Protein AF-A0A7J5J9C6-F1 (afdb_monomer_lite)

Radius of gyration: 30.77 Å; chains: 1; bounding box: 70×84×85 Å

Organism: Bacteroides thetaiotaomicron (NCBI:txid818)

pLDDT: mean 88.28, std 12.21, range [45.56, 98.75]

Sequence (398 aa):
GITNAITFTKGKQVQTGDKFVVRVSPTNAVLTPDMISLTNSQGQNLNEFLSVQKVEKYNGLLSRAAGNNGLWEVTVALKNYDEKAFSAVTETKVGNDTESILFAVQVNNTLSTAETREVISSYDLTLDWTEYVGEKSLNYFVDATNVKDIHNRFTKAEDGTNVTYQELAWTSDAATTIIPLDKVNTNVKVDNGDDRQTQKLYPAVQGEAIKIALSTADDKVTAPVNIRGIYVVLDKANAVESAPSELNAWNSYTYSGLNTVVEGTSTEITINSTTAINDVIGFRVYAVNFDGTLVDPDGKAFYVQLGNAATDWNATATTVTALNPTDKAVTDTQSDKVAVSLTKLTAPTAATWTTDKVNNVNPAFNAIFVDANNNVLYNTAAPNTFPADFSKVAKVYT

Foldseek 3Di:
DFAPDDDFDPPDDDKFKDKDKDADPPLPDDDDQVQKWKAFPVRDTCVVFKGFPDKAADPPDPDDDPDSRRMIMTIMITPDDDPVVLCVQFWDDDDPDIDGTFIWIKGFPDDPPDDTDIDTDDRHDGDDDDDAFWAQAWWKDFPQHTLLQFDDQQAADPLRHGADDFFKGFPDGFDLDADDPVDPPGRIDGPPVSHRNVHYAAAAEAPDKTKMFTDRDDRGRDFDPFFFWKAKEFPCSGLGPDPPVSVVVQVVWDKDRHSYIDGGTMTIMHTHGPVCAQPKTKMFMWIAGPNRTTNGNRGRIGIHGYHYDDDDWPDDDWDQDDDDPVPDDSQPDKTDWDFTADFWDDDDQDDDDFDDDDPNDTVPHKKFFAAPVRDTQDIVVPGRPHGNTPRRTTIMID

Structure (mmCIF, N/CA/C/O backbone):
data_AF-A0A7J5J9C6-F1
#
_entry.id   AF-A0A7J5J9C6-F1
#
loop_
_atom_site.group_PDB
_atom_site.id
_atom_site.type_symbol
_atom_site.label_atom_id
_atom_site.label_alt_id
_atom_site.label_comp_id
_atom_site.label_asym_id
_atom_site.label_entity_id
_atom_site.label_seq_id
_atom_site.pdbx_PDB_ins_code
_atom_site.Cartn_x
_atom_site.Cartn_y
_atom_site.Cartn_z
_atom_site.occupancy
_atom_site.B_iso_or_equiv
_atom_site.auth_seq_id
_atom_site.auth_comp_id
_atom_site.auth_asym_id
_atom_site.auth_atom_id
_atom_site.pdbx_PDB_model_num
ATOM 1 N N . GLY A 1 1 ? -6.533 12.532 -13.478 1.00 75.25 1 GLY A N 1
ATOM 2 C CA . GLY A 1 1 ? -7.096 12.505 -12.114 1.00 75.25 1 GLY A CA 1
ATOM 3 C C . GLY A 1 1 ? -6.796 11.161 -11.488 1.00 75.25 1 GLY A C 1
ATOM 4 O O . GLY A 1 1 ? -6.337 10.286 -12.211 1.00 75.25 1 GLY A O 1
ATOM 5 N N . ILE A 1 2 ? -7.020 11.014 -10.184 1.00 90.50 2 ILE A N 1
ATOM 6 C CA . ILE A 1 2 ? -6.851 9.742 -9.469 1.00 90.50 2 ILE A CA 1
ATOM 7 C C . ILE A 1 2 ? -8.206 9.025 -9.407 1.00 90.50 2 ILE A C 1
ATOM 9 O O . ILE A 1 2 ? -9.205 9.621 -9.002 1.00 90.50 2 ILE A O 1
ATOM 13 N N . THR A 1 3 ? -8.244 7.767 -9.833 1.00 95.75 3 THR A N 1
ATOM 14 C CA . THR A 1 3 ? -9.404 6.872 -9.744 1.00 95.75 3 THR A CA 1
ATOM 15 C C . THR A 1 3 ? -9.599 6.424 -8.293 1.00 95.75 3 THR A C 1
ATOM 17 O O . THR A 1 3 ? -8.621 6.202 -7.582 1.00 95.75 3 THR A O 1
ATOM 20 N N . ASN A 1 4 ? -10.853 6.277 -7.852 1.00 96.12 4 ASN A N 1
ATOM 21 C CA . ASN A 1 4 ? -11.225 5.891 -6.479 1.00 96.12 4 ASN A CA 1
ATOM 22 C C . ASN A 1 4 ? -10.696 6.831 -5.381 1.00 96.12 4 AS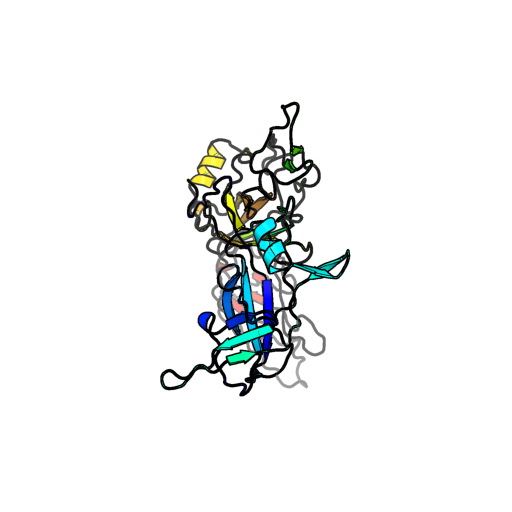N A C 1
ATOM 24 O O . ASN A 1 4 ? -10.441 6.403 -4.258 1.00 96.12 4 ASN A O 1
ATOM 28 N N . ALA A 1 5 ? -10.528 8.120 -5.693 1.00 93.56 5 ALA A N 1
ATOM 29 C CA . ALA A 1 5 ? -10.050 9.101 -4.724 1.00 93.56 5 ALA A CA 1
ATOM 30 C C . ALA A 1 5 ? -10.907 9.113 -3.441 1.00 93.56 5 ALA A C 1
ATOM 32 O O . ALA A 1 5 ? -12.138 9.146 -3.496 1.00 93.56 5 ALA A O 1
ATOM 33 N N . ILE A 1 6 ? -10.235 9.125 -2.288 1.00 92.06 6 ILE A N 1
ATOM 34 C CA . ILE A 1 6 ? -10.857 9.193 -0.962 1.00 92.06 6 ILE A CA 1
ATOM 35 C C . ILE A 1 6 ? -10.869 10.653 -0.501 1.00 92.06 6 ILE A C 1
ATOM 37 O O . ILE A 1 6 ? -9.839 11.326 -0.523 1.00 92.06 6 ILE A O 1
ATOM 41 N N . THR A 1 7 ? -12.028 11.139 -0.057 1.00 92.19 7 THR A N 1
ATOM 42 C CA . THR A 1 7 ? -12.180 12.509 0.452 1.00 92.19 7 THR A CA 1
ATOM 43 C C . THR A 1 7 ? -12.069 12.541 1.971 1.00 92.19 7 THR A C 1
ATOM 45 O O . THR A 1 7 ? -12.922 12.000 2.676 1.00 92.19 7 THR A O 1
ATOM 48 N N . PHE A 1 8 ? -11.070 13.261 2.476 1.00 91.94 8 PHE A N 1
ATOM 49 C CA . PHE A 1 8 ? -10.916 13.555 3.899 1.00 91.94 8 PHE A CA 1
ATOM 50 C C . PHE A 1 8 ? -11.608 14.877 4.233 1.00 91.94 8 PHE A C 1
ATOM 52 O O . PHE A 1 8 ? -11.441 15.879 3.539 1.00 91.94 8 PHE A O 1
ATOM 59 N N . THR A 1 9 ? -12.430 14.880 5.283 1.00 91.25 9 THR A N 1
ATOM 60 C CA . THR A 1 9 ? -13.175 16.067 5.724 1.00 91.25 9 THR A CA 1
ATOM 61 C C . THR A 1 9 ? -12.725 16.450 7.123 1.00 91.25 9 THR A C 1
ATOM 63 O O . THR A 1 9 ? -12.835 15.649 8.049 1.00 91.25 9 THR A O 1
ATOM 66 N N . LYS A 1 10 ? -12.246 17.685 7.289 1.00 87.38 10 LYS A N 1
ATOM 67 C CA . LYS A 1 10 ? -11.797 18.201 8.586 1.00 87.38 10 LYS A CA 1
ATOM 68 C C . LYS A 1 10 ? -12.897 18.056 9.645 1.00 87.38 10 LYS A C 1
ATOM 70 O O . LYS A 1 10 ? -14.032 18.465 9.414 1.00 87.38 10 LYS A O 1
ATOM 75 N N . GLY A 1 11 ? -12.542 17.501 10.803 1.00 85.88 11 GLY A N 1
ATOM 76 C CA . GLY A 1 11 ? -13.452 17.298 11.936 1.00 85.88 11 GLY A CA 1
ATOM 77 C C . GLY A 1 11 ? -14.365 16.072 11.822 1.00 85.88 11 GLY A C 1
ATOM 78 O O . GLY A 1 11 ? -15.079 15.772 12.774 1.00 85.88 11 GLY A O 1
ATOM 79 N N . LYS A 1 12 ? -14.344 15.343 10.698 1.00 88.88 12 LYS A N 1
ATOM 80 C CA . LYS A 1 12 ? -15.041 14.061 10.577 1.00 88.88 12 LYS A CA 1
ATOM 81 C C . LYS A 1 12 ? -14.152 12.951 11.130 1.00 88.88 12 LYS A C 1
ATOM 83 O O . LYS A 1 12 ? -13.019 12.799 10.687 1.00 88.88 12 LYS A O 1
ATOM 88 N N . GLN A 1 13 ? -14.683 12.176 12.068 1.00 87.75 13 GLN A N 1
ATOM 89 C CA . GLN A 1 13 ? -13.974 11.044 12.653 1.00 87.75 13 GLN A CA 1
ATOM 90 C C . GLN A 1 13 ? -14.150 9.775 11.813 1.00 87.75 13 GLN A C 1
ATOM 92 O O . GLN A 1 13 ? -15.187 9.567 11.176 1.00 87.75 13 GLN A O 1
ATOM 97 N N . VAL A 1 14 ? -13.138 8.914 11.863 1.00 86.50 14 VAL A N 1
ATOM 98 C CA . VAL A 1 14 ? -13.194 7.521 11.416 1.00 86.50 14 VAL A CA 1
ATOM 99 C C . VAL A 1 14 ? -12.780 6.675 12.609 1.00 86.50 14 VAL A C 1
ATOM 101 O O . VAL A 1 14 ? -11.754 6.948 13.221 1.00 86.50 14 VAL A O 1
ATOM 104 N N . GLN A 1 15 ? -13.594 5.682 12.952 1.00 88.38 15 GLN A N 1
ATOM 105 C CA . GLN A 1 15 ? -13.319 4.780 14.063 1.00 88.38 15 GLN A CA 1
ATOM 106 C C . GLN A 1 15 ? -12.813 3.458 13.498 1.00 88.38 15 GLN A C 1
ATOM 108 O O . GLN A 1 15 ? -13.497 2.816 12.697 1.00 88.38 15 GLN A O 1
ATOM 113 N N . THR A 1 16 ? -11.608 3.068 13.897 1.00 86.75 16 THR A N 1
ATOM 114 C CA . THR A 1 16 ? -11.106 1.713 13.684 1.00 86.75 16 THR A CA 1
ATOM 115 C C . THR A 1 16 ? -11.559 0.834 14.845 1.00 86.75 16 THR A C 1
ATOM 117 O O . THR A 1 16 ? -11.790 1.306 15.958 1.00 86.75 16 THR A O 1
ATOM 120 N N . GLY A 1 17 ? -11.800 -0.438 14.548 1.00 88.69 17 GLY A N 1
ATOM 121 C CA . GLY A 1 17 ? -12.290 -1.393 15.530 1.00 88.69 17 GLY A CA 1
ATOM 122 C C . GLY A 1 17 ? -11.191 -2.247 16.143 1.00 88.69 17 GLY A C 1
ATOM 123 O O . GLY A 1 17 ? -10.092 -2.333 15.601 1.00 88.69 17 GLY A O 1
ATOM 124 N N . ASP A 1 18 ? -11.547 -2.942 17.217 1.00 91.94 18 ASP A N 1
ATOM 125 C CA . ASP A 1 18 ? -10.766 -4.032 17.801 1.00 91.94 18 ASP A CA 1
ATOM 126 C C . ASP A 1 18 ? -11.600 -5.323 17.817 1.00 91.94 18 ASP A C 1
ATOM 128 O O . ASP A 1 18 ? -12.769 -5.344 17.406 1.00 91.94 18 ASP A O 1
ATOM 132 N N . LYS A 1 19 ? -10.997 -6.434 18.235 1.00 93.31 19 LYS A N 1
ATOM 133 C CA . LYS A 1 19 ? -11.596 -7.759 18.167 1.00 93.31 19 LYS A CA 1
ATOM 134 C C . LYS A 1 19 ? -11.382 -8.582 19.427 1.00 93.31 19 LYS A C 1
ATOM 136 O O . LYS A 1 19 ? -10.329 -8.555 20.052 1.00 93.31 19 LYS A O 1
ATOM 141 N N . PHE A 1 20 ? -12.371 -9.407 19.738 1.00 93.69 20 PHE A N 1
ATOM 142 C CA . PHE A 1 20 ? -12.293 -10.403 20.803 1.00 93.69 20 PHE A CA 1
ATOM 143 C C . PHE A 1 20 ? -12.888 -11.732 20.340 1.00 93.69 20 PHE A C 1
ATOM 145 O O . PHE A 1 20 ? -13.602 -11.804 19.338 1.00 93.69 20 PHE A O 1
ATOM 152 N N . VAL A 1 21 ? -12.581 -12.808 21.065 1.00 94.19 21 VAL A N 1
ATOM 153 C CA . VAL A 1 21 ? -13.071 -14.154 20.747 1.00 94.19 21 VAL A CA 1
ATOM 154 C C . VAL A 1 21 ? -14.121 -14.576 21.761 1.00 94.19 21 VAL A C 1
ATOM 156 O O . VAL A 1 21 ? -13.901 -14.501 22.967 1.00 94.19 21 VAL A O 1
ATOM 159 N N . VAL A 1 22 ? -15.245 -15.086 21.266 1.00 93.19 22 VAL A N 1
ATOM 160 C CA . VAL A 1 22 ? -16.299 -15.690 22.086 1.00 93.19 22 VAL A CA 1
ATOM 161 C C . VAL A 1 22 ? -16.391 -17.184 21.823 1.00 93.19 22 VAL A C 1
ATOM 163 O O . VAL A 1 22 ? -16.134 -17.657 20.714 1.00 93.19 22 VAL A O 1
ATOM 166 N N . ARG A 1 23 ? -16.794 -17.940 22.848 1.00 91.81 23 ARG A N 1
ATOM 167 C CA . ARG A 1 23 ? -17.078 -19.374 22.747 1.00 91.81 23 ARG A CA 1
ATOM 168 C C . ARG A 1 23 ? -18.555 -19.633 22.994 1.00 91.81 23 ARG A C 1
ATOM 170 O O . ARG A 1 23 ? -19.077 -19.246 24.035 1.00 91.81 23 ARG A O 1
ATOM 177 N N . VAL A 1 24 ? -19.191 -20.369 22.091 1.00 89.25 24 VAL A N 1
ATOM 178 C CA . VAL A 1 24 ? -20.600 -20.763 22.201 1.00 89.25 24 VAL A CA 1
ATOM 179 C C . VAL A 1 24 ? -20.774 -22.261 22.420 1.00 89.25 24 VAL A C 1
ATOM 181 O O . VAL A 1 24 ? -19.976 -23.080 21.959 1.00 89.25 24 VAL A O 1
ATOM 184 N N . SER A 1 25 ? -21.852 -22.611 23.121 1.00 86.75 25 SER A N 1
ATOM 185 C CA . SER A 1 25 ? -22.350 -23.977 23.265 1.00 86.75 25 SER A CA 1
ATOM 186 C C . SER A 1 25 ? -23.859 -23.987 22.976 1.00 86.75 25 SER A C 1
ATOM 188 O O . SER A 1 25 ? -24.573 -23.182 23.578 1.00 86.75 25 SER A O 1
ATOM 190 N N . PRO A 1 26 ? -24.358 -24.859 22.080 1.00 87.81 26 PRO A N 1
ATOM 191 C CA . PRO A 1 26 ? -23.611 -25.881 21.341 1.00 87.81 26 PRO A CA 1
ATOM 192 C C . PRO A 1 26 ? -22.669 -25.272 20.288 1.00 87.81 26 PRO A C 1
ATOM 194 O O . PRO A 1 26 ? -22.877 -24.156 19.815 1.00 87.81 26 PRO A O 1
ATOM 197 N N . THR A 1 27 ? -21.612 -25.996 19.906 1.00 87.38 27 THR A N 1
ATOM 198 C CA . THR A 1 27 ? -20.560 -25.447 19.027 1.00 87.38 27 THR A CA 1
ATOM 199 C C . THR A 1 27 ? -21.044 -25.133 17.609 1.00 87.38 27 THR A C 1
ATOM 201 O O . THR A 1 27 ? -20.420 -24.339 16.906 1.00 87.38 27 THR A O 1
ATOM 204 N N . ASN A 1 28 ? -22.180 -25.707 17.203 1.00 85.94 28 ASN A N 1
ATOM 205 C CA . ASN A 1 28 ? -22.857 -25.429 15.940 1.00 85.94 28 ASN A CA 1
ATOM 206 C C . ASN A 1 28 ? -23.756 -24.189 15.949 1.00 85.94 28 ASN A C 1
ATOM 208 O O . ASN A 1 28 ? -24.350 -23.899 14.912 1.00 85.94 28 ASN A O 1
ATOM 212 N N . ALA A 1 29 ? -23.834 -23.450 17.057 1.00 88.31 29 ALA A N 1
ATOM 213 C CA . ALA A 1 29 ? -24.513 -22.164 17.071 1.00 88.31 29 ALA A CA 1
ATOM 214 C C . ALA A 1 29 ? -23.857 -21.188 16.077 1.00 88.31 29 ALA A C 1
ATOM 216 O O . ALA A 1 29 ? -22.625 -21.104 15.967 1.00 88.31 29 ALA A O 1
ATOM 217 N N . VAL A 1 30 ? -24.713 -20.470 15.348 1.00 90.25 30 VAL A N 1
ATOM 218 C CA . VAL A 1 30 ? -24.347 -19.428 14.387 1.00 90.25 30 VAL A CA 1
ATOM 219 C C . VAL A 1 30 ? -24.575 -18.082 15.049 1.00 90.25 30 VAL A C 1
ATOM 221 O O . VAL A 1 30 ? -25.668 -17.834 15.547 1.00 90.25 30 VAL A O 1
ATOM 224 N N . LEU A 1 31 ? -23.540 -17.245 15.073 1.00 92.06 31 LEU A N 1
ATOM 225 C CA . LEU A 1 31 ? -23.632 -15.883 15.582 1.00 92.06 31 LEU A CA 1
ATOM 226 C C . LEU A 1 31 ? -23.657 -14.898 14.419 1.00 92.06 31 LEU A C 1
ATOM 228 O O . LEU A 1 31 ? -22.907 -15.047 13.455 1.00 92.06 31 LEU A O 1
ATOM 232 N N . THR A 1 32 ? -24.499 -13.879 14.539 1.00 94.19 32 THR A N 1
ATOM 233 C CA . THR A 1 32 ? -24.517 -12.716 13.651 1.00 94.19 32 THR A CA 1
ATOM 234 C C . THR A 1 32 ? -24.236 -11.449 14.462 1.00 94.19 32 THR A C 1
ATOM 236 O O . THR A 1 32 ? -24.417 -11.465 15.683 1.00 94.19 32 THR A O 1
ATOM 239 N N . PRO A 1 33 ? -23.798 -10.349 13.821 1.00 95.81 33 PRO A N 1
ATOM 240 C CA . PRO A 1 33 ? -23.556 -9.082 14.513 1.00 95.81 33 PRO A CA 1
ATOM 241 C C . PRO A 1 33 ? -24.735 -8.611 15.374 1.00 95.81 33 PRO A C 1
ATOM 243 O O . PRO A 1 33 ? -24.537 -8.268 16.534 1.00 95.81 33 PRO A O 1
ATOM 246 N N . ASP A 1 34 ? -25.961 -8.701 14.851 1.00 93.88 34 ASP A N 1
ATOM 247 C CA . ASP A 1 34 ? -27.178 -8.225 15.529 1.00 93.88 34 ASP A CA 1
ATOM 248 C C . ASP A 1 34 ? -27.539 -9.019 16.795 1.00 93.88 34 ASP A C 1
ATOM 250 O O . ASP A 1 34 ? -28.350 -8.572 17.605 1.00 93.88 34 ASP A O 1
ATOM 254 N N . MET A 1 35 ? -26.961 -10.212 16.977 1.00 93.81 35 MET A N 1
ATOM 255 C CA . MET A 1 35 ? -27.179 -11.020 18.177 1.00 93.81 35 MET A CA 1
ATOM 256 C C . MET A 1 35 ? -26.320 -10.562 19.354 1.00 93.81 35 MET A C 1
ATOM 258 O O . MET A 1 35 ? -26.589 -10.986 20.475 1.00 93.81 35 MET A O 1
ATOM 262 N N . ILE A 1 36 ? -25.269 -9.775 19.118 1.00 95.69 36 ILE A N 1
ATOM 263 C CA . ILE A 1 36 ? -24.240 -9.487 20.115 1.00 95.69 36 ILE A CA 1
ATOM 264 C C . ILE A 1 36 ? -24.376 -8.052 20.618 1.00 95.69 36 ILE A C 1
ATOM 266 O O . ILE A 1 36 ? -24.421 -7.104 19.839 1.00 95.69 36 ILE A O 1
ATOM 270 N N . SER A 1 37 ? -24.354 -7.891 21.937 1.00 95.62 37 SER A N 1
ATOM 271 C CA . SER A 1 37 ? -24.222 -6.595 22.603 1.00 95.62 37 SER A CA 1
ATOM 272 C C . SER A 1 37 ? -23.263 -6.693 23.785 1.00 95.62 37 SER A C 1
ATOM 274 O O . SER A 1 37 ? -23.060 -7.771 24.342 1.00 95.62 37 SER A O 1
ATOM 276 N N . LEU A 1 38 ? -22.682 -5.568 24.195 1.00 96.31 38 LEU A N 1
ATOM 277 C CA . LEU A 1 38 ? -21.888 -5.484 25.422 1.00 96.31 38 LEU A CA 1
ATOM 278 C C . LEU A 1 38 ? -22.741 -4.820 26.501 1.00 96.31 38 LEU A C 1
ATOM 280 O O . LEU A 1 38 ? -23.276 -3.737 26.263 1.00 96.31 38 LEU A O 1
ATOM 284 N N . THR A 1 39 ? -22.878 -5.469 27.658 1.00 95.94 39 THR A N 1
ATOM 285 C CA . THR A 1 39 ? -23.682 -4.978 28.789 1.00 95.94 39 THR A CA 1
ATOM 286 C C . THR A 1 39 ? -22.864 -4.918 30.070 1.00 95.94 39 THR A C 1
ATOM 288 O O . THR A 1 39 ? -22.026 -5.786 30.300 1.00 95.94 39 THR A O 1
ATOM 291 N N . ASN A 1 40 ? -23.114 -3.930 30.927 1.00 95.62 40 ASN A N 1
ATOM 292 C CA . ASN A 1 40 ? -22.526 -3.873 32.269 1.00 95.62 40 ASN A CA 1
ATOM 293 C C . ASN A 1 40 ? -23.403 -4.595 33.315 1.00 95.62 40 ASN A C 1
ATOM 295 O O . ASN A 1 40 ? -24.462 -5.150 32.996 1.00 95.62 40 ASN A O 1
ATOM 299 N N . SER A 1 41 ? -22.953 -4.610 34.573 1.00 92.75 41 SER A N 1
ATOM 300 C CA . SER A 1 41 ? -23.635 -5.285 35.693 1.00 92.75 41 SER A CA 1
ATOM 301 C C . SER A 1 41 ? -24.980 -4.663 36.086 1.00 92.75 41 SER A C 1
ATOM 303 O O . SER A 1 41 ? -25.735 -5.266 36.846 1.00 92.75 41 SER A O 1
ATOM 305 N N . GLN A 1 42 ? -25.308 -3.485 35.550 1.00 92.44 42 GLN A N 1
ATOM 306 C CA . GLN A 1 42 ? -26.592 -2.806 35.735 1.00 92.44 42 GLN A CA 1
ATOM 307 C C . GLN A 1 42 ? -27.577 -3.081 34.585 1.00 92.44 42 GLN A C 1
ATOM 309 O O . GLN A 1 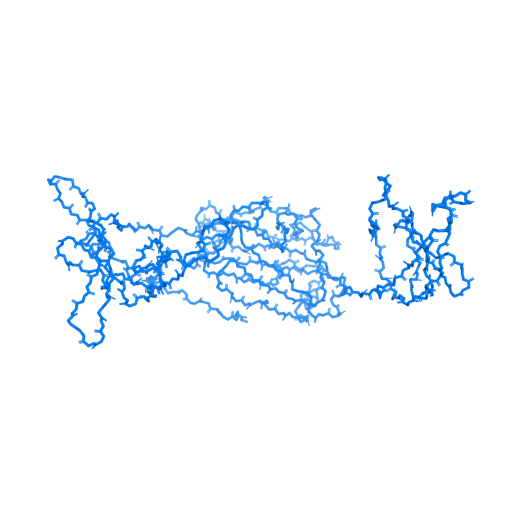42 ? -28.692 -2.564 34.605 1.00 92.44 42 GLN A O 1
ATOM 314 N N . GLY A 1 43 ? -27.183 -3.878 33.584 1.00 89.44 43 GLY A N 1
ATOM 315 C CA . GLY A 1 43 ? -27.998 -4.160 32.398 1.00 89.44 43 GLY A CA 1
ATOM 316 C C . GLY A 1 43 ? -27.986 -3.041 31.352 1.00 89.44 43 GLY A C 1
ATOM 317 O O . GLY A 1 43 ? -28.822 -3.033 30.450 1.00 89.44 43 GLY A O 1
ATOM 318 N N . GLN A 1 44 ? -27.071 -2.073 31.465 1.00 91.81 44 GLN A N 1
ATOM 319 C CA . GLN A 1 44 ? -26.905 -1.029 30.456 1.00 91.81 44 GLN A CA 1
ATOM 320 C C . GLN A 1 44 ? -26.079 -1.576 29.293 1.00 91.81 44 GLN A C 1
ATOM 322 O O . GLN A 1 44 ? -24.973 -2.077 29.503 1.00 91.81 44 GLN A O 1
ATOM 327 N N . ASN A 1 45 ? -26.607 -1.454 28.073 1.00 91.38 45 ASN A N 1
ATOM 328 C CA . ASN A 1 45 ? -25.937 -1.910 26.858 1.00 91.38 45 ASN A CA 1
ATOM 329 C C . ASN A 1 45 ? -25.210 -0.767 26.135 1.00 91.38 45 ASN A C 1
ATOM 331 O O . ASN A 1 45 ? -25.616 0.391 26.204 1.00 91.38 45 ASN A O 1
ATOM 335 N N . LEU A 1 46 ? -24.165 -1.117 25.387 1.00 94.12 46 LEU A N 1
ATOM 336 C CA . LEU A 1 46 ? -23.360 -0.170 24.613 1.00 94.12 46 LEU A CA 1
ATOM 337 C C . LEU A 1 46 ? -23.825 0.014 23.162 1.00 94.12 46 LEU A C 1
ATOM 339 O O . LEU A 1 46 ? -23.091 0.599 22.372 1.00 94.12 46 LEU A O 1
ATOM 343 N N . ASN A 1 47 ? -25.019 -0.441 22.773 1.00 93.00 47 ASN A N 1
ATOM 344 C CA . ASN A 1 47 ? -25.427 -0.440 21.360 1.00 93.00 47 ASN A CA 1
ATOM 345 C C . ASN A 1 47 ? -25.531 0.971 20.763 1.00 93.00 47 ASN A C 1
ATOM 347 O O . ASN A 1 47 ? -25.439 1.131 19.548 1.00 93.00 47 ASN A O 1
ATOM 351 N N . GLU A 1 48 ? -25.727 2.008 21.577 1.00 91.19 48 GLU A N 1
ATOM 352 C CA . GLU A 1 48 ? -25.722 3.403 21.114 1.00 91.19 48 GLU A CA 1
ATOM 353 C C . GLU A 1 48 ? -24.305 3.958 20.889 1.00 91.19 48 GLU A C 1
ATOM 355 O O . GLU A 1 48 ? -24.131 4.859 20.073 1.00 91.19 48 GLU A O 1
ATOM 360 N N . PHE A 1 49 ? -23.290 3.377 21.536 1.00 92.12 49 PHE A N 1
ATOM 361 C CA . PHE A 1 49 ? -21.895 3.837 21.515 1.00 92.12 49 PHE A CA 1
ATOM 362 C C . PHE A 1 49 ? -20.996 2.997 20.608 1.00 92.12 49 PHE A C 1
ATOM 364 O O . PHE A 1 49 ? -20.091 3.516 19.953 1.00 92.12 49 PHE A O 1
ATOM 371 N N . LEU A 1 50 ? -21.259 1.697 20.554 1.00 94.50 50 LEU A N 1
ATOM 372 C CA . LEU A 1 50 ? -20.422 0.693 19.927 1.00 94.50 50 LEU A CA 1
ATOM 373 C C . LEU A 1 50 ? -21.237 -0.097 18.904 1.00 94.50 50 LEU A C 1
ATOM 375 O O . LEU A 1 50 ? -22.436 -0.330 19.054 1.00 94.50 50 LEU A O 1
ATOM 379 N N . SER A 1 51 ? -20.579 -0.463 17.814 1.00 95.19 51 SER A N 1
ATOM 380 C CA . SER A 1 51 ? -21.154 -1.227 16.718 1.00 95.19 51 SER A CA 1
ATOM 381 C C . SER A 1 51 ? -20.395 -2.532 16.566 1.00 95.19 51 SER A C 1
ATOM 383 O O . SER A 1 51 ? -19.172 -2.521 16.422 1.00 95.19 51 SER A O 1
ATOM 385 N N . VAL A 1 52 ? -21.120 -3.649 16.549 1.00 96.62 52 VAL A N 1
ATOM 386 C CA . VAL A 1 52 ? -20.572 -4.942 16.137 1.00 96.62 52 VAL A CA 1
ATOM 387 C C . VAL A 1 52 ? -20.494 -4.938 14.614 1.00 96.62 52 VAL A C 1
ATOM 389 O O . VAL A 1 52 ? -21.511 -4.934 13.929 1.00 96.62 52 VAL A O 1
ATOM 392 N N . GLN A 1 53 ? -19.280 -4.863 14.079 1.00 94.75 53 GLN A N 1
ATOM 393 C CA . GLN A 1 53 ? -19.028 -4.712 12.644 1.00 94.75 53 GLN A CA 1
ATOM 394 C C . GLN A 1 53 ? -19.036 -6.059 11.926 1.00 94.75 53 GLN A C 1
ATOM 396 O O . GLN A 1 53 ? -19.523 -6.181 10.803 1.00 94.75 53 GLN A O 1
ATOM 401 N N . LYS A 1 54 ? -18.463 -7.080 12.567 1.00 95.25 54 LYS A N 1
ATOM 402 C CA . LYS A 1 54 ? -18.245 -8.386 11.951 1.00 95.25 54 LYS A CA 1
ATOM 403 C C . LYS A 1 54 ? -18.256 -9.482 13.004 1.00 95.25 54 LYS A C 1
ATOM 405 O O . LYS A 1 54 ? -17.759 -9.289 14.109 1.00 95.25 54 LYS A O 1
ATOM 410 N N . VAL A 1 55 ? -18.810 -10.634 12.639 1.00 95.62 55 VAL A N 1
ATOM 411 C CA . VAL A 1 55 ? -18.773 -11.859 13.439 1.00 95.62 55 VAL A CA 1
ATOM 412 C C . VAL A 1 55 ? -18.434 -13.012 12.506 1.00 95.62 55 VAL A C 1
ATOM 414 O O . VAL A 1 55 ? -19.176 -13.287 11.564 1.00 95.62 55 VAL A O 1
ATOM 417 N N . GLU A 1 56 ? -17.301 -13.669 12.732 1.00 93.88 56 GLU A N 1
ATOM 418 C CA . GLU A 1 56 ? -16.818 -14.746 11.865 1.00 93.88 56 GLU A CA 1
ATOM 419 C C . GLU A 1 56 ? -16.226 -15.909 12.655 1.00 93.88 56 GLU A C 1
ATOM 421 O O . GLU A 1 56 ? -15.847 -15.771 13.816 1.00 93.88 56 GLU A O 1
ATOM 426 N N . LYS A 1 57 ? -16.169 -17.096 12.044 1.00 91.06 57 LYS A N 1
ATOM 427 C CA . LYS A 1 57 ? -15.546 -18.258 12.685 1.00 91.06 57 LYS A CA 1
ATOM 428 C C . LYS A 1 57 ? -14.062 -17.977 12.923 1.00 91.06 57 LYS A C 1
ATOM 430 O O . LYS A 1 57 ? -13.347 -17.577 12.007 1.00 91.06 57 LYS A O 1
ATOM 435 N N . TYR A 1 58 ? -13.602 -18.216 14.148 1.00 89.12 58 TYR A N 1
ATOM 436 C CA . TYR A 1 58 ? -12.213 -17.961 14.515 1.00 89.12 58 TYR A CA 1
ATOM 437 C C . TYR A 1 58 ? -11.273 -18.998 13.882 1.00 89.12 58 TYR A C 1
ATOM 439 O O . TYR A 1 58 ? -11.366 -20.191 14.180 1.00 89.12 58 TYR A O 1
ATOM 447 N N . ASN A 1 59 ? -10.337 -18.528 13.051 1.00 81.06 59 ASN A N 1
ATOM 448 C CA . ASN A 1 59 ? -9.388 -19.363 12.300 1.00 81.06 59 ASN A CA 1
ATOM 449 C C . ASN A 1 59 ? -7.935 -19.268 12.811 1.00 81.06 59 ASN A C 1
ATOM 451 O O . ASN A 1 59 ? -7.030 -19.814 12.187 1.00 81.06 59 ASN A O 1
ATOM 455 N N . GLY A 1 60 ? -7.690 -18.593 13.940 1.00 73.81 60 GLY A N 1
ATOM 456 C CA . GLY A 1 60 ? -6.338 -18.339 14.460 1.00 73.81 60 GLY A CA 1
ATOM 457 C C . GLY A 1 60 ? -5.646 -19.525 15.147 1.00 73.81 60 GLY A C 1
ATOM 458 O O . GLY A 1 60 ? -4.529 -19.375 15.637 1.00 73.81 60 GLY A O 1
ATOM 459 N N . LEU A 1 61 ? -6.272 -20.706 15.210 1.00 67.44 61 LEU A N 1
ATOM 460 C CA . LEU A 1 61 ? -5.668 -21.883 15.839 1.00 67.44 61 LEU A CA 1
ATOM 461 C C . LEU A 1 61 ? -4.731 -22.612 14.864 1.00 67.44 61 LEU A C 1
ATOM 463 O O . LEU A 1 61 ? -5.150 -23.130 13.829 1.00 67.44 61 LEU A O 1
ATOM 467 N N . LEU A 1 62 ? -3.448 -22.684 15.231 1.00 54.94 62 LEU A N 1
ATOM 468 C CA . LEU A 1 62 ? -2.428 -23.450 14.522 1.00 54.94 62 LEU A CA 1
ATOM 469 C C . LEU A 1 62 ? -2.730 -24.959 14.609 1.00 54.94 62 LEU A C 1
ATOM 471 O O . LEU A 1 62 ? -2.605 -25.576 15.663 1.00 54.94 62 LEU A O 1
ATOM 475 N N . SER A 1 63 ? -3.003 -25.556 13.447 1.00 53.88 63 SER A N 1
ATOM 476 C CA . SER A 1 63 ? -2.931 -26.990 13.125 1.00 53.88 63 SER A CA 1
ATOM 477 C C . SER A 1 63 ? -4.109 -27.916 13.512 1.00 53.88 63 SER A C 1
ATOM 479 O O . SER A 1 63 ? -4.510 -28.040 14.661 1.00 53.88 63 SER A O 1
ATOM 481 N N . ARG A 1 64 ? -4.532 -28.681 12.488 1.00 47.88 64 ARG A N 1
ATOM 482 C CA . ARG A 1 64 ? -5.349 -29.917 12.473 1.00 47.88 64 ARG A CA 1
ATOM 483 C C . ARG A 1 64 ? -6.871 -29.758 12.641 1.00 47.88 64 ARG A C 1
ATOM 485 O O . ARG A 1 64 ? -7.397 -29.681 13.739 1.00 47.88 64 ARG A O 1
ATOM 492 N N . ALA A 1 65 ? -7.533 -29.885 11.483 1.00 47.38 65 ALA A N 1
ATOM 493 C CA . ALA A 1 65 ? -8.972 -29.975 11.229 1.00 47.38 65 ALA A CA 1
ATOM 494 C C . ALA A 1 65 ? -9.784 -28.732 11.629 1.00 47.38 65 ALA A C 1
ATOM 496 O O . ALA A 1 65 ? -9.858 -28.364 12.795 1.00 47.38 65 ALA A O 1
ATOM 497 N N . ALA A 1 66 ? -10.460 -28.133 10.644 1.00 53.62 66 ALA A N 1
ATOM 498 C CA . ALA A 1 66 ? -11.508 -27.128 10.817 1.00 53.62 66 ALA A CA 1
ATOM 499 C C . ALA A 1 66 ? -12.742 -27.747 11.510 1.00 53.62 66 ALA A C 1
ATOM 501 O O . ALA A 1 66 ? -13.813 -27.897 10.926 1.00 53.62 66 ALA A O 1
ATOM 502 N N . GLY A 1 67 ? -12.561 -28.211 12.745 1.00 59.84 67 GLY A N 1
ATOM 503 C CA . GLY A 1 67 ? -13.626 -28.705 13.597 1.00 59.84 67 GLY A CA 1
ATOM 504 C C . GLY A 1 67 ? -14.466 -27.537 14.096 1.00 59.84 67 GLY A C 1
ATOM 505 O O . GLY A 1 67 ? -13.950 -26.457 14.379 1.00 59.84 67 GLY A O 1
ATOM 506 N N . ASN A 1 68 ? -15.773 -27.755 14.220 1.00 71.94 68 ASN A N 1
ATOM 507 C CA . ASN A 1 68 ? -16.702 -26.777 14.770 1.00 71.94 68 ASN A CA 1
ATOM 508 C C . ASN A 1 68 ? -16.424 -26.592 16.274 1.00 71.94 68 ASN A C 1
ATOM 510 O O . ASN A 1 68 ? -17.009 -27.272 17.115 1.00 71.94 68 ASN A O 1
ATOM 514 N N . ASN A 1 69 ? -15.470 -25.719 16.598 1.00 79.94 69 ASN A N 1
ATOM 515 C CA . ASN A 1 69 ? -14.963 -25.460 17.950 1.00 79.94 69 ASN A CA 1
ATOM 516 C C . ASN A 1 69 ? -15.842 -24.479 18.750 1.00 79.94 69 ASN A C 1
ATOM 518 O O . ASN A 1 69 ? -15.572 -24.226 19.922 1.00 79.94 69 ASN A O 1
ATOM 522 N N . GLY A 1 70 ? -16.888 -23.926 18.124 1.00 88.12 70 GLY A N 1
ATOM 523 C CA . GLY A 1 70 ? -17.758 -22.923 18.734 1.00 88.12 70 GLY A CA 1
ATOM 524 C C . GLY A 1 70 ? -17.068 -21.581 18.993 1.00 88.12 70 GLY A C 1
ATOM 525 O O . GLY A 1 70 ? -17.616 -20.784 19.743 1.00 88.12 70 GLY A O 1
ATOM 526 N N . LEU A 1 71 ? -15.890 -21.323 18.416 1.00 92.00 71 LEU A N 1
ATOM 527 C CA . LEU A 1 71 ? -15.177 -20.054 18.558 1.00 92.00 71 LEU A CA 1
ATOM 528 C C . LEU A 1 71 ? -15.539 -19.092 17.425 1.00 92.00 71 LEU A C 1
ATOM 530 O O . LEU A 1 71 ? -15.546 -19.464 16.247 1.00 92.00 71 LEU A O 1
ATOM 534 N N . TRP A 1 72 ? -15.802 -17.846 17.798 1.00 93.50 72 TRP A N 1
ATOM 535 C CA . TRP A 1 72 ? -16.127 -16.758 16.884 1.00 93.50 72 TRP A CA 1
ATOM 536 C C . TRP A 1 72 ? -15.284 -15.530 17.220 1.00 93.50 72 TRP A C 1
ATOM 538 O O . TRP A 1 72 ? -15.156 -15.183 18.391 1.00 93.50 72 TRP A O 1
ATOM 548 N N . GLU A 1 73 ? -14.714 -14.889 16.205 1.00 94.88 73 GLU A N 1
ATOM 549 C CA . GLU A 1 73 ? -14.088 -13.572 16.313 1.00 94.88 73 GLU A CA 1
ATOM 550 C C . GLU A 1 73 ? -15.163 -12.505 16.099 1.00 94.88 73 GLU A C 1
ATOM 552 O O . GLU A 1 73 ? -15.926 -12.568 15.132 1.00 94.88 73 GLU A O 1
ATOM 557 N N . VAL A 1 74 ? -15.241 -11.553 17.023 1.00 96.50 74 VAL A N 1
ATOM 558 C CA . VAL A 1 74 ? -16.191 -10.442 17.005 1.00 96.50 74 VAL A CA 1
ATOM 559 C C . VAL A 1 74 ? -15.390 -9.160 16.856 1.00 96.50 74 VAL A C 1
ATOM 561 O O . VAL A 1 74 ? -14.573 -8.848 17.717 1.00 96.50 74 VAL A O 1
ATOM 564 N N . THR A 1 75 ? -15.620 -8.425 15.773 1.00 95.75 75 THR A N 1
ATOM 565 C CA . THR A 1 75 ? -15.026 -7.105 15.539 1.00 95.75 75 THR A CA 1
ATOM 566 C C . THR A 1 75 ? -16.009 -6.028 15.961 1.00 95.75 75 THR A C 1
ATOM 568 O O . THR A 1 75 ? -17.154 -6.009 15.499 1.00 95.75 75 THR A O 1
ATOM 571 N N . VAL A 1 76 ? -15.555 -5.106 16.800 1.00 95.56 76 VAL A N 1
ATOM 572 C CA . VAL A 1 76 ? -16.338 -3.984 17.319 1.00 95.56 76 VAL A CA 1
ATOM 573 C C . VAL A 1 76 ? -15.628 -2.671 17.046 1.00 95.56 76 VAL A C 1
ATOM 575 O O . VAL A 1 76 ? -14.408 -2.619 17.060 1.00 95.56 76 VAL A O 1
ATOM 578 N N . ALA A 1 77 ? -16.380 -1.602 16.812 1.00 94.44 77 ALA A N 1
ATOM 579 C CA . ALA A 1 77 ? -15.832 -0.254 16.687 1.00 94.44 77 ALA A CA 1
ATOM 580 C C . ALA A 1 77 ? -16.767 0.757 17.348 1.00 94.44 77 ALA A C 1
ATOM 582 O O . ALA A 1 77 ? -17.987 0.556 17.370 1.00 94.44 77 ALA A O 1
ATOM 583 N N . LEU A 1 78 ? -16.213 1.863 17.840 1.00 94.69 78 LEU A N 1
ATOM 584 C CA . LEU A 1 78 ? -17.024 2.999 18.267 1.00 94.69 78 LEU A CA 1
ATOM 585 C C . LEU A 1 78 ? -17.811 3.559 17.078 1.00 94.69 78 LEU A C 1
ATOM 587 O O . LEU A 1 78 ? -17.335 3.574 15.944 1.00 94.69 78 LEU A O 1
ATOM 591 N N . LYS A 1 79 ? -19.026 4.045 17.330 1.00 93.19 79 LYS A N 1
ATOM 592 C CA . LYS A 1 79 ? -19.802 4.777 16.316 1.00 93.19 79 LYS A CA 1
ATOM 593 C C . LYS A 1 79 ? -19.267 6.195 16.129 1.00 93.19 79 LYS A C 1
ATOM 595 O O . LYS A 1 79 ? -19.245 6.710 15.015 1.00 93.19 79 LYS A O 1
ATOM 600 N N . ASN A 1 80 ? -18.844 6.810 17.228 1.00 92.50 80 ASN A N 1
ATOM 601 C CA . ASN A 1 80 ? -18.185 8.107 17.300 1.00 92.50 80 ASN A CA 1
ATOM 602 C C . ASN A 1 80 ? -17.415 8.190 18.627 1.00 92.50 80 ASN A C 1
ATOM 604 O O . ASN A 1 80 ? -17.783 7.502 19.578 1.00 92.50 80 ASN A O 1
ATOM 608 N N . TYR A 1 81 ? -16.402 9.050 18.705 1.00 93.31 81 TYR A N 1
ATOM 609 C CA . TYR A 1 81 ? -15.690 9.331 19.946 1.00 93.31 81 TYR A CA 1
ATOM 610 C C . TYR A 1 81 ? -16.019 10.737 20.460 1.00 93.31 81 TYR A C 1
ATOM 612 O O . TYR A 1 81 ? -15.854 11.739 19.759 1.00 93.31 81 TYR A O 1
ATOM 620 N N . ASP A 1 82 ? -16.490 10.794 21.700 1.00 93.56 82 ASP A N 1
ATOM 621 C CA . ASP A 1 82 ? -16.567 11.995 22.527 1.00 93.56 82 ASP A CA 1
ATOM 622 C C . ASP A 1 82 ? -16.010 11.612 23.897 1.00 93.56 82 ASP A C 1
ATOM 624 O O . ASP A 1 82 ? -16.542 10.707 24.534 1.00 93.56 82 ASP A O 1
ATOM 628 N N . GLU A 1 83 ? -14.935 12.270 24.327 1.00 93.94 83 GLU A N 1
ATOM 629 C CA . GLU A 1 83 ? -14.181 11.908 25.536 1.00 93.94 83 GLU A CA 1
ATOM 630 C C . GLU A 1 83 ? -15.081 11.838 26.779 1.00 93.94 83 GLU A C 1
ATOM 632 O O . GLU A 1 83 ? -15.037 10.874 27.537 1.00 93.94 83 GLU A O 1
ATOM 637 N N . LYS A 1 84 ? -15.975 12.820 26.959 1.00 95.00 84 LYS A N 1
ATOM 638 C CA . LYS A 1 84 ? -16.860 12.871 28.130 1.00 95.00 84 LYS A CA 1
ATOM 639 C C . LYS A 1 84 ? -17.912 11.775 28.094 1.00 95.00 84 LYS A C 1
ATOM 641 O O . LYS A 1 84 ? -18.176 11.156 29.122 1.00 95.00 84 LYS A O 1
ATOM 646 N N . ALA A 1 85 ? -18.541 11.565 26.941 1.00 94.19 85 ALA A N 1
ATOM 647 C CA . ALA A 1 85 ? -19.548 10.529 26.781 1.00 94.19 85 ALA A CA 1
ATOM 648 C C . ALA A 1 85 ? -18.928 9.128 26.885 1.00 94.19 85 ALA A C 1
ATOM 650 O O . ALA A 1 85 ? -19.557 8.242 27.454 1.00 94.19 85 ALA A O 1
ATOM 651 N N . PHE A 1 86 ? -17.697 8.951 26.396 1.00 94.38 86 PHE A N 1
ATOM 652 C CA . PHE A 1 86 ? -16.934 7.714 26.520 1.00 94.38 86 PHE A CA 1
ATOM 653 C C . PHE A 1 86 ? -16.611 7.416 27.986 1.00 94.38 86 PHE A C 1
ATOM 655 O O . PHE A 1 86 ? -17.101 6.414 28.500 1.00 94.38 86 PHE A O 1
ATOM 662 N N . SER A 1 87 ? -15.920 8.314 28.700 1.00 94.50 87 SER A N 1
ATOM 663 C CA . SER A 1 87 ? -15.606 8.106 30.122 1.00 94.50 87 SER A CA 1
ATOM 664 C C . SER A 1 87 ? -16.865 7.915 30.974 1.00 94.50 87 SER A C 1
ATOM 666 O O . SER A 1 87 ? -16.871 7.104 31.891 1.00 94.50 87 SER A O 1
ATOM 668 N N . ALA A 1 88 ? -17.976 8.590 30.658 1.00 93.62 88 ALA A N 1
ATOM 669 C CA . ALA A 1 88 ? -19.231 8.405 31.391 1.00 93.62 88 ALA A CA 1
ATOM 670 C C . ALA A 1 88 ? -19.813 6.984 31.283 1.00 93.62 88 ALA A C 1
ATOM 672 O O . ALA A 1 88 ? -20.540 6.567 32.186 1.00 93.62 88 ALA A O 1
ATOM 673 N N . VAL A 1 89 ? -19.537 6.259 30.193 1.00 93.75 89 VAL A N 1
ATOM 674 C CA . VAL A 1 89 ? -20.017 4.881 30.011 1.00 93.75 89 VAL A CA 1
ATOM 675 C C . VAL A 1 89 ? -18.961 3.832 30.332 1.00 93.75 89 VAL A C 1
ATOM 677 O O . VAL A 1 89 ? -19.338 2.703 30.630 1.00 93.75 89 VAL A O 1
ATOM 680 N N . THR A 1 90 ? -17.671 4.168 30.298 1.00 94.69 90 THR A N 1
ATOM 681 C CA . THR A 1 90 ? -16.572 3.211 30.508 1.00 94.69 90 THR A CA 1
ATOM 682 C C . THR A 1 90 ? -15.876 3.337 31.857 1.00 94.69 90 THR A C 1
ATOM 684 O O . THR A 1 90 ? -15.157 2.415 32.236 1.00 94.69 90 THR A O 1
ATOM 687 N N . GLU A 1 91 ? -16.100 4.412 32.613 1.00 95.38 91 GLU A N 1
ATOM 688 C CA . GLU A 1 91 ? -15.424 4.673 33.884 1.00 95.38 91 GLU A CA 1
ATOM 689 C C . GLU A 1 91 ? -16.410 4.915 35.031 1.00 95.38 91 GLU A C 1
ATOM 691 O O . GLU A 1 91 ? -17.532 5.392 34.863 1.00 95.38 91 GLU A O 1
ATOM 696 N N . THR A 1 92 ? -15.967 4.610 36.247 1.00 94.44 92 THR A N 1
ATOM 697 C CA . THR A 1 92 ? -16.689 4.885 37.487 1.00 94.44 92 THR A CA 1
ATOM 698 C C . THR A 1 92 ? -15.736 5.372 38.573 1.00 94.44 92 THR A C 1
ATOM 700 O O . THR A 1 92 ? -14.518 5.222 38.478 1.00 94.44 92 THR A O 1
ATOM 703 N N . LYS A 1 93 ? -16.286 5.974 39.630 1.00 94.19 93 LYS A N 1
ATOM 704 C CA . LYS A 1 93 ? -15.518 6.414 40.797 1.00 94.19 93 LYS A CA 1
ATOM 705 C C . LYS A 1 93 ? -15.694 5.441 41.950 1.00 94.19 93 LYS A C 1
ATOM 707 O O . LYS A 1 93 ? -16.808 5.249 42.438 1.00 94.19 93 LYS A O 1
ATOM 712 N N . VAL A 1 94 ? -14.584 4.890 42.430 1.00 90.38 94 VAL A N 1
ATOM 713 C CA . VAL A 1 94 ? -14.538 4.069 43.643 1.00 90.38 94 VAL A CA 1
ATOM 714 C C . VAL A 1 94 ? -13.677 4.802 44.665 1.00 90.38 94 VAL A C 1
ATOM 716 O O . VAL A 1 94 ? -12.452 4.802 44.608 1.00 90.38 94 VAL A O 1
ATOM 719 N N . GLY A 1 95 ? -14.330 5.511 45.589 1.00 91.56 95 GLY A N 1
ATOM 720 C CA . GLY A 1 95 ? -13.629 6.442 46.474 1.00 91.56 95 GLY A CA 1
ATOM 721 C C . GLY A 1 95 ? -13.031 7.609 45.682 1.00 91.56 95 GLY A C 1
ATOM 722 O O . GLY A 1 95 ? -13.773 8.364 45.053 1.00 91.56 95 GLY A O 1
ATOM 723 N N . ASN A 1 96 ? -11.704 7.759 45.726 1.00 92.00 96 ASN A N 1
ATOM 724 C CA . ASN A 1 96 ? -10.983 8.806 44.991 1.00 92.00 96 ASN A CA 1
ATOM 725 C C . ASN A 1 96 ? -10.467 8.339 43.619 1.00 92.00 96 ASN A C 1
ATOM 727 O O . ASN A 1 96 ? -10.068 9.178 42.806 1.00 92.00 96 ASN A O 1
ATOM 731 N N . ASP A 1 97 ? -10.510 7.036 43.350 1.00 93.25 97 ASP A N 1
ATOM 732 C CA . ASP A 1 97 ? -9.901 6.435 42.170 1.00 93.25 97 ASP A CA 1
ATOM 733 C C . ASP A 1 97 ? -10.906 6.343 41.014 1.00 93.25 97 ASP A C 1
ATOM 735 O O . ASP A 1 97 ? -12.121 6.220 41.217 1.00 93.25 97 ASP A O 1
ATOM 739 N N . THR A 1 98 ? -10.397 6.484 39.788 1.00 93.81 98 THR A N 1
ATOM 740 C CA . THR A 1 98 ? -11.141 6.162 38.564 1.00 93.81 98 THR A CA 1
ATOM 741 C C . THR A 1 98 ? -10.904 4.695 38.244 1.00 93.81 98 THR A C 1
ATOM 743 O O . THR A 1 98 ? -9.757 4.290 38.089 1.00 93.81 98 THR A O 1
ATOM 746 N N . GLU A 1 99 ? -11.981 3.934 38.106 1.00 94.81 99 GLU A N 1
ATOM 747 C CA . GLU A 1 99 ? -11.955 2.511 37.774 1.00 94.81 99 GLU A CA 1
ATOM 748 C C . GLU A 1 99 ? -12.722 2.259 36.475 1.00 94.81 99 GLU A C 1
ATOM 750 O O . GLU A 1 99 ? -13.712 2.939 36.191 1.00 94.81 99 GLU A O 1
ATOM 755 N N . SER A 1 100 ? -12.307 1.262 35.695 1.00 96.00 100 SER A N 1
ATOM 756 C CA . SER A 1 100 ? -13.031 0.867 34.484 1.00 96.00 100 SER A CA 1
ATOM 757 C C . SER A 1 100 ? -14.306 0.091 34.824 1.00 96.00 100 SER A C 1
ATOM 759 O O . SER A 1 100 ? -14.327 -0.776 35.700 1.00 96.00 100 SER A O 1
ATOM 761 N N . ILE A 1 101 ? -15.377 0.358 34.084 1.00 96.44 101 ILE A N 1
ATOM 762 C CA . ILE A 1 101 ? -16.605 -0.434 34.106 1.00 96.44 101 ILE A CA 1
ATOM 763 C C . ILE A 1 101 ? -16.362 -1.731 33.330 1.00 96.44 101 ILE A C 1
ATOM 765 O O . ILE A 1 101 ? -15.875 -1.715 32.200 1.00 96.44 101 ILE A O 1
ATOM 769 N N . LEU A 1 102 ? -16.727 -2.857 33.945 1.00 97.06 102 LEU A N 1
ATOM 770 C CA . LEU A 1 102 ? -16.628 -4.177 33.332 1.00 97.06 102 LEU A CA 1
ATOM 771 C C . LEU A 1 102 ? -17.892 -4.515 32.539 1.00 97.06 102 LEU A C 1
ATOM 773 O O . LEU A 1 102 ? -19.021 -4.337 33.011 1.00 97.06 102 LEU A O 1
ATOM 777 N N . PHE A 1 103 ? -17.683 -5.074 31.354 1.00 97.44 103 PHE A N 1
ATOM 778 C CA . PHE A 1 103 ? -18.718 -5.486 30.422 1.00 97.44 103 PHE A CA 1
ATOM 779 C C . PHE A 1 103 ? -18.677 -6.993 30.188 1.00 97.44 103 PHE A C 1
ATOM 781 O O . PHE A 1 103 ? -17.622 -7.628 30.167 1.00 97.44 103 PHE A O 1
ATOM 788 N N . ALA A 1 104 ? -19.859 -7.556 29.987 1.00 97.00 104 ALA A N 1
ATOM 789 C CA . ALA A 1 104 ? -20.061 -8.910 29.518 1.00 97.00 104 ALA A CA 1
ATOM 790 C C . ALA A 1 104 ? -20.566 -8.884 28.075 1.00 97.00 104 ALA A C 1
ATOM 792 O O . ALA A 1 104 ? -21.275 -7.964 27.656 1.00 97.00 104 ALA A O 1
ATOM 793 N N . VAL A 1 105 ? -20.238 -9.933 27.328 1.00 96.56 105 VAL A N 1
ATOM 794 C CA . VAL A 1 105 ? -20.859 -10.207 26.038 1.00 96.56 105 VAL A CA 1
ATOM 795 C C . VAL A 1 105 ? -22.227 -10.817 26.297 1.00 96.56 105 VAL A C 1
ATOM 797 O O . VAL A 1 105 ? -22.344 -11.879 26.910 1.00 96.56 105 VAL A O 1
ATOM 800 N N . GLN A 1 106 ? -23.256 -10.151 25.801 1.00 94.94 106 GLN A N 1
ATOM 801 C CA . GLN A 1 106 ? -24.621 -10.635 25.776 1.00 94.94 106 GLN A CA 1
ATOM 802 C C . GLN A 1 106 ? -24.944 -11.135 24.371 1.00 94.94 106 GLN A C 1
ATOM 804 O O . GLN A 1 106 ? -24.753 -10.424 23.387 1.00 94.94 106 GLN A O 1
ATOM 809 N N . VAL A 1 107 ? -25.435 -12.370 24.289 1.00 93.75 107 VAL A N 1
ATOM 810 C CA . VAL A 1 107 ? -25.895 -12.989 23.047 1.00 93.75 107 VAL A CA 1
ATOM 811 C C . VAL A 1 107 ? -27.398 -13.203 23.129 1.00 93.75 107 VAL A C 1
ATOM 813 O O . VAL A 1 107 ? -27.882 -13.983 23.955 1.00 93.75 107 VAL A O 1
ATOM 816 N N . ASN A 1 108 ? -28.135 -12.537 22.245 1.00 90.62 108 ASN A N 1
ATOM 817 C CA . ASN A 1 108 ? -29.555 -12.767 22.047 1.00 90.62 108 ASN A CA 1
ATOM 818 C C . ASN A 1 108 ? -29.757 -14.087 21.287 1.00 90.62 108 ASN A C 1
ATOM 820 O O . ASN A 1 108 ? -29.392 -14.212 20.120 1.00 90.62 108 ASN A O 1
ATOM 824 N N . ASN A 1 109 ? -30.347 -15.074 21.961 1.00 85.38 109 ASN A N 1
ATOM 825 C CA . ASN A 1 109 ? -30.691 -16.385 21.408 1.00 85.38 109 ASN A CA 1
ATOM 826 C C . ASN A 1 109 ? -32.214 -16.613 21.437 1.00 85.38 109 ASN A C 1
ATOM 828 O O . ASN A 1 109 ? -32.707 -17.729 21.630 1.00 85.38 109 ASN A O 1
ATOM 832 N N . THR A 1 110 ? -32.974 -15.527 21.317 1.00 82.88 110 THR A N 1
ATOM 833 C CA . THR A 1 110 ? -34.434 -15.563 21.317 1.00 82.88 110 THR A CA 1
ATOM 834 C C . THR A 1 110 ? -34.920 -16.206 20.027 1.00 82.88 110 THR A C 1
ATOM 836 O O . THR A 1 110 ? -34.635 -15.733 18.928 1.00 82.88 110 THR A O 1
ATOM 839 N N . LEU A 1 111 ? -35.678 -17.295 20.154 1.00 76.69 111 LEU A N 1
ATOM 840 C CA . LEU A 1 111 ? -36.411 -17.852 19.021 1.00 76.69 111 LEU A CA 1
ATOM 841 C C . LEU A 1 111 ? -37.536 -16.883 18.654 1.00 76.69 111 LEU A C 1
ATOM 843 O O . LEU A 1 111 ? -38.170 -16.326 19.545 1.00 76.69 111 LEU A O 1
ATOM 847 N N . SER A 1 112 ? -37.849 -16.735 17.367 1.00 73.88 112 SER A N 1
ATOM 848 C CA . SER A 1 112 ? -38.896 -15.815 16.884 1.00 73.88 112 SER A CA 1
ATOM 849 C C . SER A 1 112 ? -40.286 -16.037 17.502 1.00 73.88 112 SER A C 1
ATOM 851 O O . SER A 1 112 ? -41.160 -15.186 17.375 1.00 73.88 112 SER A O 1
ATOM 853 N N . THR A 1 113 ? -40.497 -17.175 18.165 1.00 72.12 113 THR A N 1
ATOM 854 C CA . THR A 1 113 ? -41.752 -17.585 18.802 1.00 72.12 113 THR A CA 1
ATOM 855 C C . THR A 1 113 ? -41.678 -17.642 20.332 1.00 72.12 113 THR A C 1
ATOM 857 O O . THR A 1 113 ? -42.582 -18.203 20.948 1.00 72.12 113 THR A O 1
ATOM 860 N N . ALA A 1 114 ? -40.598 -17.163 20.954 1.00 73.56 114 ALA A N 1
ATOM 861 C CA . ALA A 1 114 ? -40.353 -17.296 22.390 1.00 73.56 114 ALA A CA 1
ATOM 862 C C . ALA A 1 114 ? -40.164 -15.940 23.083 1.00 73.56 114 ALA A C 1
ATOM 864 O O . ALA A 1 114 ? -39.850 -14.937 22.447 1.00 73.56 114 ALA A O 1
ATOM 865 N N . GLU A 1 115 ? -40.330 -15.938 24.408 1.00 76.38 115 GLU A N 1
ATOM 866 C CA . GLU A 1 115 ? -39.875 -14.838 25.261 1.00 76.38 115 GLU A CA 1
ATOM 867 C C . GLU A 1 115 ? -38.359 -14.641 25.124 1.00 76.38 115 GLU A C 1
ATOM 869 O O . GLU A 1 115 ? -37.632 -15.586 24.799 1.00 76.38 115 GLU A O 1
ATOM 874 N N . THR A 1 116 ? -37.888 -13.417 25.372 1.00 77.69 116 THR A N 1
ATOM 875 C CA . THR A 1 116 ? -36.482 -13.038 25.208 1.00 77.69 116 THR A CA 1
ATOM 876 C C . THR A 1 116 ? -35.558 -13.942 26.025 1.00 77.69 116 THR A C 1
ATOM 878 O O . THR A 1 116 ? -35.727 -14.096 27.235 1.00 77.69 116 THR A O 1
ATOM 881 N N . ARG A 1 117 ? -34.564 -14.548 25.363 1.00 81.19 117 ARG A N 1
ATOM 882 C CA . ARG A 1 117 ? -33.541 -15.400 25.986 1.00 81.19 117 ARG A CA 1
ATOM 883 C C . ARG A 1 117 ? -32.159 -14.872 25.654 1.00 81.19 117 ARG A C 1
ATOM 885 O O . ARG A 1 117 ? -31.716 -14.939 24.508 1.00 81.19 117 ARG A O 1
ATOM 892 N N . GLU A 1 118 ? -31.468 -14.414 26.684 1.00 86.94 118 GLU A N 1
ATOM 893 C CA . GLU A 1 118 ? -30.118 -13.873 26.584 1.00 86.94 118 GLU A CA 1
ATOM 894 C C . GLU A 1 118 ? -29.144 -14.760 27.353 1.00 86.94 118 GLU A C 1
ATOM 896 O O . GLU A 1 118 ? -29.455 -15.285 28.425 1.00 86.94 118 GLU A O 1
ATOM 901 N N . VAL A 1 119 ? -27.962 -14.954 26.777 1.00 89.81 119 VAL A N 1
ATOM 902 C CA . VAL A 1 119 ? -26.834 -15.603 27.445 1.00 89.81 119 VAL A CA 1
ATOM 903 C C . VAL A 1 119 ? -25.768 -14.542 27.655 1.00 89.81 119 VAL A C 1
ATOM 905 O O . VAL A 1 119 ? -25.366 -13.885 26.698 1.00 89.81 119 VAL A O 1
ATOM 908 N N . ILE A 1 120 ? -25.326 -14.378 28.899 1.00 92.25 120 ILE A N 1
ATOM 909 C CA . ILE A 1 120 ? -24.369 -13.346 29.301 1.00 92.25 120 ILE A CA 1
ATOM 910 C C . ILE A 1 120 ? -23.081 -14.034 29.762 1.00 92.25 120 ILE A C 1
ATOM 912 O O . ILE A 1 120 ? -23.131 -15.026 30.495 1.00 92.25 120 ILE A O 1
ATOM 916 N N . SER A 1 121 ? -21.931 -13.549 29.294 1.00 95.00 121 SER A N 1
ATOM 917 C CA . SER A 1 121 ? -20.619 -14.008 29.760 1.00 95.00 121 SER A CA 1
ATOM 918 C C . SER A 1 121 ? -20.292 -13.486 31.165 1.00 95.00 121 SER A C 1
ATOM 920 O O . SER A 1 121 ? -21.065 -12.763 31.786 1.00 95.00 121 SER A O 1
ATOM 922 N N . SER A 1 122 ? -19.109 -13.816 31.676 1.00 95.38 122 SER A N 1
ATOM 923 C CA . SER A 1 122 ? -18.512 -13.056 32.775 1.00 95.38 122 SER A CA 1
ATOM 924 C C . SER A 1 122 ? -18.254 -11.597 32.368 1.00 95.38 122 SER A C 1
ATOM 926 O O . SER A 1 122 ? -18.127 -11.282 31.178 1.00 95.38 122 SER A O 1
ATOM 928 N N . TYR A 1 123 ? -18.208 -10.715 33.369 1.00 96.44 123 TYR A N 1
ATOM 929 C CA . TYR A 1 123 ? -17.889 -9.295 33.224 1.00 96.44 123 TYR A CA 1
ATOM 930 C C . TYR A 1 123 ? -16.372 -9.103 33.245 1.00 96.44 123 TYR A C 1
ATOM 932 O O . TYR A 1 123 ? -15.813 -8.756 34.279 1.00 96.44 123 TYR A O 1
ATOM 940 N N . ASP A 1 124 ? -15.724 -9.355 32.109 1.00 95.19 124 ASP A N 1
ATOM 941 C CA . ASP A 1 124 ? -14.257 -9.354 31.997 1.00 95.19 124 ASP A CA 1
ATOM 942 C C . ASP A 1 124 ? -13.733 -8.366 30.943 1.00 95.19 124 ASP A C 1
ATOM 944 O O . ASP A 1 124 ? -12.523 -8.240 30.766 1.00 95.19 124 ASP A O 1
ATOM 948 N N . LEU A 1 125 ? -14.621 -7.687 30.209 1.00 95.50 125 LEU A N 1
ATOM 949 C CA . LEU A 1 125 ? -14.228 -6.746 29.163 1.00 95.50 125 LEU A CA 1
ATOM 950 C C . LEU A 1 125 ? -14.161 -5.325 29.711 1.00 95.50 125 LEU A C 1
ATOM 952 O O . LEU A 1 125 ? -15.094 -4.863 30.364 1.00 95.50 125 LEU A O 1
ATOM 956 N N . THR A 1 126 ? -13.102 -4.609 29.365 1.00 95.06 126 THR A N 1
ATOM 957 C CA . THR A 1 126 ? -13.029 -3.150 29.459 1.00 95.06 126 THR A CA 1
ATOM 958 C C . THR A 1 126 ? -12.987 -2.565 28.054 1.00 95.06 126 THR A C 1
ATOM 960 O O . THR A 1 126 ? -12.658 -3.254 27.086 1.00 95.06 126 THR A O 1
ATOM 963 N N . LEU A 1 127 ? -13.367 -1.297 27.931 1.00 93.50 127 LEU A N 1
ATOM 964 C CA . LEU A 1 127 ? -13.204 -0.539 26.700 1.00 93.50 127 LEU A CA 1
ATOM 965 C C . LEU A 1 127 ? -12.134 0.513 26.936 1.00 93.50 127 LEU A C 1
ATOM 967 O O . LEU A 1 127 ? -12.194 1.237 27.928 1.00 93.50 127 LEU A O 1
ATOM 971 N N . ASP A 1 128 ? -11.204 0.601 25.998 1.00 91.00 128 ASP A N 1
ATOM 972 C CA . ASP A 1 128 ? -10.193 1.646 25.950 1.00 91.00 128 ASP A CA 1
ATOM 973 C C . ASP A 1 128 ? -10.264 2.356 24.593 1.00 91.00 128 ASP A C 1
ATOM 975 O O . ASP A 1 128 ? -10.834 1.833 23.627 1.00 91.00 128 ASP A O 1
ATOM 979 N N . TRP A 1 129 ? -9.716 3.563 24.532 1.00 91.69 129 TRP A N 1
ATOM 980 C CA . TRP A 1 129 ? -9.607 4.345 23.313 1.00 91.69 129 TRP A CA 1
ATOM 981 C C . TRP A 1 129 ? -8.185 4.865 23.163 1.00 91.69 129 TRP A C 1
ATOM 983 O O . TRP A 1 129 ? -7.588 5.400 24.092 1.00 91.69 129 TRP A O 1
ATOM 993 N N . THR A 1 130 ? -7.638 4.730 21.961 1.00 90.88 130 THR A N 1
ATOM 994 C CA . THR A 1 130 ? -6.304 5.229 21.636 1.00 90.88 130 THR A CA 1
ATOM 995 C C . THR A 1 130 ? -6.408 6.230 20.502 1.00 90.88 130 THR A C 1
ATOM 997 O O . THR A 1 130 ? -7.029 5.954 19.473 1.00 90.88 130 THR A O 1
ATOM 1000 N N . GLU A 1 131 ? -5.787 7.394 20.689 1.00 90.50 131 GLU A N 1
ATOM 1001 C CA . GLU A 1 131 ? -5.683 8.391 19.632 1.00 90.50 131 GLU A CA 1
ATOM 1002 C C . GLU A 1 131 ? -4.892 7.826 18.449 1.00 90.50 131 GLU A C 1
ATOM 1004 O O . GLU A 1 131 ? -3.843 7.199 18.610 1.00 90.50 131 GLU A O 1
ATOM 1009 N N . TYR A 1 132 ? -5.410 8.047 17.244 1.00 90.56 132 TYR A N 1
ATOM 1010 C CA . TYR A 1 132 ? -4.732 7.624 16.031 1.00 90.56 132 TYR A CA 1
ATOM 1011 C C . TYR A 1 132 ? -3.471 8.461 15.797 1.00 90.56 132 TYR A C 1
ATOM 1013 O O . TYR A 1 132 ? -3.529 9.689 15.775 1.00 90.56 132 TYR A O 1
ATOM 1021 N N . VAL A 1 133 ? -2.354 7.783 15.536 1.00 90.69 133 VAL A N 1
ATOM 1022 C CA . VAL A 1 133 ? -1.098 8.404 15.112 1.00 90.69 133 VAL A CA 1
ATOM 1023 C C . VAL A 1 133 ? -0.765 7.896 13.715 1.00 90.69 133 VAL A C 1
ATOM 1025 O O . VAL A 1 133 ? -0.618 6.691 13.506 1.00 90.69 133 VAL A O 1
ATOM 1028 N N . GLY A 1 134 ? -0.671 8.818 12.757 1.00 92.75 134 GLY A N 1
ATOM 1029 C CA . GLY A 1 134 ? -0.297 8.498 11.384 1.00 92.75 134 GLY A CA 1
ATOM 1030 C C . GLY A 1 134 ? 1.140 7.991 11.287 1.00 92.75 134 GLY A C 1
ATOM 1031 O O . GLY A 1 134 ? 2.050 8.532 11.920 1.00 92.75 134 GLY A O 1
ATOM 1032 N N . GLU A 1 135 ? 1.354 6.970 10.458 1.00 96.00 135 GLU A N 1
ATOM 1033 C CA . GLU A 1 135 ? 2.703 6.510 10.141 1.00 96.00 135 GLU A CA 1
ATOM 1034 C C . GLU A 1 135 ? 3.434 7.586 9.339 1.00 96.00 135 GLU A C 1
ATOM 1036 O O . GLU A 1 135 ? 2.845 8.231 8.475 1.00 96.00 135 GLU A O 1
ATOM 1041 N N . LYS A 1 136 ? 4.728 7.765 9.602 1.00 95.50 136 LYS A N 1
ATOM 1042 C CA . LYS A 1 136 ? 5.575 8.768 8.927 1.00 95.50 136 LYS A CA 1
ATOM 1043 C C . LYS A 1 136 ? 6.732 8.177 8.125 1.00 95.50 136 LYS A C 1
ATOM 1045 O O . LYS A 1 136 ? 7.605 8.908 7.666 1.00 95.50 136 LYS A O 1
ATOM 1050 N N . SER A 1 137 ? 6.804 6.851 8.095 1.00 95.31 137 SER A N 1
ATOM 1051 C CA . SER A 1 137 ? 7.746 6.069 7.307 1.00 95.31 137 SER A CA 1
ATOM 1052 C C . SER A 1 137 ? 7.335 4.604 7.385 1.00 95.31 137 SER A C 1
ATOM 1054 O O . SER A 1 137 ? 6.940 4.127 8.448 1.00 95.31 137 SER A O 1
ATOM 1056 N N . LEU A 1 138 ? 7.447 3.890 6.270 1.00 97.25 138 LEU A N 1
ATOM 1057 C CA . LEU A 1 138 ? 7.253 2.446 6.191 1.00 97.25 138 LEU A CA 1
ATOM 1058 C C . LEU A 1 138 ? 8.253 1.839 5.206 1.00 97.25 138 LEU A C 1
ATOM 1060 O O . LEU A 1 138 ? 8.865 2.538 4.398 1.00 97.25 138 LEU A O 1
ATOM 1064 N N . ASN A 1 139 ? 8.380 0.513 5.242 1.00 97.62 139 ASN A N 1
ATOM 1065 C CA . ASN A 1 139 ? 9.012 -0.221 4.156 1.00 97.62 139 ASN A CA 1
ATOM 1066 C C . ASN A 1 139 ? 8.006 -0.440 3.025 1.00 97.62 139 ASN A C 1
ATOM 1068 O O . ASN A 1 139 ? 6.807 -0.623 3.252 1.00 97.62 139 ASN A O 1
ATOM 1072 N N . TYR A 1 140 ? 8.526 -0.489 1.805 1.00 98.25 140 TYR A N 1
ATOM 1073 C CA . TYR A 1 140 ? 7.761 -0.770 0.599 1.00 98.25 140 TYR A CA 1
ATOM 1074 C C . TYR A 1 140 ? 8.351 -2.006 -0.057 1.00 98.25 140 TYR A C 1
ATOM 1076 O O . TYR A 1 140 ? 9.564 -2.192 -0.055 1.00 98.25 140 TYR A O 1
ATOM 1084 N N . PHE A 1 141 ? 7.500 -2.845 -0.622 1.00 98.69 141 PHE A N 1
ATOM 1085 C CA . PHE A 1 141 ? 7.899 -4.053 -1.326 1.00 98.69 141 PHE A CA 1
ATOM 1086 C C . PHE A 1 141 ? 7.350 -4.032 -2.741 1.00 98.69 141 PHE A C 1
ATOM 1088 O O . PHE A 1 141 ? 6.205 -3.634 -2.953 1.00 98.69 141 PHE A O 1
ATOM 1095 N N . VAL A 1 142 ? 8.171 -4.500 -3.675 1.00 98.44 142 VAL A N 1
ATOM 1096 C CA . VAL A 1 142 ? 7.775 -4.912 -5.019 1.00 98.44 142 VAL A CA 1
ATOM 1097 C C . VAL A 1 142 ? 7.898 -6.431 -5.064 1.00 98.44 142 VAL A C 1
ATOM 1099 O O . VAL A 1 142 ? 8.992 -6.990 -4.969 1.00 98.44 142 VAL A O 1
ATOM 1102 N N . ASP A 1 143 ? 6.755 -7.103 -5.122 1.00 96.56 143 ASP A N 1
ATOM 1103 C CA . ASP A 1 143 ? 6.595 -8.532 -4.883 1.00 96.56 143 ASP A CA 1
ATOM 1104 C C . ASP A 1 143 ? 7.256 -8.965 -3.565 1.00 96.56 143 ASP A C 1
ATOM 1106 O O . ASP A 1 143 ? 6.775 -8.623 -2.484 1.00 96.56 143 ASP A O 1
ATOM 1110 N N . ALA A 1 144 ? 8.354 -9.718 -3.633 1.00 94.44 144 ALA A N 1
ATOM 1111 C CA . ALA A 1 144 ? 9.111 -10.165 -2.464 1.00 94.44 144 ALA A CA 1
ATOM 1112 C C . ALA A 1 144 ? 10.353 -9.302 -2.175 1.00 94.44 144 ALA A C 1
ATOM 1114 O O . ALA A 1 144 ? 11.062 -9.562 -1.204 1.00 94.44 144 ALA A O 1
ATOM 1115 N N . THR A 1 145 ? 10.640 -8.299 -3.005 1.00 96.88 145 THR A N 1
ATOM 1116 C CA . THR A 1 145 ? 11.842 -7.467 -2.906 1.00 96.88 145 THR A CA 1
ATOM 1117 C C . THR A 1 145 ? 11.518 -6.157 -2.205 1.00 96.88 145 THR A C 1
ATOM 1119 O O . THR A 1 145 ? 10.629 -5.422 -2.629 1.00 96.88 145 THR A O 1
ATOM 1122 N N . ASN A 1 146 ? 12.251 -5.840 -1.140 1.00 98.31 146 ASN A N 1
ATOM 1123 C CA . ASN A 1 146 ? 12.131 -4.544 -0.484 1.00 98.31 146 ASN A CA 1
ATOM 1124 C C . ASN A 1 146 ? 12.651 -3.443 -1.426 1.00 98.31 146 ASN A C 1
ATOM 1126 O O . ASN A 1 146 ? 13.712 -3.577 -2.033 1.00 98.31 146 ASN A O 1
ATOM 1130 N N . VAL A 1 147 ? 11.916 -2.339 -1.534 1.00 97.88 147 VAL A N 1
ATOM 1131 C CA . VAL A 1 147 ? 12.244 -1.182 -2.377 1.00 97.88 147 VAL A CA 1
ATOM 1132 C C . VAL A 1 147 ? 13.606 -0.587 -2.032 1.00 97.88 147 VAL A C 1
ATOM 1134 O O . VAL A 1 147 ? 14.256 -0.044 -2.922 1.00 97.88 147 VAL A O 1
ATOM 1137 N N . LYS A 1 148 ? 14.097 -0.748 -0.797 1.00 96.56 148 LYS A N 1
ATOM 1138 C CA . LYS A 1 148 ? 15.457 -0.324 -0.432 1.00 96.56 148 LYS A CA 1
ATOM 1139 C C . LYS A 1 148 ? 16.555 -0.965 -1.305 1.00 96.56 148 LYS A C 1
ATOM 1141 O O . LYS A 1 148 ? 17.616 -0.378 -1.488 1.00 96.56 148 LYS A O 1
ATOM 11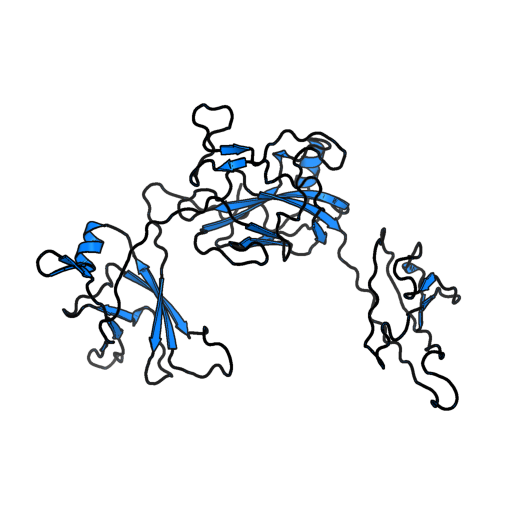46 N N . ASP A 1 149 ? 16.277 -2.154 -1.843 1.00 97.50 149 ASP A N 1
ATOM 1147 C CA . ASP A 1 149 ? 17.176 -2.946 -2.686 1.00 97.50 149 ASP A CA 1
ATOM 1148 C C . ASP A 1 149 ? 16.872 -2.761 -4.189 1.00 97.50 149 ASP A C 1
ATOM 1150 O O . ASP A 1 149 ? 17.424 -3.465 -5.038 1.00 97.50 149 ASP A O 1
ATOM 1154 N N . ILE A 1 150 ? 15.987 -1.818 -4.531 1.00 98.25 150 ILE A N 1
ATOM 1155 C CA . ILE A 1 150 ? 15.580 -1.491 -5.900 1.00 98.25 150 ILE A CA 1
ATOM 1156 C C . ILE A 1 150 ? 16.069 -0.091 -6.250 1.00 98.25 150 ILE A C 1
ATOM 1158 O O . ILE A 1 150 ? 15.986 0.830 -5.439 1.00 98.25 150 ILE A O 1
ATOM 1162 N N . HIS A 1 151 ? 16.545 0.062 -7.483 1.00 98.06 151 HIS A N 1
ATOM 1163 C CA . HIS A 1 151 ? 17.017 1.325 -8.030 1.00 98.06 151 HIS A CA 1
ATOM 1164 C C . HIS A 1 151 ? 16.007 2.472 -7.868 1.00 98.06 151 HIS A C 1
ATOM 1166 O O . HIS A 1 151 ? 14.806 2.307 -8.120 1.00 98.06 151 HIS A O 1
ATOM 1172 N N . ASN A 1 152 ? 16.525 3.651 -7.520 1.00 97.31 152 ASN A N 1
ATOM 1173 C CA . ASN A 1 152 ? 15.902 4.936 -7.806 1.00 97.31 152 ASN A CA 1
ATOM 1174 C C . ASN A 1 152 ? 16.907 5.895 -8.453 1.00 97.31 152 ASN A C 1
ATOM 1176 O O . ASN A 1 152 ? 18.121 5.807 -8.254 1.00 97.31 152 ASN A O 1
ATOM 1180 N N . ARG A 1 153 ? 16.373 6.853 -9.206 1.00 96.44 153 ARG A N 1
ATOM 1181 C CA . ARG A 1 153 ? 17.142 7.972 -9.741 1.00 96.44 153 ARG A CA 1
ATOM 1182 C C . ARG A 1 153 ? 17.386 8.996 -8.631 1.00 96.44 153 ARG A C 1
ATOM 1184 O O . ARG A 1 153 ? 16.543 9.853 -8.392 1.00 96.44 153 ARG A O 1
ATOM 1191 N N . PHE A 1 154 ? 18.533 8.900 -7.955 1.00 95.19 154 PHE A N 1
ATOM 1192 C CA . PHE A 1 154 ? 18.912 9.824 -6.874 1.00 95.19 154 PHE A CA 1
ATOM 1193 C C . PHE A 1 154 ? 19.846 10.947 -7.354 1.00 95.19 154 PHE A C 1
ATOM 1195 O O . PHE A 1 154 ? 19.686 12.105 -6.983 1.00 95.19 154 PHE A O 1
ATOM 1202 N N . THR A 1 155 ? 20.820 10.625 -8.212 1.00 95.25 155 THR A N 1
ATOM 1203 C CA . THR A 1 155 ? 21.770 11.612 -8.766 1.00 95.25 155 THR A CA 1
ATOM 1204 C C . THR A 1 155 ? 21.715 11.711 -10.282 1.00 95.25 155 THR A C 1
ATOM 1206 O O . THR A 1 155 ? 21.932 12.793 -10.834 1.00 95.25 155 THR A O 1
ATOM 1209 N N . LYS A 1 156 ? 21.456 10.594 -10.968 1.00 96.06 156 LYS A N 1
ATOM 1210 C CA . LYS A 1 156 ? 21.490 10.494 -12.426 1.00 96.06 156 LYS A CA 1
ATOM 1211 C C . LYS A 1 156 ? 20.466 9.495 -12.944 1.00 96.06 156 LYS A C 1
ATOM 1213 O O . LYS A 1 156 ? 20.170 8.506 -12.279 1.00 96.06 156 LYS A O 1
ATOM 1218 N N . ALA A 1 157 ? 19.989 9.739 -14.153 1.00 96.00 157 ALA A N 1
ATOM 1219 C CA . ALA A 1 157 ? 19.319 8.734 -14.956 1.00 96.00 157 ALA A CA 1
ATOM 1220 C C . ALA A 1 157 ? 20.327 7.766 -15.599 1.00 96.00 157 ALA A C 1
ATOM 1222 O O . ALA A 1 157 ? 21.547 7.940 -15.476 1.00 96.00 157 ALA A O 1
ATOM 1223 N N . GLU A 1 158 ? 19.826 6.726 -16.255 1.00 92.81 158 GLU A N 1
ATOM 1224 C CA . GLU A 1 158 ? 20.613 5.620 -16.792 1.00 92.81 158 GLU A CA 1
ATOM 1225 C C . GLU A 1 158 ? 21.519 6.057 -17.952 1.00 92.81 158 GLU A C 1
ATOM 1227 O O . GLU A 1 158 ? 22.622 5.527 -18.104 1.00 92.81 158 GLU A O 1
ATOM 1232 N N . ASP A 1 159 ? 21.123 7.086 -18.706 1.00 92.19 159 ASP A N 1
ATOM 1233 C CA . ASP A 1 159 ? 21.958 7.748 -19.720 1.00 92.19 159 ASP A CA 1
ATOM 1234 C C . ASP A 1 159 ? 23.038 8.697 -19.143 1.00 92.19 159 ASP A C 1
ATOM 1236 O O . ASP A 1 159 ? 23.873 9.237 -19.877 1.00 92.19 159 ASP A O 1
ATOM 1240 N N . GLY A 1 160 ? 23.055 8.887 -17.820 1.00 93.62 160 GLY A N 1
ATOM 1241 C CA . GLY A 1 160 ? 23.971 9.772 -17.106 1.00 93.62 160 GLY A CA 1
ATOM 1242 C C . GLY A 1 160 ? 23.490 11.218 -16.951 1.00 93.62 160 GLY A C 1
ATOM 1243 O O . GLY A 1 160 ? 24.223 12.020 -16.358 1.00 93.62 160 GLY A O 1
ATOM 1244 N N . THR A 1 161 ? 22.292 11.558 -17.435 1.00 95.94 161 THR A N 1
ATOM 1245 C CA . THR A 1 161 ? 21.651 12.864 -17.241 1.00 95.94 161 THR A CA 1
ATOM 1246 C C . THR A 1 161 ? 21.421 13.125 -15.756 1.00 95.94 161 THR A C 1
ATOM 1248 O O . THR A 1 161 ? 20.961 12.254 -15.024 1.00 95.94 161 THR A O 1
ATOM 1251 N N . ASN A 1 162 ? 21.751 14.330 -15.284 1.00 95.75 162 ASN A N 1
ATOM 1252 C CA . ASN A 1 162 ? 21.618 14.668 -13.868 1.00 95.75 162 ASN A CA 1
ATOM 1253 C C . ASN A 1 162 ? 20.149 14.772 -13.446 1.00 95.75 162 ASN A C 1
ATOM 1255 O O . ASN A 1 162 ? 19.330 15.381 -14.135 1.00 95.75 162 ASN A O 1
ATOM 1259 N N . VAL A 1 163 ? 19.864 14.264 -12.253 1.00 94.94 163 VAL A N 1
ATOM 1260 C CA . VAL A 1 163 ? 18.572 14.375 -11.577 1.00 94.94 163 VAL A CA 1
ATOM 1261 C C . VAL A 1 163 ? 18.661 15.499 -10.550 1.00 94.94 163 VAL A C 1
ATOM 1263 O O . VAL A 1 163 ? 19.628 15.590 -9.796 1.00 94.94 163 VAL A O 1
ATOM 1266 N N . THR A 1 164 ? 17.676 16.398 -10.548 1.00 92.56 164 THR A N 1
ATOM 1267 C CA . THR A 1 164 ? 17.627 17.543 -9.617 1.00 92.56 164 THR A CA 1
ATOM 1268 C C . THR A 1 164 ? 16.581 17.389 -8.523 1.00 92.56 164 THR A C 1
ATOM 1270 O O . THR A 1 164 ? 16.589 18.159 -7.564 1.00 92.56 164 THR A O 1
ATOM 1273 N N . TYR A 1 165 ? 15.642 16.460 -8.697 1.00 94.06 165 TYR A N 1
ATOM 1274 C CA . TYR A 1 165 ? 14.657 16.150 -7.675 1.00 94.06 165 TYR A CA 1
ATOM 1275 C C . TYR A 1 165 ? 15.361 15.579 -6.442 1.00 94.06 165 TYR A C 1
ATOM 1277 O O . TYR A 1 165 ? 16.365 14.881 -6.560 1.00 94.06 165 TYR A O 1
ATOM 1285 N N . GLN A 1 166 ? 14.839 15.892 -5.264 1.00 94.31 166 GLN A N 1
ATOM 1286 C CA . GLN A 1 166 ? 15.370 15.403 -4.000 1.00 94.31 166 GLN A CA 1
ATOM 1287 C C . GLN A 1 166 ? 14.284 14.579 -3.331 1.00 94.31 166 GLN A C 1
ATOM 1289 O O . GLN A 1 166 ? 13.213 15.123 -3.073 1.00 94.31 166 GLN A O 1
ATOM 1294 N N . GLU A 1 167 ? 14.569 13.308 -3.047 1.00 96.12 167 GLU A N 1
ATOM 1295 C CA . GLU A 1 167 ? 13.686 12.476 -2.223 1.00 96.12 167 GLU A CA 1
ATOM 1296 C C . GLU A 1 167 ? 13.537 13.111 -0.838 1.00 96.12 167 GLU A C 1
ATOM 1298 O O . GLU A 1 167 ? 14.503 13.651 -0.278 1.00 96.12 167 GLU A O 1
ATOM 1303 N N . LEU A 1 168 ? 12.321 13.087 -0.297 1.00 97.12 168 LEU A N 1
ATOM 1304 C CA . LEU A 1 168 ? 11.981 13.788 0.932 1.00 97.12 168 LEU A CA 1
ATOM 1305 C C . LEU A 1 168 ? 11.598 12.815 2.049 1.00 97.12 168 LEU A C 1
ATOM 1307 O O . LEU A 1 168 ? 10.961 11.792 1.843 1.00 97.12 168 LEU A O 1
ATOM 1311 N N . ALA A 1 169 ? 11.913 13.200 3.281 1.00 97.56 169 ALA A N 1
ATOM 1312 C CA . ALA A 1 169 ? 11.390 12.563 4.484 1.00 97.56 169 ALA A CA 1
ATOM 1313 C C . ALA A 1 169 ? 10.778 13.612 5.411 1.00 97.56 169 ALA A C 1
ATOM 1315 O O . ALA A 1 169 ? 11.214 14.770 5.442 1.00 97.56 169 ALA A O 1
ATOM 1316 N N . TRP A 1 170 ? 9.793 13.204 6.211 1.00 97.69 170 TRP A N 1
ATOM 1317 C CA . TRP A 1 170 ? 9.244 14.055 7.263 1.00 97.69 170 TRP A CA 1
ATOM 1318 C C . TRP A 1 170 ? 10.313 14.397 8.314 1.00 97.69 170 TRP A C 1
ATOM 1320 O O . TRP A 1 170 ? 11.147 13.564 8.687 1.00 97.69 170 TRP A O 1
ATOM 1330 N N . THR A 1 171 ? 10.310 15.638 8.809 1.00 95.88 171 THR A N 1
ATOM 1331 C CA . THR A 1 171 ? 11.192 16.053 9.917 1.00 95.88 171 THR A CA 1
ATOM 1332 C C . THR A 1 171 ? 10.630 15.669 11.281 1.00 95.88 171 THR A C 1
ATOM 1334 O O . THR A 1 171 ? 11.407 15.387 12.195 1.00 95.88 171 THR A O 1
ATOM 1337 N N . SER A 1 172 ? 9.303 15.647 11.414 1.00 92.31 172 SER A N 1
ATOM 1338 C CA . SER A 1 172 ? 8.587 15.313 12.645 1.00 92.31 172 SER A CA 1
ATOM 1339 C C . SER A 1 172 ? 7.495 14.278 12.388 1.00 92.31 172 SER A C 1
ATOM 1341 O O . SER A 1 172 ? 7.834 13.110 12.222 1.00 92.31 172 SER A O 1
ATOM 1343 N N . ASP A 1 173 ? 6.229 14.680 12.390 1.00 94.31 173 ASP A N 1
ATOM 1344 C CA . ASP A 1 173 ? 5.060 13.820 12.231 1.00 94.31 173 ASP A CA 1
ATOM 1345 C C . ASP A 1 173 ? 4.546 13.876 10.793 1.00 94.31 173 ASP A C 1
ATOM 1347 O O . ASP A 1 173 ? 4.859 14.803 10.038 1.00 94.31 173 ASP A O 1
ATOM 1351 N N . ALA A 1 174 ? 3.760 12.869 10.418 1.00 95.44 174 ALA A N 1
ATOM 1352 C CA . ALA A 1 174 ? 3.113 12.831 9.118 1.00 95.44 174 ALA A CA 1
ATOM 1353 C C . ALA A 1 174 ? 2.201 14.053 8.934 1.00 95.44 174 ALA A C 1
ATOM 1355 O O . ALA A 1 174 ? 1.565 14.535 9.874 1.00 95.44 174 ALA A O 1
ATOM 1356 N N . ALA A 1 175 ? 2.121 14.561 7.706 1.00 95.25 175 ALA A N 1
ATOM 1357 C CA . ALA A 1 175 ? 1.291 15.715 7.389 1.00 95.25 175 ALA A CA 1
ATOM 1358 C C . ALA A 1 175 ? 0.492 15.502 6.101 1.00 95.25 175 ALA A C 1
ATOM 1360 O O . ALA A 1 175 ? 0.852 14.717 5.226 1.00 95.25 175 ALA A O 1
ATOM 1361 N N . THR A 1 176 ? -0.612 16.239 5.974 1.00 93.12 176 THR A N 1
ATOM 1362 C CA . THR A 1 176 ? -1.430 16.270 4.749 1.00 93.12 176 THR A CA 1
ATOM 1363 C C . THR A 1 176 ? -0.814 17.153 3.665 1.00 93.12 176 THR A C 1
ATOM 1365 O O . THR A 1 176 ? -1.230 17.104 2.512 1.00 93.12 176 THR A O 1
ATOM 1368 N N . THR A 1 177 ? 0.133 18.015 4.046 1.00 92.38 177 THR A N 1
ATOM 1369 C CA . THR A 1 177 ? 0.701 19.048 3.181 1.00 92.38 177 THR A CA 1
ATOM 1370 C C . THR A 1 177 ? 2.202 19.153 3.405 1.00 92.38 177 THR A C 1
ATOM 1372 O O . THR A 1 177 ? 2.671 19.252 4.541 1.00 92.38 177 THR A O 1
ATOM 1375 N N . ILE A 1 178 ? 2.945 19.195 2.303 1.00 94.88 178 ILE A N 1
ATOM 1376 C CA . ILE A 1 178 ? 4.378 19.480 2.294 1.00 94.88 178 ILE A CA 1
ATOM 1377 C C . ILE A 1 178 ? 4.583 20.993 2.393 1.00 94.88 178 ILE A C 1
ATOM 1379 O O . ILE A 1 178 ? 4.026 21.758 1.603 1.00 94.88 178 ILE A O 1
ATOM 1383 N N . ILE A 1 179 ? 5.416 21.427 3.334 1.00 95.19 179 ILE A N 1
ATOM 1384 C CA . ILE A 1 179 ? 5.985 22.773 3.371 1.00 95.19 179 ILE A CA 1
ATOM 1385 C C . ILE A 1 179 ? 7.388 22.659 2.765 1.00 95.19 179 ILE A C 1
ATOM 1387 O O . ILE A 1 179 ? 8.236 22.028 3.388 1.00 95.19 179 ILE A O 1
ATOM 1391 N N . PRO A 1 180 ? 7.644 23.213 1.565 1.00 93.69 180 PRO A N 1
ATOM 1392 C CA . PRO A 1 180 ? 8.875 22.932 0.826 1.00 93.69 180 PRO A CA 1
ATOM 1393 C C . PRO A 1 180 ? 10.158 23.382 1.539 1.00 93.69 180 PRO A C 1
ATOM 1395 O O . PRO A 1 180 ? 10.141 24.309 2.351 1.00 93.69 180 PRO A O 1
ATOM 1398 N N . LEU A 1 181 ? 11.284 22.772 1.149 1.00 94.94 181 LEU A N 1
ATOM 1399 C CA . LEU A 1 181 ? 12.622 22.999 1.720 1.00 94.94 181 LEU A CA 1
ATOM 1400 C C . LEU A 1 181 ? 13.080 24.467 1.703 1.00 94.94 181 LEU A C 1
ATOM 1402 O O . LEU A 1 181 ? 13.899 24.864 2.527 1.00 94.94 181 LEU A O 1
ATOM 1406 N N . ASP A 1 182 ? 12.566 25.280 0.777 1.00 93.94 182 ASP A N 1
ATOM 1407 C CA . ASP A 1 182 ? 12.911 26.700 0.640 1.00 93.94 182 ASP A CA 1
ATOM 1408 C C . ASP A 1 182 ? 12.163 27.614 1.632 1.00 93.94 182 ASP A C 1
ATOM 1410 O O . ASP A 1 182 ? 12.336 28.836 1.606 1.00 93.94 182 ASP A O 1
ATOM 1414 N N . LYS A 1 183 ? 11.307 27.055 2.499 1.00 94.81 183 LYS A N 1
ATOM 1415 C CA . LYS A 1 183 ? 10.515 27.802 3.485 1.00 94.81 183 LYS A CA 1
ATOM 1416 C C . LYS A 1 183 ? 11.085 27.670 4.896 1.00 94.81 183 LYS A C 1
ATOM 1418 O O . LYS A 1 183 ? 11.531 26.609 5.314 1.00 94.81 183 LYS A O 1
ATOM 1423 N N . VAL A 1 184 ? 10.959 28.748 5.678 1.00 91.12 184 VAL A N 1
ATOM 1424 C CA . VAL A 1 184 ? 11.450 28.845 7.072 1.00 91.12 184 VAL A CA 1
ATOM 1425 C C . VAL A 1 184 ? 10.873 27.757 7.989 1.00 91.12 184 VAL A C 1
ATOM 1427 O O . VAL A 1 184 ? 11.573 27.276 8.870 1.00 91.12 184 VAL A O 1
ATOM 1430 N N . ASN A 1 185 ? 9.624 27.343 7.759 1.00 92.62 185 ASN A N 1
ATOM 1431 C CA . ASN A 1 185 ? 8.927 26.331 8.560 1.00 92.62 185 ASN A CA 1
ATOM 1432 C C . ASN A 1 185 ? 8.750 25.012 7.789 1.00 92.62 185 ASN A C 1
ATOM 1434 O O . ASN A 1 185 ? 7.693 24.391 7.887 1.00 92.62 185 ASN A O 1
ATOM 1438 N N . THR A 1 186 ? 9.734 24.626 6.968 1.00 96.06 186 THR A N 1
ATOM 1439 C CA . THR A 1 186 ? 9.718 23.330 6.270 1.00 96.06 186 THR A CA 1
ATOM 1440 C C . THR A 1 186 ? 9.454 22.182 7.248 1.00 96.06 186 THR A C 1
ATOM 1442 O O . THR A 1 186 ? 10.036 22.122 8.332 1.00 96.06 186 THR A O 1
ATOM 1445 N N . ASN A 1 187 ? 8.569 21.264 6.863 1.00 97.00 187 ASN A N 1
ATOM 1446 C CA . ASN A 1 187 ? 8.287 20.030 7.605 1.00 97.00 187 ASN A CA 1
ATOM 1447 C C . ASN A 1 187 ? 8.923 18.797 6.945 1.00 97.00 187 ASN A C 1
ATOM 1449 O O . ASN A 1 187 ? 8.710 17.672 7.389 1.00 97.00 187 ASN A O 1
ATOM 1453 N N . VAL A 1 188 ? 9.728 19.012 5.906 1.00 98.00 188 VAL A N 1
ATOM 1454 C CA . VAL A 1 188 ? 10.475 17.972 5.201 1.00 98.00 188 VAL A CA 1
ATOM 1455 C C . VAL A 1 188 ? 11.971 18.260 5.220 1.00 98.00 188 VAL A C 1
ATOM 1457 O O . VAL A 1 188 ? 12.411 19.400 5.405 1.00 98.00 188 VAL A O 1
ATOM 1460 N N . LYS A 1 189 ? 12.751 17.203 5.025 1.00 97.12 189 LYS A N 1
ATOM 1461 C CA . LYS A 1 189 ? 14.196 17.221 4.793 1.00 97.12 189 LYS A CA 1
ATOM 1462 C C . LYS A 1 189 ? 14.513 16.356 3.577 1.00 97.12 189 LYS A C 1
ATOM 1464 O O . LYS A 1 189 ? 13.733 15.468 3.249 1.00 97.12 189 LYS A O 1
ATOM 1469 N N . VAL A 1 190 ? 15.672 16.580 2.965 1.00 97.06 190 VAL A N 1
ATOM 1470 C CA . VAL A 1 190 ? 16.213 15.650 1.965 1.00 97.06 190 VAL A CA 1
ATOM 1471 C C . VAL A 1 190 ? 16.508 14.312 2.639 1.00 97.06 190 VAL A C 1
ATOM 1473 O O . VAL A 1 190 ? 17.213 14.275 3.656 1.00 97.06 190 VAL A O 1
ATOM 1476 N N . ASP A 1 191 ? 15.987 13.227 2.078 1.00 96.44 191 ASP A N 1
ATOM 1477 C CA . ASP A 1 191 ? 16.267 11.871 2.527 1.00 96.44 191 ASP A CA 1
ATOM 1478 C C . ASP A 1 191 ? 17.499 11.302 1.820 1.00 96.44 191 ASP A C 1
ATOM 1480 O O . ASP A 1 191 ? 17.416 10.506 0.888 1.00 96.44 191 ASP A O 1
ATOM 1484 N N . ASN A 1 192 ? 18.682 11.693 2.295 1.00 93.69 192 ASN A N 1
ATOM 1485 C CA . ASN A 1 192 ? 19.937 11.117 1.800 1.00 93.69 192 ASN A CA 1
ATOM 1486 C C . ASN A 1 192 ? 20.068 9.611 2.100 1.00 93.69 192 ASN A C 1
ATOM 1488 O O . ASN A 1 192 ? 20.980 8.972 1.583 1.00 93.69 192 ASN A O 1
ATOM 1492 N N . GLY A 1 193 ? 19.211 9.052 2.964 1.00 92.44 193 GLY A N 1
ATOM 1493 C CA . GLY A 1 193 ? 19.149 7.615 3.217 1.00 92.44 193 GLY A CA 1
ATOM 1494 C C . GLY A 1 193 ? 18.469 6.836 2.091 1.00 92.44 193 GLY A C 1
ATOM 1495 O O . GLY A 1 193 ? 18.665 5.626 2.014 1.00 92.44 193 GLY A O 1
ATOM 1496 N N . ASP A 1 194 ? 17.726 7.511 1.207 1.00 94.69 194 ASP A N 1
ATOM 1497 C CA . ASP A 1 194 ? 17.070 6.900 0.049 1.00 94.69 194 ASP A CA 1
ATOM 1498 C C . ASP A 1 194 ? 17.913 6.948 -1.235 1.00 94.69 194 ASP A C 1
ATOM 1500 O O . ASP A 1 194 ? 17.374 6.827 -2.335 1.00 94.69 194 ASP A O 1
ATOM 1504 N N . ASP A 1 195 ? 19.237 7.107 -1.129 1.00 96.50 195 ASP A N 1
ATOM 1505 C CA . ASP A 1 195 ? 20.132 6.952 -2.280 1.00 96.50 195 ASP A CA 1
ATOM 1506 C C . ASP A 1 195 ? 20.264 5.473 -2.662 1.00 96.50 195 ASP A C 1
ATOM 1508 O O . ASP A 1 195 ? 21.022 4.701 -2.064 1.00 96.50 195 ASP A O 1
ATOM 1512 N N . ARG A 1 196 ? 19.520 5.083 -3.698 1.00 97.00 196 ARG A N 1
ATOM 1513 C CA . ARG A 1 196 ? 19.548 3.743 -4.291 1.00 97.00 196 ARG A CA 1
ATOM 1514 C C . ARG A 1 196 ? 20.026 3.789 -5.738 1.00 97.00 196 ARG A C 1
ATOM 1516 O O . ARG A 1 196 ? 19.753 2.865 -6.505 1.00 97.00 196 ARG A O 1
ATOM 1523 N N . GLN A 1 197 ? 20.829 4.795 -6.102 1.00 96.38 197 GLN A N 1
ATOM 1524 C CA . GLN A 1 197 ? 21.388 4.952 -7.450 1.00 96.38 197 GLN A CA 1
ATOM 1525 C C . GLN A 1 197 ? 22.160 3.710 -7.920 1.00 96.38 197 GLN A C 1
ATOM 1527 O O . GLN A 1 197 ? 22.171 3.384 -9.104 1.00 96.38 197 GLN A O 1
ATOM 1532 N N . THR A 1 198 ? 22.836 3.024 -6.997 1.00 95.75 198 THR A N 1
ATOM 1533 C CA . THR A 1 198 ? 23.675 1.852 -7.304 1.00 95.75 198 THR A CA 1
ATOM 1534 C C . THR A 1 198 ? 22.933 0.520 -7.203 1.00 95.75 198 THR A C 1
ATOM 1536 O O . THR A 1 198 ? 23.496 -0.517 -7.560 1.00 95.75 198 THR A O 1
ATOM 1539 N N . GLN A 1 199 ? 21.679 0.535 -6.738 1.00 97.56 199 GLN A N 1
ATOM 1540 C CA . GLN A 1 199 ? 20.846 -0.661 -6.696 1.00 97.56 199 GLN A CA 1
ATOM 1541 C C . GLN A 1 199 ? 20.402 -1.065 -8.101 1.00 97.56 199 GLN A C 1
ATOM 1543 O O . GLN A 1 199 ? 20.491 -0.295 -9.059 1.00 97.56 199 GLN A O 1
ATOM 1548 N N . LYS A 1 200 ? 19.938 -2.307 -8.233 1.00 93.38 200 LYS A N 1
ATOM 1549 C CA . LYS A 1 200 ? 19.498 -2.849 -9.520 1.00 93.38 200 LYS A CA 1
ATOM 1550 C C . LYS A 1 200 ? 18.073 -2.414 -9.834 1.00 93.38 200 LYS A C 1
ATOM 1552 O O . LYS A 1 200 ? 17.227 -2.332 -8.946 1.00 93.38 200 LYS A O 1
ATOM 1557 N N . LEU A 1 201 ? 17.807 -2.201 -11.119 1.00 94.50 201 LEU A N 1
ATOM 1558 C CA . LEU A 1 201 ? 16.448 -2.087 -11.639 1.00 94.50 201 LEU A CA 1
ATOM 1559 C C . LEU A 1 201 ? 15.681 -3.376 -11.339 1.00 94.50 201 LEU A C 1
ATOM 1561 O O . LEU A 1 201 ? 16.226 -4.477 -11.476 1.00 94.50 201 LEU A O 1
ATOM 1565 N N . TYR A 1 202 ? 14.417 -3.242 -10.952 1.00 96.25 202 TYR A N 1
ATOM 1566 C CA . TYR A 1 202 ? 13.561 -4.399 -10.743 1.00 96.25 202 TYR A CA 1
ATOM 1567 C C . TYR A 1 202 ? 13.154 -4.998 -12.104 1.00 96.25 202 TYR A C 1
ATOM 1569 O O . TYR A 1 202 ? 12.645 -4.267 -12.957 1.00 96.25 202 TYR A O 1
ATOM 1577 N N . PRO A 1 203 ? 13.371 -6.298 -12.361 1.00 90.75 203 PRO A N 1
ATOM 1578 C CA . PRO A 1 203 ? 12.966 -6.910 -13.621 1.00 90.75 203 PRO A CA 1
ATOM 1579 C C . PRO A 1 203 ? 11.443 -7.078 -13.652 1.00 90.75 203 PRO A C 1
ATOM 1581 O O . PRO A 1 203 ? 10.890 -7.879 -12.906 1.00 90.75 203 PRO A O 1
ATOM 1584 N N . ALA A 1 204 ? 10.764 -6.343 -14.530 1.00 90.38 204 ALA A N 1
ATOM 1585 C CA . ALA A 1 204 ? 9.326 -6.475 -14.745 1.00 90.38 204 ALA A CA 1
ATOM 1586 C C . ALA A 1 204 ? 9.046 -7.207 -16.057 1.00 90.38 204 ALA A C 1
ATOM 1588 O O . ALA A 1 204 ? 9.779 -7.053 -17.032 1.00 90.38 204 ALA A O 1
ATOM 1589 N N . VAL A 1 205 ? 7.955 -7.966 -16.111 1.00 87.50 205 VAL A N 1
ATOM 1590 C CA . VAL A 1 205 ? 7.540 -8.694 -17.312 1.00 87.50 205 VAL A CA 1
ATOM 1591 C C . VAL A 1 205 ? 6.297 -8.035 -17.895 1.00 87.50 205 VAL A C 1
ATOM 1593 O O . VAL A 1 205 ? 5.331 -7.756 -17.184 1.00 87.50 205 VAL A O 1
ATOM 1596 N N . GLN A 1 206 ? 6.307 -7.771 -19.202 1.00 87.81 206 GLN A N 1
ATOM 1597 C CA . GLN A 1 206 ? 5.140 -7.218 -19.881 1.00 87.81 206 GLN A CA 1
ATOM 1598 C C . GLN A 1 206 ? 3.904 -8.096 -19.664 1.00 87.81 206 GLN A C 1
ATOM 1600 O O . GLN A 1 206 ? 3.914 -9.287 -19.970 1.00 87.81 206 GLN A O 1
ATOM 1605 N N . GLY A 1 207 ? 2.811 -7.464 -19.239 1.00 89.75 207 GLY A N 1
ATOM 1606 C CA . GLY A 1 207 ? 1.525 -8.118 -19.012 1.00 89.75 207 GLY A CA 1
ATOM 1607 C C . GLY A 1 207 ? 1.404 -8.855 -17.680 1.00 89.75 207 GLY A C 1
ATOM 1608 O O . GLY A 1 207 ? 0.298 -9.263 -17.333 1.00 89.75 207 GLY A O 1
ATOM 1609 N N . GLU A 1 208 ? 2.484 -8.971 -16.906 1.00 91.56 208 GLU A N 1
ATOM 1610 C CA . GLU A 1 208 ? 2.435 -9.543 -15.563 1.00 91.56 208 GLU A CA 1
ATOM 1611 C C . GLU A 1 208 ? 2.184 -8.463 -14.507 1.00 91.56 208 GLU A C 1
ATOM 1613 O O . GLU A 1 208 ? 2.609 -7.310 -14.627 1.00 91.56 208 GLU A O 1
ATOM 1618 N N . ALA A 1 209 ? 1.433 -8.835 -13.473 1.00 96.06 209 ALA A N 1
ATOM 1619 C CA . ALA A 1 209 ? 1.156 -7.956 -12.351 1.00 96.06 209 ALA A CA 1
ATOM 1620 C C . ALA A 1 209 ? 2.405 -7.810 -11.477 1.00 96.06 209 ALA A C 1
ATOM 1622 O O . ALA A 1 209 ? 2.963 -8.799 -11.011 1.00 96.06 209 ALA A O 1
ATOM 1623 N N . ILE A 1 210 ? 2.785 -6.565 -11.224 1.00 98.00 210 ILE A N 1
ATOM 1624 C CA . ILE A 1 210 ? 3.788 -6.179 -10.241 1.00 98.00 210 ILE A CA 1
ATOM 1625 C C . ILE A 1 210 ? 3.027 -5.865 -8.960 1.00 98.00 210 ILE A C 1
ATOM 1627 O O . ILE A 1 210 ? 2.216 -4.932 -8.949 1.00 98.00 210 ILE A O 1
ATOM 1631 N N . LYS A 1 211 ? 3.253 -6.627 -7.889 1.00 98.38 211 LYS A N 1
ATOM 1632 C CA . LYS A 1 211 ? 2.566 -6.387 -6.612 1.00 98.38 211 LYS A CA 1
ATOM 1633 C C . LYS A 1 211 ? 3.347 -5.385 -5.785 1.00 98.38 211 LYS A C 1
ATOM 1635 O O . LYS A 1 211 ? 4.552 -5.514 -5.630 1.00 98.38 211 LYS A O 1
ATOM 1640 N N . ILE A 1 212 ? 2.657 -4.410 -5.211 1.00 98.75 212 ILE A N 1
ATOM 1641 C CA . ILE A 1 212 ? 3.236 -3.414 -4.316 1.00 98.75 212 ILE A CA 1
ATOM 1642 C C . ILE A 1 212 ? 2.586 -3.559 -2.949 1.00 98.75 212 ILE A C 1
ATOM 1644 O O . ILE A 1 212 ? 1.360 -3.579 -2.845 1.00 98.75 212 ILE A O 1
ATOM 1648 N N . ALA A 1 213 ? 3.394 -3.638 -1.897 1.00 98.62 213 ALA A N 1
ATOM 1649 C CA . ALA A 1 213 ? 2.902 -3.775 -0.532 1.00 98.62 213 ALA A CA 1
ATOM 1650 C C . ALA A 1 213 ? 3.664 -2.887 0.452 1.00 98.62 213 ALA A C 1
ATOM 1652 O O . ALA A 1 213 ? 4.858 -2.638 0.297 1.00 98.62 213 ALA A O 1
ATOM 1653 N N . LEU A 1 214 ? 2.963 -2.440 1.489 1.00 98.56 214 LEU A N 1
ATOM 1654 C CA . LEU A 1 214 ? 3.539 -1.744 2.634 1.00 98.56 214 LEU A CA 1
ATOM 1655 C C . LEU A 1 214 ? 3.930 -2.745 3.712 1.00 98.56 214 LEU A C 1
ATOM 1657 O O . LEU A 1 214 ? 3.253 -3.759 3.909 1.00 98.56 214 LEU A O 1
ATOM 1661 N N . SER A 1 215 ? 4.990 -2.436 4.451 1.00 98.12 215 SER A N 1
ATOM 1662 C CA . SER A 1 215 ? 5.476 -3.303 5.511 1.00 98.12 215 SER A CA 1
ATOM 1663 C C . SER A 1 215 ? 6.050 -2.532 6.694 1.00 98.12 215 SER A C 1
ATOM 1665 O O . SER A 1 215 ? 6.776 -1.553 6.530 1.00 98.12 215 SER A O 1
ATOM 1667 N N . THR A 1 216 ? 5.776 -3.022 7.902 1.00 97.19 216 THR A N 1
ATOM 1668 C CA . THR A 1 216 ? 6.483 -2.610 9.126 1.00 97.19 216 THR A CA 1
ATOM 1669 C C . THR A 1 216 ? 7.808 -3.352 9.309 1.00 97.19 216 THR A C 1
ATOM 1671 O O . THR A 1 216 ? 8.673 -2.899 10.052 1.00 97.19 216 THR A O 1
ATOM 1674 N N . ALA A 1 217 ? 7.989 -4.479 8.616 1.00 96.38 217 ALA A N 1
ATOM 1675 C CA . ALA A 1 217 ? 9.204 -5.283 8.635 1.00 96.38 217 ALA A CA 1
ATOM 1676 C C . ALA A 1 217 ? 10.036 -5.074 7.364 1.00 96.38 217 ALA A C 1
ATOM 1678 O O . ALA A 1 217 ? 9.512 -4.752 6.297 1.00 96.38 217 ALA A O 1
ATOM 1679 N N . ASP A 1 218 ? 11.339 -5.280 7.496 1.00 94.94 218 ASP A N 1
ATOM 1680 C CA . ASP A 1 218 ? 12.328 -4.998 6.457 1.00 94.94 218 ASP A CA 1
ATOM 1681 C C . ASP A 1 218 ? 12.643 -6.218 5.570 1.00 94.94 218 ASP A C 1
ATOM 1683 O O . ASP A 1 218 ? 13.018 -6.073 4.409 1.00 94.94 218 ASP A O 1
ATOM 1687 N N . ASP A 1 219 ? 12.457 -7.429 6.098 1.00 94.31 219 ASP A N 1
ATOM 1688 C CA . ASP A 1 219 ? 12.824 -8.707 5.475 1.00 94.31 219 ASP A CA 1
ATOM 1689 C C . ASP A 1 219 ? 11.665 -9.396 4.739 1.00 94.31 219 ASP A C 1
ATOM 1691 O O . ASP A 1 219 ? 11.880 -10.232 3.862 1.00 94.31 219 ASP A O 1
ATOM 1695 N N . LYS A 1 220 ? 10.426 -9.065 5.104 1.00 94.44 220 LYS A N 1
ATOM 1696 C CA . LYS A 1 220 ? 9.206 -9.632 4.525 1.00 94.44 220 LYS A CA 1
ATOM 1697 C C . LYS A 1 220 ? 8.048 -8.655 4.642 1.00 94.44 220 LYS A C 1
ATOM 1699 O O . LYS A 1 220 ? 8.034 -7.797 5.523 1.00 94.44 220 LYS A O 1
ATOM 1704 N N . VAL A 1 221 ? 7.016 -8.874 3.834 1.00 97.00 221 VAL A N 1
ATOM 1705 C CA . VAL A 1 221 ? 5.766 -8.119 3.931 1.00 97.00 221 VAL A CA 1
ATOM 1706 C C . VAL A 1 221 ? 5.056 -8.440 5.249 1.00 97.00 221 VAL A C 1
ATOM 1708 O O . VAL A 1 221 ? 4.561 -9.548 5.457 1.00 97.00 221 VAL A O 1
ATOM 1711 N N . THR A 1 222 ? 4.995 -7.448 6.134 1.00 96.62 222 THR A N 1
ATOM 1712 C CA . THR A 1 222 ? 4.197 -7.453 7.364 1.00 96.62 222 THR A CA 1
ATOM 1713 C C . THR A 1 222 ? 3.272 -6.245 7.323 1.00 96.62 222 THR A C 1
ATOM 1715 O O . THR A 1 222 ? 3.696 -5.128 7.608 1.00 96.62 222 THR A O 1
ATOM 1718 N N . ALA A 1 223 ? 2.022 -6.469 6.913 1.00 95.88 223 ALA A N 1
ATOM 1719 C CA . ALA A 1 223 ? 1.073 -5.393 6.649 1.00 95.88 223 ALA A CA 1
ATOM 1720 C C . ALA A 1 223 ? 0.884 -4.479 7.881 1.00 95.88 223 ALA A C 1
ATOM 1722 O O . ALA A 1 223 ? 0.573 -4.988 8.963 1.00 95.88 223 ALA A O 1
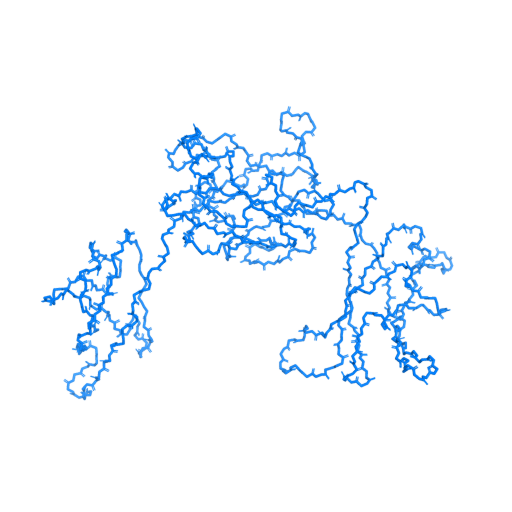ATOM 1723 N N . PRO A 1 224 ? 1.038 -3.148 7.739 1.00 94.31 224 PRO A N 1
ATOM 1724 C CA . PRO A 1 224 ? 0.705 -2.206 8.804 1.00 94.31 224 PRO A CA 1
ATOM 1725 C C . PRO A 1 224 ? -0.809 -2.177 9.050 1.00 94.31 224 PRO A C 1
ATOM 1727 O O . PRO A 1 224 ? -1.607 -2.434 8.150 1.00 94.31 224 PRO A O 1
ATOM 1730 N N . VAL A 1 225 ? -1.220 -1.829 10.268 1.00 86.31 225 VAL A N 1
ATOM 1731 C CA . VAL A 1 225 ? -2.645 -1.742 10.647 1.00 86.31 225 VAL A CA 1
ATOM 1732 C C . VAL A 1 225 ? -3.232 -0.334 10.474 1.00 86.31 225 VAL A C 1
ATOM 1734 O O . VAL A 1 225 ? -4.448 -0.175 10.421 1.00 86.31 225 VAL A O 1
ATOM 1737 N N . ASN A 1 226 ? -2.375 0.680 10.315 1.00 84.88 226 ASN A N 1
ATOM 1738 C CA . ASN A 1 226 ? -2.728 2.101 10.400 1.00 84.88 226 ASN A CA 1
ATOM 1739 C C . ASN A 1 226 ? -2.805 2.820 9.046 1.00 84.88 226 ASN A C 1
ATOM 1741 O O . ASN A 1 226 ? -2.621 4.031 8.992 1.00 84.88 226 ASN A O 1
ATOM 1745 N N . ILE A 1 227 ? -3.087 2.113 7.951 1.00 95.06 227 ILE A N 1
ATOM 1746 C CA . ILE A 1 227 ? -3.102 2.697 6.603 1.00 95.06 227 ILE A CA 1
ATOM 1747 C C . ILE A 1 227 ? -4.500 2.657 5.999 1.00 95.06 227 ILE A C 1
ATOM 1749 O O . ILE A 1 227 ? -5.166 1.622 5.991 1.00 95.06 227 ILE A O 1
ATOM 1753 N N . ARG A 1 228 ? -4.922 3.792 5.435 1.00 95.44 228 ARG A N 1
ATOM 1754 C CA . ARG A 1 228 ? -6.208 3.931 4.755 1.00 95.44 228 ARG A CA 1
ATOM 1755 C C . ARG A 1 228 ? -6.168 3.381 3.340 1.00 95.44 228 ARG A C 1
ATOM 1757 O O . ARG A 1 228 ? -7.115 2.718 2.916 1.00 95.44 228 ARG A O 1
ATOM 1764 N N . GLY A 1 229 ? -5.108 3.690 2.606 1.00 96.81 229 GLY A N 1
ATOM 1765 C CA . GLY A 1 229 ? -4.973 3.263 1.226 1.00 96.81 229 GLY A CA 1
ATOM 1766 C C . GLY A 1 229 ? -3.602 3.534 0.639 1.00 96.81 229 GLY A C 1
ATOM 1767 O O . GLY A 1 229 ? -2.756 4.205 1.230 1.00 96.81 229 GLY A O 1
ATOM 1768 N N . ILE A 1 230 ? -3.421 3.008 -0.562 1.00 98.44 230 ILE A N 1
ATOM 1769 C CA . ILE A 1 230 ? -2.189 3.060 -1.332 1.00 98.44 230 ILE A CA 1
ATOM 1770 C C . ILE A 1 230 ? -2.521 3.372 -2.792 1.00 98.44 230 ILE A C 1
ATOM 1772 O O . ILE A 1 230 ? -3.559 2.952 -3.311 1.00 98.44 230 ILE A O 1
ATOM 1776 N N . TYR A 1 231 ? -1.654 4.116 -3.471 1.00 98.38 231 TYR A N 1
ATOM 1777 C CA . TYR A 1 231 ? -1.736 4.300 -4.917 1.00 98.38 231 TYR A CA 1
ATOM 1778 C C . TYR A 1 231 ? -0.352 4.458 -5.534 1.00 98.38 231 TYR A C 1
ATOM 1780 O O . TYR A 1 231 ? 0.597 4.883 -4.877 1.00 98.38 231 TYR A O 1
ATOM 1788 N N . VAL A 1 232 ? -0.243 4.123 -6.817 1.00 98.50 232 VAL A N 1
ATOM 1789 C CA . VAL A 1 232 ? 1.007 4.215 -7.578 1.00 98.50 232 VAL A CA 1
ATOM 1790 C C . VAL A 1 232 ? 0.829 5.181 -8.737 1.00 98.50 232 VAL A C 1
ATOM 1792 O O . VAL A 1 232 ? -0.212 5.189 -9.396 1.00 98.50 232 VAL A O 1
ATOM 1795 N N . VAL A 1 233 ? 1.844 5.997 -8.992 1.00 98.12 233 VAL A N 1
ATOM 1796 C CA . VAL A 1 233 ? 1.922 6.923 -10.127 1.00 98.12 233 VAL A CA 1
ATOM 1797 C C . VAL A 1 233 ? 3.263 6.759 -10.842 1.00 98.12 233 VAL A C 1
ATOM 1799 O O . VAL A 1 233 ? 4.154 6.070 -10.355 1.00 98.12 233 VAL A O 1
ATOM 1802 N N . LEU A 1 234 ? 3.419 7.402 -11.997 1.00 98.00 234 LEU A N 1
ATOM 1803 C CA . LEU A 1 234 ? 4.727 7.545 -12.641 1.00 98.00 234 LEU A CA 1
ATOM 1804 C C . LEU A 1 234 ? 5.597 8.541 -11.863 1.00 98.00 234 LEU A C 1
ATOM 1806 O O . LEU A 1 234 ? 5.091 9.580 -11.429 1.00 98.00 234 LEU A O 1
ATOM 1810 N N . ASP A 1 235 ? 6.898 8.280 -11.762 1.00 97.31 235 ASP A N 1
ATOM 1811 C CA . ASP A 1 235 ? 7.875 9.170 -11.118 1.00 97.31 235 ASP A CA 1
ATOM 1812 C C . ASP A 1 235 ? 8.265 10.344 -12.036 1.00 97.31 235 ASP A C 1
ATOM 1814 O O . ASP A 1 235 ? 9.401 10.508 -12.475 1.00 97.31 235 ASP A O 1
ATOM 1818 N N . LYS A 1 236 ? 7.269 11.156 -12.402 1.00 94.44 236 LYS A N 1
ATOM 1819 C CA . LYS A 1 236 ? 7.371 12.151 -13.483 1.00 94.44 236 LYS A CA 1
ATOM 1820 C C . LYS A 1 236 ? 8.444 13.213 -13.254 1.00 94.44 236 LYS A C 1
ATOM 1822 O O . LYS A 1 236 ? 8.941 13.767 -14.228 1.00 94.44 236 LYS A O 1
ATOM 1827 N N . ALA A 1 237 ? 8.763 13.524 -11.998 1.00 92.19 237 ALA A N 1
ATOM 1828 C CA . ALA A 1 237 ? 9.780 14.517 -11.660 1.00 92.19 237 ALA A CA 1
ATOM 1829 C C . ALA A 1 237 ? 11.197 14.065 -12.056 1.00 92.19 237 ALA A C 1
ATOM 1831 O O . ALA A 1 237 ? 12.054 14.909 -12.307 1.00 92.19 237 ALA A O 1
ATOM 1832 N N . ASN A 1 238 ? 11.404 12.751 -12.169 1.00 94.62 238 ASN A N 1
ATOM 1833 C CA . ASN A 1 238 ? 12.683 12.120 -12.477 1.00 94.62 238 ASN A CA 1
ATOM 1834 C C . ASN A 1 238 ? 12.760 11.538 -13.894 1.00 94.62 238 ASN A C 1
ATOM 1836 O O . ASN A 1 238 ? 13.764 10.917 -14.239 1.00 94.62 238 ASN A O 1
ATOM 1840 N N . ALA A 1 239 ? 11.749 11.763 -14.738 1.00 94.00 239 ALA A N 1
ATOM 1841 C CA . ALA A 1 239 ? 11.792 11.453 -16.168 1.00 94.00 239 ALA A CA 1
ATOM 1842 C C . ALA A 1 239 ? 12.640 12.506 -16.922 1.00 94.00 239 ALA A C 1
ATOM 1844 O O . ALA A 1 239 ? 12.091 13.402 -17.573 1.00 94.00 239 ALA A O 1
ATOM 1845 N N . VAL A 1 240 ? 13.970 12.448 -16.756 1.00 93.56 240 VAL A N 1
ATOM 1846 C CA . VAL A 1 240 ? 14.933 13.473 -17.196 1.00 93.56 240 VAL A CA 1
ATOM 1847 C C . VAL A 1 240 ? 15.762 13.133 -18.441 1.00 93.56 240 VAL A C 1
ATOM 1849 O O . VAL A 1 240 ? 16.262 14.075 -19.050 1.00 93.56 240 VAL A O 1
ATOM 1852 N N . GLU A 1 241 ? 15.895 11.867 -18.861 1.00 87.06 241 GLU A N 1
ATOM 1853 C CA . GLU A 1 241 ? 16.866 11.434 -19.902 1.00 87.06 241 GLU A CA 1
ATOM 1854 C C . GLU A 1 241 ? 16.699 12.190 -21.221 1.00 87.06 241 GLU A C 1
ATOM 1856 O O . GLU A 1 241 ? 17.637 12.508 -21.945 1.00 87.06 241 GLU A O 1
ATOM 1861 N N . SER A 1 242 ? 15.452 12.507 -21.547 1.00 81.38 242 SER A N 1
ATOM 1862 C CA . SER A 1 242 ? 15.124 13.180 -22.797 1.00 81.38 242 SER A CA 1
ATOM 1863 C C . SER A 1 242 ? 13.895 14.066 -22.658 1.00 81.38 242 SER A C 1
ATOM 1865 O O . SER A 1 242 ? 13.131 14.234 -23.612 1.00 81.38 242 SER A O 1
ATOM 1867 N N . ALA A 1 243 ? 13.666 14.617 -21.461 1.00 74.88 243 ALA A N 1
ATOM 1868 C CA . ALA A 1 243 ? 12.493 15.429 -21.158 1.00 74.88 243 ALA A CA 1
ATOM 1869 C C . ALA A 1 243 ? 12.260 16.514 -22.236 1.00 74.88 243 ALA A C 1
ATOM 1871 O O . ALA A 1 243 ? 13.182 17.261 -22.571 1.00 74.88 243 ALA A O 1
ATOM 1872 N N . PRO A 1 244 ? 11.041 16.618 -22.803 1.00 82.88 244 PRO A N 1
ATOM 1873 C CA . PRO A 1 244 ? 9.801 15.953 -22.382 1.00 82.88 244 PRO A CA 1
ATOM 1874 C C . PRO A 1 244 ? 9.558 14.560 -22.996 1.00 82.88 244 PRO A C 1
ATOM 1876 O O . PRO A 1 244 ? 8.544 13.938 -22.692 1.00 82.88 244 PRO A O 1
ATOM 1879 N N . SER A 1 245 ? 10.416 14.075 -23.892 1.00 88.62 245 SER A N 1
ATOM 1880 C CA . SER A 1 245 ? 10.134 12.877 -24.691 1.00 88.62 245 SER A CA 1
ATOM 1881 C C . SER A 1 245 ? 10.070 11.577 -23.883 1.00 88.62 245 SER A C 1
ATOM 1883 O O . SER A 1 245 ? 9.151 10.803 -24.125 1.00 88.62 245 SER A O 1
ATOM 1885 N N . GLU A 1 246 ? 10.910 11.385 -22.862 1.00 92.06 246 GLU A N 1
ATOM 1886 C CA . GLU A 1 246 ? 10.790 10.251 -21.927 1.00 92.06 246 GLU A CA 1
ATOM 1887 C C . GLU A 1 246 ? 9.428 10.239 -21.221 1.00 92.06 246 GLU A C 1
ATOM 1889 O O . GLU A 1 246 ? 8.711 9.241 -21.229 1.00 92.06 246 GLU A O 1
ATOM 1894 N N . LEU A 1 247 ? 9.007 11.387 -20.683 1.00 92.88 247 LEU A N 1
ATOM 1895 C CA . LEU A 1 247 ? 7.703 11.509 -20.041 1.00 92.88 247 LEU A CA 1
ATOM 1896 C C . LEU A 1 247 ? 6.557 11.255 -21.036 1.00 92.88 247 LEU A C 1
ATOM 1898 O O . LEU A 1 247 ? 5.547 10.651 -20.673 1.00 92.88 247 LEU A O 1
ATOM 1902 N N . ASN A 1 248 ? 6.689 11.695 -22.290 1.00 93.94 248 ASN A N 1
ATOM 1903 C CA . ASN A 1 248 ? 5.715 11.381 -23.338 1.00 93.94 248 ASN A CA 1
ATOM 1904 C C . ASN A 1 248 ? 5.664 9.876 -23.624 1.00 93.94 248 ASN A C 1
ATOM 1906 O O . ASN A 1 248 ? 4.571 9.339 -23.790 1.00 93.94 248 ASN A O 1
ATOM 1910 N N . ALA A 1 249 ? 6.817 9.205 -23.637 1.00 93.56 249 ALA A N 1
ATOM 1911 C CA . ALA A 1 249 ? 6.919 7.767 -23.826 1.00 93.56 249 ALA A CA 1
ATOM 1912 C C . ALA A 1 249 ? 6.231 7.021 -22.673 1.00 93.56 249 ALA A C 1
ATOM 1914 O O . ALA A 1 249 ? 5.275 6.286 -22.920 1.00 93.56 249 ALA A O 1
ATOM 1915 N N . TRP A 1 250 ? 6.581 7.327 -21.418 1.00 95.94 250 TRP A N 1
ATOM 1916 C CA . TRP A 1 250 ? 5.930 6.742 -20.241 1.00 95.94 250 TRP A CA 1
ATOM 1917 C C . TRP A 1 250 ? 4.414 6.968 -20.253 1.00 95.94 250 TRP A C 1
ATOM 1919 O O . TRP A 1 250 ? 3.654 6.035 -20.041 1.00 95.94 250 TRP A O 1
ATOM 1929 N N . ASN A 1 251 ? 3.929 8.176 -20.566 1.00 94.75 251 ASN A N 1
ATOM 1930 C CA . ASN A 1 251 ? 2.481 8.426 -20.639 1.00 94.75 251 ASN A CA 1
ATOM 1931 C C . ASN A 1 251 ? 1.788 7.724 -21.825 1.00 94.75 251 ASN A C 1
ATOM 1933 O O . ASN A 1 251 ? 0.564 7.602 -21.807 1.00 94.75 251 ASN A O 1
ATOM 1937 N N . SER A 1 252 ? 2.527 7.308 -22.859 1.00 94.75 252 SER A N 1
ATOM 1938 C CA . SER A 1 252 ? 1.967 6.620 -24.032 1.00 94.75 252 SER A CA 1
ATOM 1939 C C . SER A 1 252 ? 1.725 5.127 -23.802 1.00 94.75 252 SER A C 1
ATOM 1941 O O . SER A 1 252 ? 0.971 4.503 -24.550 1.00 94.75 252 SER A O 1
ATOM 1943 N N . TYR A 1 253 ? 2.351 4.549 -22.775 1.00 95.75 253 TYR A N 1
ATOM 1944 C CA . TYR A 1 253 ? 2.220 3.132 -22.458 1.00 95.75 253 TYR A CA 1
ATOM 1945 C C . TYR A 1 253 ? 0.877 2.829 -21.801 1.00 95.75 253 TYR A C 1
ATOM 1947 O O . TYR A 1 253 ? 0.245 3.675 -21.168 1.00 95.75 253 TYR A O 1
ATOM 1955 N N . THR A 1 254 ? 0.428 1.585 -21.959 1.00 95.94 254 THR A N 1
ATOM 1956 C CA . THR A 1 254 ? -0.825 1.130 -21.357 1.00 95.94 254 THR A CA 1
ATOM 1957 C C . THR A 1 254 ? -0.548 0.510 -19.996 1.00 95.94 254 THR A C 1
ATOM 1959 O O . THR A 1 254 ? 0.250 -0.421 -19.889 1.00 95.94 254 THR A O 1
ATOM 1962 N N . TYR A 1 255 ? -1.250 0.992 -18.971 1.00 96.50 255 TYR A N 1
ATOM 1963 C CA . TYR A 1 255 ? -1.143 0.497 -17.601 1.00 96.50 255 TYR A CA 1
ATOM 1964 C C . TYR A 1 255 ? -2.505 0.088 -17.042 1.00 96.50 255 TYR A C 1
ATOM 1966 O O . TYR A 1 255 ? -3.531 0.668 -17.401 1.00 96.50 255 TYR A O 1
ATOM 1974 N N . SER A 1 256 ? -2.501 -0.853 -16.103 1.00 96.56 256 SER A N 1
ATOM 1975 C CA . SER A 1 256 ? -3.597 -1.071 -15.148 1.00 96.56 256 SER A CA 1
ATOM 1976 C C . SER A 1 256 ? -3.127 -0.725 -13.730 1.00 96.56 256 SER A C 1
ATOM 1978 O O . SER A 1 256 ? -1.927 -0.712 -13.457 1.00 96.56 256 SER A O 1
ATOM 1980 N N . GLY A 1 257 ? -4.063 -0.383 -12.839 1.00 96.69 257 GLY A N 1
ATOM 1981 C CA . GLY A 1 257 ? -3.794 -0.084 -11.421 1.00 96.69 257 GLY A CA 1
ATOM 1982 C C . GLY A 1 257 ? -3.138 1.275 -11.131 1.00 96.69 257 GLY A C 1
ATOM 1983 O O . GLY A 1 257 ? -3.316 1.836 -10.052 1.00 96.69 257 GLY A O 1
ATOM 1984 N N . LEU A 1 258 ? -2.439 1.866 -12.101 1.00 96.75 258 LEU A N 1
ATOM 1985 C CA . LEU A 1 258 ? -1.798 3.175 -11.956 1.00 96.75 258 LEU A CA 1
ATOM 1986 C C . LEU A 1 258 ? -2.838 4.306 -11.784 1.00 96.75 258 LEU A C 1
ATOM 1988 O O . LEU A 1 258 ? -3.947 4.244 -12.316 1.00 96.75 258 LEU A O 1
ATOM 1992 N N . ASN A 1 259 ? -2.488 5.349 -11.024 1.00 97.25 259 ASN A N 1
ATOM 1993 C CA . ASN A 1 259 ? -3.376 6.449 -10.620 1.00 97.25 259 ASN A CA 1
ATOM 1994 C C . ASN A 1 259 ? -4.691 5.984 -9.965 1.00 97.25 259 ASN A C 1
ATOM 1996 O O . ASN A 1 259 ? -5.696 6.684 -10.070 1.00 97.25 259 ASN A O 1
ATOM 2000 N N . THR A 1 260 ? -4.715 4.821 -9.313 1.00 97.94 260 THR A N 1
ATOM 2001 C CA . THR A 1 260 ? -5.912 4.287 -8.651 1.00 97.94 260 THR A CA 1
ATOM 2002 C C . THR A 1 260 ? -5.637 4.082 -7.172 1.00 97.94 260 THR A C 1
ATOM 2004 O O . THR A 1 260 ? -4.674 3.412 -6.809 1.00 97.94 260 THR A O 1
ATOM 2007 N N . VAL A 1 261 ? -6.480 4.665 -6.320 1.00 97.75 261 VAL A N 1
ATOM 2008 C CA . VAL A 1 261 ? -6.434 4.419 -4.876 1.00 97.75 261 VAL A CA 1
ATOM 2009 C C . VAL A 1 261 ? -7.075 3.074 -4.579 1.00 97.75 261 VAL A C 1
ATOM 2011 O O . VAL A 1 261 ? -8.205 2.798 -4.987 1.00 97.75 261 VAL A O 1
ATOM 2014 N N . VAL A 1 262 ? -6.331 2.247 -3.855 1.00 98.00 262 VAL A N 1
ATOM 2015 C CA . VAL A 1 262 ? -6.782 0.968 -3.317 1.00 98.00 262 VAL A CA 1
ATOM 2016 C C . VAL A 1 262 ? -6.785 1.088 -1.801 1.00 98.00 262 VAL A C 1
ATOM 2018 O O . VAL A 1 262 ? -5.799 1.516 -1.205 1.00 98.00 262 VAL A O 1
ATOM 2021 N N . GLU A 1 263 ? -7.912 0.761 -1.173 1.00 95.81 263 GLU A N 1
ATOM 2022 C CA . GLU A 1 263 ? -7.998 0.730 0.286 1.00 95.81 263 GLU A CA 1
ATOM 2023 C C . GLU A 1 263 ? -7.168 -0.431 0.846 1.00 95.81 263 GLU A C 1
ATOM 2025 O O . GLU A 1 263 ? -7.189 -1.538 0.308 1.00 95.81 263 GLU A O 1
ATOM 2030 N N . GLY A 1 264 ? -6.459 -0.181 1.947 1.00 95.19 264 GLY A N 1
ATOM 2031 C CA . GLY A 1 264 ? -5.548 -1.146 2.563 1.00 95.19 264 GLY A CA 1
ATOM 2032 C C . GLY A 1 264 ? -4.077 -0.910 2.215 1.00 95.19 264 GLY A C 1
ATOM 2033 O O . GLY A 1 264 ? -3.655 0.208 1.926 1.00 95.19 264 GLY A O 1
ATOM 2034 N N . THR A 1 265 ? -3.276 -1.971 2.310 1.00 97.62 265 THR A N 1
ATOM 2035 C CA . THR A 1 265 ? -1.803 -1.898 2.376 1.00 97.62 265 THR A CA 1
ATOM 2036 C C . THR A 1 265 ? -1.088 -2.496 1.174 1.00 97.62 265 THR A C 1
ATOM 2038 O O . THR A 1 265 ? 0.134 -2.629 1.189 1.00 97.62 265 THR A O 1
ATOM 2041 N N . SER A 1 266 ? -1.825 -2.880 0.135 1.00 98.12 266 SER A N 1
ATOM 2042 C CA . SER A 1 266 ? -1.244 -3.440 -1.081 1.00 98.12 266 SER A CA 1
ATOM 2043 C C . SER A 1 266 ? -2.069 -3.089 -2.309 1.00 98.12 266 SER A C 1
ATOM 2045 O O . SER A 1 266 ? -3.270 -2.846 -2.215 1.00 98.12 266 SER A O 1
ATOM 2047 N N . THR A 1 267 ? -1.403 -3.054 -3.453 1.00 98.50 267 THR A N 1
ATOM 2048 C CA . THR A 1 267 ? -1.991 -2.829 -4.771 1.00 98.50 267 THR A CA 1
ATOM 2049 C C . THR A 1 267 ? -1.148 -3.547 -5.818 1.00 98.50 267 THR A C 1
ATOM 2051 O O . THR A 1 267 ? -0.108 -4.126 -5.507 1.00 98.50 267 THR A O 1
ATOM 2054 N N . GLU A 1 268 ? -1.580 -3.515 -7.065 1.00 98.19 268 GLU A N 1
ATOM 2055 C CA . GLU A 1 268 ? -0.833 -4.060 -8.187 1.00 98.19 268 GLU A CA 1
ATOM 2056 C C . GLU A 1 268 ? -0.924 -3.126 -9.387 1.00 98.19 268 GLU A C 1
ATOM 2058 O O . GLU A 1 268 ? -1.908 -2.405 -9.570 1.00 98.19 268 GLU A O 1
ATOM 2063 N N . ILE A 1 269 ? 0.120 -3.145 -10.208 1.00 98.38 269 ILE A N 1
ATOM 2064 C CA . ILE A 1 269 ? 0.130 -2.488 -11.513 1.00 98.38 269 ILE A CA 1
ATOM 2065 C C . ILE A 1 269 ? 0.552 -3.491 -12.580 1.00 98.38 269 ILE A C 1
ATOM 2067 O O . ILE A 1 269 ? 1.294 -4.431 -12.307 1.00 98.38 269 ILE A O 1
ATOM 2071 N N . THR A 1 270 ? 0.131 -3.266 -13.817 1.00 97.00 270 THR A N 1
ATOM 2072 C CA . THR A 1 270 ? 0.630 -4.020 -14.976 1.00 97.00 270 THR A CA 1
ATOM 2073 C C . THR A 1 270 ? 1.046 -3.050 -16.061 1.00 97.00 270 THR A C 1
ATOM 2075 O O . THR A 1 270 ? 0.413 -2.009 -16.246 1.00 97.00 270 THR A O 1
ATOM 2078 N N . ILE A 1 271 ? 2.086 -3.414 -16.808 1.00 95.88 271 ILE A N 1
ATOM 2079 C CA . ILE A 1 271 ? 2.574 -2.665 -17.965 1.00 95.88 271 ILE A CA 1
ATOM 2080 C C . ILE A 1 271 ? 2.267 -3.495 -19.213 1.00 95.88 271 ILE A C 1
ATOM 2082 O O . ILE A 1 271 ? 2.839 -4.562 -19.423 1.00 95.88 271 ILE A O 1
ATOM 2086 N N . ASN A 1 272 ? 1.337 -3.018 -20.037 1.00 90.75 272 ASN A N 1
ATOM 2087 C CA . ASN A 1 272 ? 0.834 -3.697 -21.232 1.00 90.75 272 ASN A CA 1
ATOM 2088 C C . ASN A 1 272 ? 1.269 -2.945 -22.496 1.00 90.75 272 ASN A C 1
ATOM 2090 O O . ASN A 1 272 ? 0.439 -2.402 -23.221 1.00 90.75 272 ASN A O 1
ATOM 2094 N N . SER A 1 273 ? 2.576 -2.853 -22.745 1.00 87.94 273 SER A N 1
ATOM 2095 C CA . SER A 1 273 ? 3.101 -2.033 -23.841 1.00 87.94 273 SER A CA 1
ATOM 2096 C C . SER A 1 273 ? 4.300 -2.674 -24.532 1.00 87.94 273 SER A C 1
ATOM 2098 O O . SER A 1 273 ? 5.408 -2.670 -24.000 1.00 87.94 273 SER A O 1
ATOM 2100 N N . THR A 1 274 ? 4.100 -3.152 -25.763 1.00 82.94 274 THR A N 1
ATOM 2101 C CA . THR A 1 274 ? 5.165 -3.789 -26.564 1.00 82.94 274 THR A CA 1
ATOM 2102 C C . THR A 1 274 ? 6.231 -2.807 -27.015 1.00 82.94 274 THR A C 1
ATOM 2104 O O . THR A 1 274 ? 7.330 -3.214 -27.375 1.00 82.94 274 THR A O 1
ATOM 2107 N N . THR A 1 275 ? 5.916 -1.513 -27.018 1.00 87.94 275 THR A N 1
ATOM 2108 C CA . THR A 1 275 ? 6.874 -0.452 -27.336 1.00 87.94 275 THR A CA 1
ATOM 2109 C C . THR A 1 275 ? 7.725 -0.053 -26.138 1.00 87.94 275 THR A C 1
ATOM 2111 O O . THR A 1 275 ? 8.704 0.643 -26.342 1.00 87.94 275 THR A O 1
ATOM 2114 N N . ALA A 1 276 ? 7.362 -0.484 -24.925 1.00 86.19 276 ALA A N 1
ATOM 2115 C CA . ALA A 1 276 ? 8.097 -0.192 -23.694 1.00 86.19 276 ALA A CA 1
ATOM 2116 C C . ALA A 1 276 ? 9.145 -1.265 -23.348 1.00 86.19 276 ALA A C 1
ATOM 2118 O O . ALA A 1 276 ? 9.752 -1.236 -22.281 1.00 86.19 276 ALA A O 1
ATOM 2119 N N . ILE A 1 277 ? 9.309 -2.280 -24.199 1.00 85.69 277 ILE A N 1
ATOM 2120 C CA . ILE A 1 277 ? 10.250 -3.373 -23.960 1.00 85.69 277 ILE A CA 1
ATOM 2121 C C . ILE A 1 277 ? 11.682 -2.833 -23.968 1.00 85.69 277 ILE A C 1
ATOM 2123 O O . ILE A 1 277 ? 12.100 -2.181 -24.921 1.00 85.69 277 ILE A O 1
ATOM 2127 N N . ASN A 1 278 ? 12.449 -3.211 -22.948 1.00 83.44 278 ASN A N 1
ATOM 2128 C CA . ASN A 1 278 ? 13.780 -2.706 -22.613 1.00 83.44 278 ASN A CA 1
ATOM 2129 C C . ASN A 1 278 ? 13.824 -1.242 -22.158 1.00 83.44 278 ASN A C 1
ATOM 2131 O O . ASN A 1 278 ? 14.921 -0.726 -21.941 1.00 83.44 278 ASN A O 1
ATOM 2135 N N . ASP A 1 279 ? 12.682 -0.606 -21.910 1.00 90.25 279 ASP A N 1
ATOM 2136 C CA . ASP A 1 279 ? 12.680 0.707 -21.281 1.00 90.25 279 ASP A CA 1
ATOM 2137 C C . ASP A 1 279 ? 12.787 0.599 -19.766 1.00 90.25 279 ASP A C 1
ATOM 2139 O O . ASP A 1 279 ? 12.320 -0.362 -19.135 1.00 90.25 279 ASP A O 1
ATOM 2143 N N . VAL A 1 280 ? 13.378 1.646 -19.197 1.00 94.69 280 VAL A N 1
ATOM 2144 C CA . VAL A 1 280 ? 13.358 1.913 -17.770 1.00 94.69 280 VAL A CA 1
ATOM 2145 C C . VAL A 1 280 ? 12.169 2.809 -17.452 1.00 94.69 280 VAL A C 1
ATOM 2147 O O . VAL A 1 280 ? 11.971 3.854 -18.074 1.00 94.69 280 VAL A O 1
ATOM 2150 N N . ILE A 1 281 ? 11.350 2.384 -16.491 1.00 97.56 281 ILE A N 1
ATOM 2151 C CA . ILE A 1 281 ? 10.143 3.109 -16.088 1.00 97.56 281 ILE A CA 1
ATOM 2152 C C . ILE A 1 281 ? 10.187 3.339 -14.581 1.00 97.56 281 ILE A C 1
ATOM 2154 O O . ILE A 1 281 ? 10.265 2.389 -13.798 1.00 97.56 281 ILE A O 1
ATOM 2158 N N . GLY A 1 282 ? 10.118 4.610 -14.189 1.00 98.06 282 GLY A N 1
ATOM 2159 C CA . GLY A 1 282 ? 10.046 5.036 -12.797 1.00 98.06 282 GLY A CA 1
ATOM 2160 C C . GLY A 1 282 ? 8.608 5.108 -12.295 1.00 98.06 282 GLY A C 1
ATOM 2161 O O . GLY A 1 282 ? 7.743 5.751 -12.902 1.00 98.06 282 GLY A O 1
ATOM 2162 N N . PHE A 1 283 ? 8.361 4.498 -11.142 1.00 98.62 283 PHE A N 1
ATOM 2163 C CA . PHE A 1 283 ? 7.098 4.572 -10.417 1.00 98.62 283 PHE A CA 1
ATOM 2164 C C . PHE A 1 283 ? 7.304 5.168 -9.035 1.00 98.62 283 PHE A C 1
ATOM 2166 O O . PHE A 1 283 ? 8.392 5.102 -8.470 1.00 98.62 283 PHE A O 1
ATOM 2173 N N . ARG A 1 284 ? 6.230 5.719 -8.474 1.00 98.00 284 ARG A N 1
ATOM 2174 C CA . ARG A 1 284 ? 6.201 6.291 -7.132 1.00 98.00 284 ARG A CA 1
ATOM 2175 C C . ARG A 1 284 ? 4.949 5.842 -6.401 1.00 98.00 284 ARG A C 1
ATOM 2177 O O . ARG A 1 284 ? 3.839 5.967 -6.922 1.00 98.00 284 ARG A O 1
ATOM 2184 N N . VAL A 1 285 ? 5.142 5.289 -5.213 1.00 98.38 285 VAL A N 1
ATOM 2185 C CA . VAL A 1 285 ? 4.086 4.723 -4.372 1.00 98.38 285 VAL A CA 1
ATOM 2186 C C . VAL A 1 285 ? 3.758 5.703 -3.262 1.00 98.38 285 VAL A C 1
ATOM 2188 O O . VAL A 1 285 ? 4.648 6.159 -2.555 1.00 98.38 285 VAL A O 1
ATOM 2191 N N . TYR A 1 286 ? 2.480 5.987 -3.071 1.00 98.00 286 TYR A N 1
ATOM 2192 C CA . TYR A 1 286 ? 1.991 6.793 -1.964 1.00 98.00 286 TYR A CA 1
ATOM 2193 C C . TYR A 1 286 ? 1.154 5.925 -1.038 1.00 98.00 286 TYR A C 1
ATOM 2195 O O . TYR A 1 286 ? 0.222 5.258 -1.489 1.00 98.00 286 TYR A O 1
ATOM 2203 N N . ALA A 1 287 ? 1.466 5.974 0.252 1.00 97.94 287 ALA A N 1
ATOM 2204 C CA . ALA A 1 287 ? 0.633 5.433 1.314 1.00 97.94 287 ALA A CA 1
ATOM 2205 C C . ALA A 1 287 ? -0.035 6.580 2.080 1.00 97.94 287 ALA A C 1
ATOM 2207 O O . ALA A 1 287 ? 0.596 7.597 2.379 1.00 97.94 287 ALA A O 1
ATOM 2208 N N . VAL A 1 288 ? -1.324 6.413 2.369 1.00 96.88 288 VAL A N 1
ATOM 2209 C CA . VAL A 1 288 ? -2.172 7.432 2.992 1.00 96.88 288 VAL A CA 1
ATOM 2210 C C . VAL A 1 288 ? -2.719 6.897 4.310 1.00 96.88 288 VAL A C 1
ATOM 2212 O O . VAL A 1 288 ? -3.310 5.816 4.354 1.00 96.88 288 VAL A O 1
ATOM 2215 N N . ASN A 1 289 ? -2.546 7.671 5.371 1.00 96.12 289 ASN A N 1
ATOM 2216 C CA . ASN A 1 289 ? -3.040 7.401 6.718 1.00 96.12 289 ASN A CA 1
ATOM 2217 C C . ASN A 1 289 ? -4.562 7.628 6.836 1.00 96.12 289 ASN A C 1
ATOM 2219 O O . ASN A 1 289 ? -5.196 8.228 5.963 1.00 96.12 289 ASN A O 1
ATOM 2223 N N . PHE A 1 290 ? -5.182 7.155 7.923 1.00 93.44 290 PHE A N 1
ATOM 2224 C CA . PHE A 1 290 ? -6.629 7.314 8.166 1.00 93.44 290 PHE A CA 1
ATOM 2225 C C . PHE A 1 290 ? -7.070 8.762 8.398 1.00 93.44 290 PHE A C 1
ATOM 2227 O O . PHE A 1 290 ? -8.226 9.095 8.134 1.00 93.44 290 PHE A O 1
ATOM 2234 N N . ASP A 1 291 ? -6.152 9.627 8.817 1.00 92.38 291 ASP A N 1
ATOM 2235 C CA . ASP A 1 291 ? -6.360 11.070 8.955 1.00 92.38 291 ASP A CA 1
ATOM 2236 C C . ASP A 1 291 ? -6.071 11.858 7.658 1.00 92.38 291 ASP A C 1
ATOM 2238 O O . ASP A 1 291 ? -6.277 13.072 7.605 1.00 92.38 291 ASP A O 1
ATOM 2242 N N . GLY A 1 292 ? -5.635 11.172 6.595 1.00 93.38 292 GLY A N 1
ATOM 2243 C CA . GLY A 1 292 ? -5.300 11.757 5.297 1.00 93.38 292 GLY A CA 1
ATOM 2244 C C . GLY A 1 292 ? -3.874 12.289 5.185 1.00 93.38 292 GLY A C 1
ATOM 2245 O O . GLY A 1 292 ? -3.525 12.853 4.146 1.00 93.38 292 GLY A O 1
ATOM 2246 N N . THR A 1 293 ? -3.046 12.133 6.220 1.00 95.69 293 THR A N 1
ATOM 2247 C CA . THR A 1 293 ? -1.612 12.428 6.127 1.00 95.69 293 THR A CA 1
ATOM 2248 C C . THR A 1 293 ? -0.907 11.407 5.229 1.00 95.69 293 THR A C 1
ATOM 2250 O O . THR A 1 293 ? -1.386 10.285 5.036 1.00 95.69 293 THR A O 1
ATOM 2253 N N . LEU A 1 294 ? 0.215 11.798 4.625 1.00 96.94 294 LEU A N 1
ATOM 2254 C CA . LEU A 1 294 ? 1.023 10.887 3.811 1.00 96.94 294 LEU A CA 1
ATOM 2255 C C . LEU A 1 294 ? 2.088 10.216 4.672 1.00 96.94 294 LEU A C 1
ATOM 2257 O O . LEU A 1 294 ? 2.720 10.884 5.490 1.00 96.94 294 LEU A O 1
ATOM 2261 N N . VAL A 1 295 ? 2.321 8.923 4.441 1.00 97.50 295 VAL A N 1
ATOM 2262 C CA . VAL A 1 295 ? 3.390 8.185 5.130 1.00 97.50 295 VAL A CA 1
ATOM 2263 C C . VAL A 1 295 ? 4.753 8.741 4.750 1.00 97.50 295 VAL A C 1
ATOM 2265 O O . VAL A 1 295 ? 5.526 9.097 5.627 1.00 97.50 295 VAL A O 1
ATOM 2268 N N . ASP A 1 296 ? 4.999 8.905 3.454 1.00 96.25 296 ASP A N 1
ATOM 2269 C CA . ASP A 1 296 ? 6.168 9.599 2.923 1.00 96.25 296 ASP A CA 1
ATOM 2270 C C . ASP A 1 296 ? 5.699 10.880 2.227 1.00 96.25 296 ASP A C 1
ATOM 2272 O O . ASP A 1 296 ? 4.717 10.832 1.475 1.00 96.25 296 ASP A O 1
ATOM 2276 N N . PRO A 1 297 ? 6.361 12.027 2.463 1.00 96.62 297 PRO A N 1
ATOM 2277 C CA . PRO A 1 297 ? 5.896 13.328 1.982 1.00 96.62 297 PRO A CA 1
ATOM 2278 C C . PRO A 1 297 ? 5.706 13.361 0.471 1.00 96.62 297 PRO A C 1
ATOM 2280 O O . PRO A 1 297 ? 4.740 13.935 -0.024 1.00 96.62 297 PRO A O 1
ATOM 2283 N N . ASP A 1 298 ? 6.597 12.712 -0.260 1.00 95.62 298 ASP A N 1
ATOM 2284 C CA . ASP A 1 298 ? 6.587 12.615 -1.704 1.00 95.62 298 ASP A CA 1
ATOM 2285 C C . ASP A 1 298 ? 6.438 11.178 -2.204 1.00 95.62 298 ASP A C 1
ATOM 2287 O O . ASP A 1 298 ? 6.630 10.933 -3.387 1.00 95.62 298 ASP A O 1
ATOM 2291 N N . GLY A 1 299 ? 6.039 10.229 -1.358 1.00 96.62 299 GLY A N 1
ATOM 2292 C CA . GLY A 1 299 ? 5.954 8.818 -1.735 1.00 96.62 299 GLY A CA 1
ATOM 2293 C C . GLY A 1 299 ? 7.321 8.180 -2.009 1.00 96.62 299 GLY A C 1
ATOM 2294 O O . GLY A 1 299 ? 8.353 8.836 -1.998 1.00 96.62 299 GLY A O 1
ATOM 2295 N N . LYS A 1 300 ? 7.332 6.876 -2.285 1.00 97.50 300 LYS A N 1
ATOM 2296 C CA . LYS A 1 300 ? 8.557 6.091 -2.472 1.00 97.50 300 LYS A CA 1
ATOM 2297 C C . LYS A 1 300 ? 8.765 5.714 -3.933 1.00 97.50 300 LYS A C 1
ATOM 2299 O O . LYS A 1 300 ? 7.914 5.034 -4.514 1.00 97.50 300 LYS A O 1
ATOM 2304 N N . ALA A 1 301 ? 9.887 6.122 -4.525 1.00 98.00 301 ALA A N 1
ATOM 2305 C CA . ALA A 1 301 ? 10.216 5.776 -5.906 1.00 98.00 301 ALA A CA 1
ATOM 2306 C C . ALA A 1 301 ? 10.786 4.355 -6.052 1.00 98.00 301 ALA A C 1
ATOM 2308 O O . ALA A 1 301 ? 11.525 3.873 -5.193 1.00 98.00 301 ALA A O 1
ATOM 2309 N N . PHE A 1 302 ? 10.507 3.692 -7.169 1.00 98.44 302 PHE A N 1
ATOM 2310 C CA . PHE A 1 302 ? 11.189 2.468 -7.588 1.00 98.44 302 PHE A CA 1
ATOM 2311 C C . PHE A 1 302 ? 11.190 2.364 -9.112 1.00 98.44 302 PHE A C 1
ATOM 2313 O O . PHE A 1 302 ? 10.269 2.842 -9.777 1.00 98.44 302 PHE A O 1
ATOM 2320 N N . TYR A 1 303 ? 12.233 1.750 -9.663 1.00 98.44 303 TYR A N 1
ATOM 2321 C CA . TYR A 1 303 ? 12.444 1.689 -11.104 1.00 98.44 303 TYR A CA 1
ATOM 2322 C C . TYR A 1 303 ? 12.470 0.252 -11.588 1.00 98.44 303 TYR A C 1
ATOM 2324 O O . TYR A 1 303 ? 13.094 -0.623 -10.977 1.00 98.44 303 TYR A O 1
ATOM 2332 N N . VAL A 1 304 ? 11.794 0.025 -12.710 1.00 97.38 304 VAL A N 1
ATOM 2333 C CA . VAL A 1 304 ? 11.725 -1.286 -13.346 1.00 97.38 304 VAL A CA 1
ATOM 2334 C C . VAL A 1 304 ? 12.377 -1.258 -14.717 1.00 97.38 304 VAL A C 1
ATOM 2336 O O . VAL A 1 304 ? 12.316 -0.253 -15.421 1.00 97.38 304 VAL A O 1
ATOM 2339 N N . GLN A 1 305 ? 12.941 -2.395 -15.107 1.00 93.94 305 GLN A N 1
ATOM 2340 C CA . GLN A 1 305 ? 13.361 -2.688 -16.470 1.00 93.94 305 GLN A CA 1
ATOM 2341 C C . GLN A 1 305 ? 12.335 -3.644 -17.077 1.00 93.94 305 GLN A C 1
ATOM 2343 O O . GLN A 1 305 ? 12.210 -4.780 -16.610 1.00 93.94 305 GLN A O 1
ATOM 2348 N N . LEU A 1 306 ? 11.594 -3.203 -18.097 1.00 89.75 306 LEU A N 1
ATOM 2349 C CA . LEU A 1 306 ? 10.549 -4.039 -18.690 1.00 89.75 306 LEU A CA 1
ATOM 2350 C C . LEU A 1 306 ? 11.133 -5.042 -19.693 1.00 89.75 306 LEU A C 1
ATOM 2352 O O . LEU A 1 306 ? 11.771 -4.659 -20.670 1.00 89.75 306 LEU A O 1
ATOM 2356 N N . GLY A 1 307 ? 10.874 -6.326 -19.480 1.00 80.94 307 GLY A N 1
ATOM 2357 C CA . GLY A 1 307 ? 11.195 -7.415 -20.394 1.00 80.94 307 GLY A CA 1
ATOM 2358 C C . GLY A 1 307 ? 9.964 -7.972 -21.110 1.00 80.94 307 GLY A C 1
ATOM 2359 O O . GLY A 1 307 ? 8.815 -7.710 -20.748 1.00 80.94 307 GLY A O 1
ATOM 2360 N N . ASN A 1 308 ? 10.214 -8.786 -22.136 1.00 74.00 308 ASN A N 1
ATOM 2361 C CA . ASN A 1 308 ? 9.162 -9.554 -22.799 1.00 74.00 308 ASN A CA 1
ATOM 2362 C C . ASN A 1 308 ? 8.546 -10.579 -21.844 1.00 74.00 308 ASN A C 1
ATOM 2364 O O . ASN A 1 308 ? 9.248 -11.146 -21.008 1.00 74.00 308 ASN A O 1
ATOM 2368 N N . ALA A 1 309 ? 7.266 -10.892 -22.066 1.00 66.94 309 ALA A N 1
ATOM 2369 C CA . ALA A 1 309 ? 6.661 -12.108 -21.534 1.00 66.94 309 ALA A CA 1
ATOM 2370 C C . ALA A 1 309 ? 7.542 -13.319 -21.872 1.00 66.94 309 ALA A C 1
ATOM 2372 O O . ALA A 1 309 ? 7.967 -13.486 -23.025 1.00 66.94 309 ALA A O 1
ATOM 2373 N N . ALA A 1 310 ? 7.833 -14.147 -20.867 1.00 58.03 310 ALA A N 1
ATOM 2374 C CA . ALA A 1 310 ? 8.546 -15.393 -21.089 1.00 58.03 310 ALA A CA 1
ATOM 2375 C C . ALA A 1 310 ? 7.751 -16.247 -22.086 1.00 58.03 310 ALA A C 1
ATOM 2377 O O . ALA A 1 310 ? 6.530 -16.366 -21.998 1.00 58.03 310 ALA A O 1
ATOM 2378 N N . THR A 1 311 ? 8.436 -16.809 -23.080 1.00 53.72 311 THR A N 1
ATOM 2379 C CA . THR A 1 311 ? 7.823 -17.798 -23.967 1.00 53.72 311 THR A CA 1
ATOM 2380 C C . THR A 1 311 ? 8.217 -19.172 -23.465 1.00 53.72 311 THR A C 1
ATOM 2382 O O . THR A 1 311 ? 9.401 -19.510 -23.500 1.00 53.72 3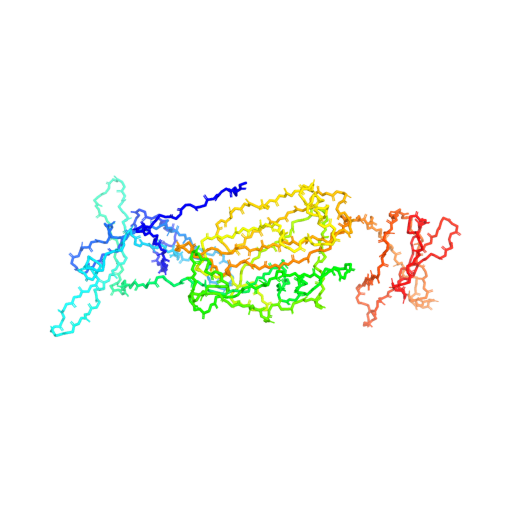11 THR A O 1
ATOM 2385 N N . ASP A 1 312 ? 7.242 -19.956 -23.016 1.00 54.00 312 ASP A N 1
ATOM 2386 C CA . ASP A 1 312 ? 7.487 -21.340 -22.633 1.00 54.00 312 ASP A CA 1
ATOM 2387 C C . ASP A 1 312 ? 8.018 -22.130 -23.833 1.00 54.00 312 ASP A C 1
ATOM 2389 O O . ASP A 1 312 ? 7.428 -22.159 -24.918 1.00 54.00 312 ASP A O 1
ATOM 2393 N N . TRP A 1 313 ? 9.150 -22.799 -23.638 1.00 51.47 313 TRP A N 1
ATOM 2394 C CA . TRP A 1 313 ? 9.562 -23.880 -24.519 1.00 51.47 313 TRP A CA 1
ATOM 2395 C C . TRP A 1 313 ? 8.782 -25.127 -24.117 1.00 51.47 313 TRP A C 1
ATOM 2397 O O . TRP A 1 313 ? 8.762 -25.483 -22.940 1.00 51.47 313 TRP A O 1
ATOM 2407 N N . ASN A 1 314 ? 8.135 -25.793 -25.078 1.00 49.66 314 ASN A N 1
ATOM 2408 C CA . ASN A 1 314 ? 7.390 -27.021 -24.804 1.00 49.66 314 ASN A CA 1
ATOM 2409 C C . ASN A 1 314 ? 8.257 -28.001 -23.996 1.00 49.66 314 ASN A C 1
ATOM 2411 O O . ASN A 1 314 ? 9.335 -28.404 -24.449 1.00 49.66 314 ASN A O 1
ATOM 2415 N N . ALA A 1 315 ? 7.775 -28.400 -22.816 1.00 47.59 315 ALA A N 1
ATOM 2416 C CA . ALA A 1 315 ? 8.411 -29.436 -22.019 1.00 47.59 315 ALA A CA 1
ATOM 2417 C C . ALA A 1 315 ? 8.500 -30.711 -22.864 1.00 47.59 315 ALA A C 1
ATOM 2419 O O . ALA A 1 315 ? 7.489 -31.279 -23.277 1.00 47.59 315 ALA A O 1
ATOM 2420 N N . THR A 1 316 ? 9.722 -31.136 -23.162 1.00 55.16 316 THR A N 1
ATOM 2421 C CA . THR A 1 316 ? 9.969 -32.322 -23.975 1.00 55.16 316 THR A CA 1
ATOM 2422 C C . THR A 1 316 ? 10.517 -33.405 -23.063 1.00 55.16 316 THR A C 1
ATOM 2424 O O . THR A 1 316 ? 11.601 -33.255 -22.505 1.00 55.16 316 THR A O 1
ATOM 2427 N N . ALA A 1 317 ? 9.755 -34.482 -22.872 1.00 51.94 317 ALA A N 1
ATOM 2428 C CA . ALA A 1 317 ? 10.200 -35.613 -22.069 1.00 51.94 317 ALA A CA 1
ATOM 2429 C C . ALA A 1 317 ? 11.266 -36.409 -22.839 1.00 51.94 317 ALA A C 1
ATOM 2431 O O . ALA A 1 317 ? 10.975 -37.004 -23.877 1.00 51.94 317 ALA A O 1
ATOM 2432 N N . THR A 1 318 ? 12.495 -36.441 -22.328 1.00 50.84 318 THR A N 1
ATOM 2433 C CA . THR A 1 318 ? 13.520 -37.409 -22.734 1.00 50.84 318 THR A CA 1
ATOM 2434 C C . THR A 1 318 ? 13.455 -38.611 -21.791 1.00 50.84 318 THR A C 1
ATOM 2436 O O . THR A 1 318 ? 13.378 -38.458 -20.574 1.00 50.84 318 THR A O 1
ATOM 2439 N N . THR A 1 319 ? 13.451 -39.829 -22.336 1.00 51.66 319 THR A N 1
ATOM 2440 C CA . THR A 1 319 ? 13.547 -41.058 -21.531 1.00 51.66 319 THR A CA 1
ATOM 2441 C C . THR A 1 319 ? 14.949 -41.629 -21.687 1.00 51.66 319 THR A C 1
ATOM 2443 O O . THR A 1 319 ? 15.370 -41.945 -22.797 1.00 51.66 319 THR A O 1
ATOM 2446 N N . VAL A 1 320 ? 15.675 -41.776 -20.579 1.00 51.38 320 VAL A N 1
ATOM 2447 C CA . VAL A 1 320 ? 16.948 -42.507 -20.537 1.00 51.38 320 VAL A CA 1
ATOM 2448 C C . VAL A 1 320 ? 16.637 -43.928 -20.076 1.00 51.38 320 VAL A C 1
ATOM 2450 O O . VAL A 1 320 ? 16.262 -44.141 -18.925 1.00 51.38 320 VAL A O 1
ATOM 2453 N N . THR A 1 321 ? 16.763 -44.920 -20.958 1.00 50.91 321 THR A N 1
ATOM 2454 C CA . THR A 1 321 ? 16.707 -46.331 -20.550 1.00 50.91 321 THR A CA 1
ATOM 2455 C C . THR A 1 321 ? 18.124 -46.839 -20.326 1.00 50.91 321 THR A C 1
ATOM 2457 O O . THR A 1 321 ? 18.905 -46.955 -21.268 1.00 50.91 321 THR A O 1
ATOM 2460 N N . ALA A 1 322 ? 18.461 -47.152 -19.075 1.00 45.56 322 ALA A N 1
ATOM 2461 C CA . ALA A 1 322 ? 19.705 -47.834 -18.748 1.00 45.56 322 ALA A CA 1
ATOM 2462 C C . ALA A 1 322 ? 19.693 -49.239 -19.370 1.00 45.56 322 ALA A C 1
ATOM 2464 O O . ALA A 1 322 ? 18.913 -50.099 -18.958 1.00 45.56 322 ALA A O 1
ATOM 2465 N N . LEU A 1 323 ? 20.553 -49.479 -20.359 1.00 46.31 323 LEU A N 1
ATOM 2466 C CA . LEU A 1 323 ? 20.894 -50.844 -20.751 1.00 46.31 323 LEU A CA 1
ATOM 2467 C C . LEU A 1 323 ? 21.780 -51.445 -19.653 1.00 46.31 323 LEU A C 1
ATOM 2469 O O . LEU A 1 323 ? 22.533 -50.716 -19.015 1.00 46.31 323 LEU A O 1
ATOM 2473 N N . ASN A 1 324 ? 21.608 -52.747 -19.409 1.00 47.28 324 ASN A N 1
ATOM 2474 C CA . ASN A 1 324 ? 22.193 -53.544 -18.324 1.00 47.28 324 ASN A CA 1
ATOM 2475 C C . ASN A 1 324 ? 23.440 -52.919 -17.644 1.00 47.28 324 ASN A C 1
ATOM 2477 O O . ASN A 1 324 ? 24.442 -52.693 -18.326 1.00 47.28 324 ASN A O 1
ATOM 2481 N N . PRO A 1 325 ? 23.447 -52.717 -16.310 1.00 53.00 325 PRO A N 1
ATOM 2482 C CA . PRO A 1 325 ? 24.550 -52.058 -15.592 1.00 53.00 325 PRO A CA 1
ATOM 2483 C C . PRO A 1 325 ? 25.894 -52.802 -15.676 1.00 53.00 325 PRO A C 1
ATOM 2485 O O . PRO A 1 325 ? 26.925 -52.254 -15.297 1.00 53.00 325 PRO A O 1
ATOM 2488 N N . THR A 1 326 ? 25.896 -54.040 -16.170 1.00 57.06 326 THR A N 1
ATOM 2489 C CA . THR A 1 326 ? 27.102 -54.812 -16.487 1.00 57.06 326 THR A CA 1
ATOM 2490 C C . THR A 1 326 ? 27.777 -54.422 -17.804 1.00 57.06 326 THR A C 1
ATOM 2492 O O . THR A 1 326 ? 28.950 -54.746 -17.958 1.00 57.06 326 THR A O 1
ATOM 2495 N N . ASP A 1 327 ? 27.094 -53.725 -18.722 1.00 53.53 327 ASP A N 1
ATOM 2496 C CA . ASP A 1 327 ? 27.626 -53.426 -20.061 1.00 53.53 327 ASP A CA 1
ATOM 2497 C C . ASP A 1 327 ? 28.043 -51.956 -20.253 1.00 53.53 327 ASP A C 1
ATOM 2499 O O . ASP A 1 327 ? 29.020 -51.712 -20.963 1.00 53.53 327 ASP A O 1
ATOM 2503 N N . LYS A 1 328 ? 27.367 -50.975 -19.623 1.00 50.75 328 LYS A N 1
ATOM 2504 C CA . LYS A 1 328 ? 27.754 -49.543 -19.616 1.00 50.75 328 LYS A CA 1
ATOM 2505 C C . LYS A 1 328 ? 27.210 -48.797 -18.393 1.00 50.75 328 LYS A C 1
ATOM 2507 O O . LYS A 1 328 ? 26.114 -49.089 -17.921 1.00 50.75 328 LYS A O 1
ATOM 2512 N N . ALA A 1 329 ? 27.938 -47.786 -17.914 1.00 57.22 329 ALA A N 1
ATOM 2513 C CA . ALA A 1 329 ? 27.408 -46.864 -16.915 1.00 57.22 329 ALA A CA 1
ATOM 2514 C C . ALA A 1 329 ? 26.311 -45.977 -17.534 1.00 57.22 329 ALA A C 1
ATOM 2516 O O . ALA A 1 329 ? 26.429 -45.514 -18.671 1.00 57.22 329 ALA A O 1
ATOM 2517 N N . VAL A 1 330 ? 25.249 -45.701 -16.771 1.00 55.69 330 VAL A N 1
ATOM 2518 C CA . VAL A 1 330 ? 24.157 -44.787 -17.175 1.00 55.69 330 VAL A CA 1
ATOM 2519 C C . VAL A 1 330 ? 24.689 -43.383 -17.493 1.00 55.69 330 VAL A C 1
ATOM 2521 O O . VAL A 1 330 ? 24.119 -42.684 -18.320 1.00 55.69 330 VAL A O 1
ATOM 2524 N N . THR A 1 331 ? 25.825 -43.007 -16.902 1.00 59.47 331 THR A N 1
ATOM 2525 C CA . THR A 1 331 ? 26.540 -41.747 -17.154 1.00 59.47 331 THR A CA 1
ATOM 2526 C C . THR A 1 331 ? 27.202 -41.663 -18.531 1.00 59.47 331 THR A C 1
ATOM 2528 O O . THR A 1 331 ? 27.567 -40.570 -18.947 1.00 59.47 331 THR A O 1
ATOM 2531 N N . ASP A 1 332 ? 27.345 -42.789 -19.240 1.00 62.25 332 ASP A N 1
ATOM 2532 C CA . ASP A 1 332 ? 28.075 -42.882 -20.513 1.00 62.25 332 ASP A CA 1
ATOM 2533 C C . ASP A 1 332 ? 27.147 -43.198 -21.702 1.00 62.25 332 ASP A C 1
ATOM 2535 O O . ASP A 1 332 ? 27.608 -43.459 -22.818 1.00 62.25 332 ASP A O 1
ATOM 2539 N N . THR A 1 333 ? 25.830 -43.230 -21.470 1.00 70.56 333 THR A N 1
ATOM 2540 C CA . THR A 1 333 ? 24.837 -43.622 -22.476 1.00 70.56 333 THR A CA 1
ATOM 2541 C C . THR A 1 333 ? 23.999 -42.422 -22.895 1.00 70.56 333 THR A C 1
ATOM 2543 O O . THR A 1 333 ? 23.210 -41.902 -22.114 1.00 70.56 333 THR A O 1
ATOM 2546 N N . GLN A 1 334 ? 24.153 -42.020 -24.157 1.00 80.12 334 GLN A N 1
ATOM 2547 C CA . GLN A 1 334 ? 23.349 -40.974 -24.781 1.00 80.12 334 GLN A CA 1
ATOM 2548 C C . GLN A 1 334 ? 21.872 -41.396 -24.869 1.00 80.12 334 GLN A C 1
ATOM 2550 O O . GLN A 1 334 ? 21.590 -42.509 -25.321 1.00 80.12 334 GLN A O 1
ATOM 2555 N N . SER A 1 335 ? 20.936 -40.507 -24.516 1.00 77.81 335 SER A N 1
ATOM 2556 C CA . SER A 1 335 ? 19.505 -40.742 -24.770 1.00 77.81 335 SER A CA 1
ATOM 2557 C C . SER A 1 335 ? 19.097 -40.536 -26.232 1.00 77.81 335 SER A C 1
ATOM 2559 O O . SER A 1 335 ? 19.837 -39.978 -27.053 1.00 77.81 335 SER A O 1
ATOM 2561 N N . ASP A 1 336 ? 17.886 -40.980 -26.570 1.00 80.88 336 ASP A N 1
ATOM 2562 C CA . ASP A 1 336 ? 17.297 -40.695 -27.874 1.00 80.88 336 ASP A CA 1
ATOM 2563 C C . ASP A 1 336 ? 17.173 -39.186 -28.103 1.00 80.88 336 ASP A C 1
ATOM 2565 O O . ASP A 1 336 ? 16.821 -38.410 -27.213 1.00 80.88 336 ASP A O 1
ATOM 2569 N N . LYS A 1 337 ? 17.443 -38.761 -29.340 1.00 85.56 337 LYS A N 1
ATOM 2570 C CA . LYS A 1 337 ? 17.249 -37.368 -29.744 1.00 85.56 337 LYS A CA 1
ATOM 2571 C C . LYS A 1 337 ? 15.761 -37.106 -29.926 1.00 85.56 337 LYS A C 1
ATOM 2573 O O . LYS A 1 337 ? 15.145 -37.676 -30.825 1.00 85.56 337 LYS A O 1
ATOM 2578 N N . VAL A 1 338 ? 15.211 -36.194 -29.137 1.00 83.44 338 VAL A N 1
ATOM 2579 C CA . VAL A 1 338 ? 13.800 -35.810 -29.209 1.00 83.44 338 VAL A CA 1
ATOM 2580 C C . VAL A 1 338 ? 13.669 -34.489 -29.949 1.00 83.44 338 VAL A C 1
ATOM 2582 O O . VAL A 1 338 ? 14.438 -33.562 -29.708 1.00 83.44 338 VAL A O 1
ATOM 2585 N N . ALA A 1 339 ? 12.720 -34.411 -30.881 1.00 85.19 339 ALA A N 1
ATOM 2586 C CA . ALA A 1 339 ? 12.462 -33.190 -31.632 1.00 85.19 339 ALA A CA 1
ATOM 2587 C C . ALA A 1 339 ? 11.904 -32.092 -30.718 1.00 85.19 339 ALA A C 1
ATOM 2589 O O . ALA A 1 339 ? 11.021 -32.350 -29.903 1.00 85.19 339 ALA A O 1
ATOM 2590 N N . VAL A 1 340 ? 12.401 -30.869 -30.890 1.00 81.19 340 VAL A N 1
ATOM 2591 C CA . VAL A 1 340 ? 11.951 -29.680 -30.160 1.00 81.19 340 VAL A CA 1
ATOM 2592 C C . VAL A 1 340 ? 11.819 -28.502 -31.115 1.00 81.19 340 VAL A C 1
ATOM 2594 O O . VAL A 1 340 ? 12.442 -28.463 -32.174 1.00 81.19 340 VAL A O 1
ATOM 2597 N N . SER A 1 341 ? 10.998 -27.528 -30.746 1.00 80.50 341 SER A N 1
ATOM 2598 C CA . SER A 1 341 ? 10.909 -26.243 -31.437 1.00 80.50 341 SER A CA 1
ATOM 2599 C C . SER A 1 341 ? 11.002 -25.149 -30.390 1.00 80.50 341 SER A C 1
ATOM 2601 O O . SER A 1 341 ? 10.129 -25.047 -29.530 1.00 80.50 341 SER A O 1
ATOM 2603 N N . LEU A 1 342 ? 12.091 -24.384 -30.435 1.00 79.19 342 LEU A N 1
ATOM 2604 C CA . LEU A 1 342 ? 12.377 -23.320 -29.477 1.00 79.19 342 LEU A CA 1
ATOM 2605 C C . LEU A 1 342 ? 12.215 -21.958 -30.153 1.00 79.19 342 LEU A C 1
ATOM 2607 O O . LEU A 1 342 ? 12.385 -21.819 -31.364 1.00 79.19 342 LEU A O 1
ATOM 2611 N N . THR A 1 343 ? 11.897 -20.935 -29.370 1.00 71.56 343 THR A N 1
ATOM 2612 C CA . THR A 1 343 ? 11.879 -19.550 -29.846 1.00 71.56 343 THR A CA 1
ATOM 2613 C C . THR A 1 343 ? 13.256 -18.908 -29.729 1.00 71.56 343 THR A C 1
ATOM 2615 O O . THR A 1 343 ? 14.110 -19.328 -28.945 1.00 71.56 343 THR A O 1
ATOM 2618 N N . LYS A 1 344 ? 13.492 -17.864 -30.527 1.00 76.88 344 LYS A N 1
ATOM 2619 C CA . LYS A 1 344 ? 14.701 -17.051 -30.408 1.00 76.88 344 LYS A CA 1
ATOM 2620 C C . LYS A 1 344 ? 14.673 -16.281 -29.084 1.00 76.88 344 LYS A C 1
ATOM 2622 O O . LYS A 1 344 ? 13.692 -15.605 -28.792 1.00 76.88 344 LYS A O 1
ATOM 2627 N N . LEU A 1 345 ? 15.768 -16.344 -28.327 1.00 70.38 345 LEU A N 1
ATOM 2628 C CA . LEU A 1 345 ? 15.980 -15.504 -27.149 1.00 70.38 345 LEU A CA 1
ATOM 2629 C C . LEU A 1 345 ? 16.630 -14.176 -27.551 1.00 70.38 345 LEU A C 1
ATOM 2631 O O . LEU A 1 345 ? 17.530 -14.148 -28.395 1.00 70.38 345 LEU A O 1
ATOM 2635 N N . THR A 1 346 ? 16.208 -13.086 -26.917 1.00 63.38 346 THR A N 1
ATOM 2636 C CA . THR A 1 346 ? 16.820 -11.763 -27.088 1.00 63.38 346 THR A CA 1
ATOM 2637 C C . THR A 1 346 ? 17.769 -11.510 -25.919 1.00 63.38 346 THR A C 1
ATOM 2639 O O . THR A 1 346 ? 17.314 -11.319 -24.800 1.00 63.38 346 THR A O 1
ATOM 2642 N N . ALA A 1 347 ? 19.080 -11.538 -26.182 1.00 67.81 347 ALA A N 1
ATOM 2643 C CA . ALA A 1 347 ? 20.150 -11.234 -25.220 1.00 67.81 347 ALA A CA 1
ATOM 2644 C C . ALA A 1 347 ? 20.086 -11.987 -23.862 1.00 67.81 347 ALA A C 1
ATOM 2646 O O . ALA A 1 347 ? 20.142 -11.350 -22.809 1.00 67.81 347 ALA A O 1
ATOM 2647 N N . PRO A 1 348 ? 20.006 -13.335 -23.842 1.00 72.25 348 PRO A N 1
ATOM 2648 C CA . PRO A 1 348 ? 20.066 -14.083 -22.587 1.00 72.25 348 PRO A CA 1
ATOM 2649 C C . PRO A 1 348 ? 21.435 -13.910 -21.904 1.00 72.25 348 PRO A C 1
ATOM 2651 O O . PRO A 1 348 ? 22.477 -14.055 -22.545 1.00 72.25 348 PRO A O 1
ATOM 2654 N N . THR A 1 349 ? 21.435 -13.616 -20.601 1.00 69.25 349 THR A N 1
ATOM 2655 C CA . THR A 1 349 ? 22.659 -13.404 -19.798 1.00 69.25 349 THR A CA 1
ATOM 2656 C C . THR A 1 349 ? 22.894 -14.482 -18.742 1.00 69.25 349 THR A C 1
ATOM 2658 O O . THR A 1 349 ? 24.026 -14.652 -18.293 1.00 69.25 349 THR A O 1
ATOM 2661 N N . ALA A 1 350 ? 21.860 -15.240 -18.367 1.00 74.88 350 ALA A N 1
ATOM 2662 C CA . ALA A 1 350 ? 21.952 -16.310 -17.380 1.00 74.88 350 ALA A CA 1
ATOM 2663 C C . ALA A 1 350 ? 20.942 -17.429 -17.660 1.00 74.88 350 ALA A C 1
ATOM 2665 O O . ALA A 1 350 ? 19.840 -17.173 -18.144 1.00 74.88 350 ALA A O 1
ATOM 2666 N N . ALA A 1 351 ? 21.323 -18.669 -17.348 1.00 76.31 351 ALA A N 1
ATOM 2667 C CA . ALA A 1 351 ? 20.437 -19.827 -17.355 1.00 76.31 351 ALA A CA 1
ATOM 2668 C C . ALA A 1 351 ? 20.719 -20.729 -16.154 1.00 76.31 351 ALA A C 1
ATOM 2670 O O . ALA A 1 351 ? 21.857 -20.873 -15.702 1.00 76.31 351 ALA A O 1
ATOM 2671 N N . THR A 1 352 ? 19.663 -21.365 -15.660 1.00 77.88 352 THR A N 1
ATOM 2672 C CA . THR A 1 352 ? 19.725 -22.388 -14.620 1.00 77.88 352 THR A CA 1
ATOM 2673 C C . THR A 1 352 ? 19.394 -23.744 -15.232 1.00 77.88 352 THR A C 1
ATOM 2675 O O . THR A 1 352 ? 18.465 -23.880 -16.024 1.00 77.88 352 THR A O 1
ATOM 2678 N N . TRP A 1 353 ? 20.177 -24.758 -14.873 1.00 83.25 353 TRP A N 1
ATOM 2679 C CA . TRP A 1 353 ? 19.919 -26.147 -15.237 1.00 83.25 353 TRP A CA 1
ATOM 2680 C C . TRP A 1 353 ? 19.855 -26.978 -13.965 1.00 83.25 353 TRP A C 1
ATOM 2682 O O . TRP A 1 353 ? 20.792 -26.971 -13.165 1.00 83.25 353 TRP A O 1
ATOM 2692 N N . THR A 1 354 ? 18.741 -27.670 -13.767 1.00 79.06 354 THR A N 1
ATOM 2693 C CA . THR A 1 354 ? 18.507 -28.512 -12.598 1.00 79.06 354 THR A CA 1
ATOM 2694 C C . THR A 1 354 ? 17.946 -29.853 -13.038 1.00 79.06 354 THR A C 1
ATOM 2696 O O . THR A 1 354 ? 17.175 -29.950 -13.988 1.00 79.06 354 THR A O 1
ATOM 2699 N N . THR A 1 355 ? 18.340 -30.901 -12.327 1.00 78.12 355 THR A N 1
ATOM 2700 C CA . THR A 1 355 ? 17.769 -32.240 -12.461 1.00 78.12 355 THR A CA 1
ATOM 2701 C C . THR A 1 355 ? 17.467 -32.773 -11.066 1.00 78.12 355 THR A C 1
ATOM 2703 O O . THR A 1 355 ? 17.993 -32.265 -10.070 1.00 78.12 355 THR A O 1
ATOM 2706 N N . ASP A 1 356 ? 16.700 -33.856 -10.985 1.00 76.44 356 ASP A N 1
ATOM 2707 C CA . ASP A 1 356 ? 16.660 -34.649 -9.760 1.00 76.44 356 ASP A CA 1
ATOM 2708 C C . ASP A 1 356 ? 18.061 -35.174 -9.414 1.00 76.44 356 ASP A C 1
ATOM 2710 O O . ASP A 1 356 ? 18.905 -35.398 -10.290 1.00 76.44 356 ASP A O 1
ATOM 2714 N N . LYS A 1 357 ? 18.323 -35.359 -8.116 1.00 73.12 357 LYS A N 1
ATOM 2715 C CA . LYS A 1 357 ? 19.586 -35.921 -7.625 1.00 73.12 357 LYS A CA 1
ATOM 2716 C C . LYS A 1 357 ? 19.553 -37.437 -7.751 1.00 73.12 357 LYS A C 1
ATOM 2718 O O . LYS A 1 357 ? 18.689 -38.085 -7.165 1.00 73.12 357 LYS A O 1
ATOM 2723 N N . VAL A 1 358 ? 20.558 -38.008 -8.406 1.00 69.75 358 VAL A N 1
ATOM 2724 C CA . VAL A 1 358 ? 20.779 -39.461 -8.437 1.00 69.75 358 VAL A CA 1
ATOM 2725 C C . VAL A 1 358 ? 22.122 -39.745 -7.779 1.00 69.75 358 VAL A C 1
ATOM 2727 O O . VAL A 1 358 ? 23.142 -39.227 -8.219 1.00 69.75 358 VAL A O 1
ATOM 2730 N N . ASN A 1 359 ? 22.140 -40.531 -6.697 1.00 75.00 359 ASN A N 1
ATOM 2731 C CA . ASN A 1 359 ? 23.368 -40.903 -5.976 1.00 75.00 359 ASN A CA 1
ATOM 2732 C C . ASN A 1 359 ? 24.285 -39.709 -5.624 1.00 75.00 359 ASN A C 1
ATOM 2734 O O . ASN A 1 359 ? 25.501 -39.792 -5.771 1.00 75.00 359 ASN A O 1
ATOM 2738 N N . ASN A 1 360 ? 23.708 -38.590 -5.167 1.00 76.19 360 ASN A N 1
ATOM 2739 C CA . ASN A 1 360 ? 24.421 -37.335 -4.867 1.00 76.19 360 ASN A CA 1
ATOM 2740 C C . ASN A 1 360 ? 25.087 -36.620 -6.063 1.00 76.19 360 ASN A C 1
ATOM 2742 O O . ASN A 1 360 ? 25.778 -35.624 -5.855 1.00 76.19 360 ASN A O 1
ATOM 2746 N N . VAL A 1 361 ? 24.841 -37.050 -7.301 1.00 72.88 361 VAL A N 1
ATOM 2747 C CA . VAL A 1 361 ? 25.269 -36.334 -8.509 1.00 72.88 361 VAL A CA 1
ATOM 2748 C C . VAL A 1 361 ? 24.233 -35.258 -8.857 1.00 72.88 361 VAL A C 1
ATOM 2750 O O . VAL A 1 361 ? 23.034 -35.541 -8.912 1.00 72.88 361 VAL A O 1
ATOM 2753 N N . ASN A 1 362 ? 24.690 -34.015 -9.047 1.00 78.88 362 ASN A N 1
ATOM 2754 C CA . ASN A 1 362 ? 23.866 -32.871 -9.445 1.00 78.88 362 ASN A CA 1
ATOM 2755 C C . ASN A 1 362 ? 24.682 -31.889 -10.321 1.00 78.88 362 ASN A C 1
ATOM 2757 O O . ASN A 1 362 ? 25.689 -31.375 -9.826 1.00 78.88 362 ASN A O 1
ATOM 2761 N N . PRO A 1 363 ? 24.254 -31.587 -11.561 1.00 81.81 363 PRO A N 1
ATOM 2762 C CA . PRO A 1 363 ? 23.128 -32.216 -12.255 1.00 81.81 363 PRO A CA 1
ATOM 2763 C C . PRO A 1 363 ? 23.428 -33.691 -12.571 1.00 81.81 363 PRO A C 1
ATOM 2765 O O . PRO A 1 363 ? 24.577 -34.064 -12.790 1.00 81.81 363 PRO A O 1
ATOM 2768 N N . ALA A 1 364 ? 22.402 -34.540 -12.567 1.00 78.69 364 ALA A N 1
ATOM 2769 C CA . ALA A 1 364 ? 22.505 -35.971 -12.858 1.00 78.69 364 ALA A CA 1
ATOM 2770 C C . ALA A 1 364 ? 22.838 -36.249 -14.335 1.00 78.69 364 ALA A C 1
ATOM 2772 O O . ALA A 1 364 ? 23.436 -37.276 -14.643 1.00 78.69 364 ALA A O 1
ATOM 2773 N N . PHE A 1 365 ? 22.473 -35.333 -15.234 1.00 82.00 365 PHE A N 1
ATOM 2774 C CA . PHE A 1 365 ? 22.819 -35.343 -16.655 1.00 82.00 365 PHE A CA 1
ATOM 2775 C C . PHE A 1 365 ? 22.831 -33.910 -17.206 1.00 82.00 365 PHE A C 1
ATOM 2777 O O . PHE A 1 365 ? 22.274 -32.990 -16.600 1.00 82.00 365 PHE A O 1
ATOM 2784 N N . ASN A 1 366 ? 23.451 -33.719 -18.368 1.00 87.00 366 ASN A N 1
ATOM 2785 C CA . ASN A 1 366 ? 23.378 -32.466 -19.120 1.00 87.00 366 ASN A CA 1
ATOM 2786 C C . ASN A 1 366 ? 22.377 -32.621 -20.264 1.00 87.00 366 ASN A C 1
ATOM 2788 O O . ASN A 1 366 ? 22.158 -33.730 -20.724 1.00 87.00 366 ASN A O 1
ATOM 2792 N N . ALA A 1 367 ? 21.787 -31.532 -20.742 1.00 88.06 367 ALA A N 1
ATOM 2793 C CA . ALA A 1 367 ? 21.031 -31.518 -21.985 1.00 88.06 367 ALA A CA 1
ATOM 2794 C C . ALA A 1 367 ? 21.886 -30.916 -23.106 1.00 88.06 367 ALA A C 1
ATOM 2796 O O . ALA A 1 367 ? 22.555 -29.891 -22.933 1.00 88.06 367 ALA A O 1
ATOM 2797 N N . ILE A 1 368 ? 21.849 -31.560 -24.268 1.00 90.81 368 ILE A N 1
ATOM 2798 C CA . ILE A 1 368 ? 22.575 -31.180 -25.470 1.00 90.81 368 ILE A CA 1
ATOM 2799 C C . ILE A 1 368 ? 21.559 -30.847 -26.556 1.00 90.81 368 ILE A C 1
ATOM 2801 O O . ILE A 1 368 ? 20.754 -31.685 -26.963 1.00 90.81 368 ILE A O 1
ATOM 2805 N N . PHE A 1 369 ? 21.622 -29.611 -27.038 1.00 90.69 369 PHE A N 1
ATOM 2806 C CA . PHE A 1 369 ? 20.701 -29.061 -28.021 1.00 90.69 369 PHE A CA 1
ATOM 2807 C C . PHE A 1 369 ? 21.407 -28.989 -29.366 1.00 90.69 369 PHE A C 1
ATOM 2809 O O . PHE A 1 369 ? 22.497 -28.417 -29.480 1.00 90.69 369 PHE A O 1
ATOM 2816 N N . VAL A 1 370 ? 20.783 -29.567 -30.387 1.00 92.56 370 VAL A N 1
ATOM 2817 C CA . VAL A 1 370 ? 21.360 -29.673 -31.725 1.00 92.56 370 VAL A CA 1
ATOM 2818 C C . VAL A 1 370 ? 20.437 -29.115 -32.799 1.00 92.56 370 VAL A C 1
ATOM 2820 O O . VAL A 1 370 ? 19.211 -29.098 -32.650 1.00 92.56 370 VAL A O 1
ATOM 2823 N N . ASP A 1 371 ? 21.031 -28.678 -33.906 1.00 93.69 371 ASP A N 1
ATOM 2824 C CA . ASP A 1 371 ? 20.292 -28.307 -35.112 1.00 93.69 371 ASP A CA 1
ATOM 2825 C C . ASP A 1 371 ? 19.719 -29.538 -35.850 1.00 93.69 371 ASP A C 1
ATOM 2827 O O . ASP A 1 371 ? 19.890 -30.694 -35.444 1.00 93.69 371 ASP A O 1
ATOM 2831 N N . ALA A 1 372 ? 19.033 -29.306 -36.974 1.00 92.00 372 ALA A N 1
ATOM 2832 C CA . ALA A 1 372 ? 18.467 -30.378 -37.801 1.00 92.00 372 ALA A CA 1
ATOM 2833 C C . ALA A 1 372 ? 19.522 -31.381 -38.320 1.00 92.00 372 ALA A C 1
ATOM 2835 O O . ALA A 1 372 ? 19.197 -32.551 -38.544 1.00 92.00 372 ALA A O 1
ATOM 2836 N N . ASN A 1 373 ? 20.778 -30.940 -38.445 1.00 94.75 373 ASN A N 1
ATOM 2837 C CA . ASN A 1 373 ? 21.926 -31.714 -38.917 1.00 94.75 373 ASN A CA 1
ATOM 2838 C C . ASN A 1 373 ? 22.711 -32.390 -37.774 1.00 94.75 373 ASN A C 1
ATOM 2840 O O . ASN A 1 373 ? 23.705 -33.066 -38.030 1.00 94.75 373 ASN A O 1
ATOM 2844 N N . ASN A 1 374 ? 22.236 -32.275 -36.530 1.00 91.94 374 ASN A N 1
ATOM 2845 C CA . ASN A 1 374 ? 22.869 -32.760 -35.302 1.00 91.94 374 ASN A CA 1
ATOM 2846 C C . ASN A 1 374 ? 24.158 -32.021 -34.887 1.00 91.94 374 ASN A C 1
ATOM 2848 O O . ASN A 1 374 ? 24.933 -32.563 -34.096 1.00 91.94 374 ASN A O 1
ATOM 2852 N N . ASN A 1 375 ? 24.389 -30.796 -35.363 1.00 93.94 375 ASN A N 1
ATOM 2853 C CA . ASN A 1 375 ? 25.470 -29.961 -34.837 1.00 93.94 375 ASN A CA 1
ATOM 2854 C C . ASN A 1 375 ? 25.082 -29.426 -33.457 1.00 93.94 375 ASN A C 1
ATOM 2856 O O . ASN A 1 375 ? 23.979 -28.906 -33.289 1.00 93.94 375 ASN A O 1
ATOM 2860 N N . VAL A 1 376 ? 25.987 -29.524 -32.480 1.00 93.06 376 VAL A N 1
ATOM 2861 C CA . VAL A 1 376 ? 25.766 -28.997 -31.125 1.00 93.06 376 VAL A CA 1
ATOM 2862 C C . VAL A 1 376 ? 25.715 -27.475 -31.161 1.00 93.06 376 VAL A C 1
ATOM 2864 O O . VAL A 1 376 ? 26.674 -26.824 -31.566 1.00 93.06 376 VAL A O 1
ATOM 2867 N N . LEU A 1 377 ? 24.588 -26.923 -30.718 1.00 91.88 377 LEU A N 1
ATOM 2868 C CA . LEU A 1 377 ? 24.376 -25.485 -30.581 1.00 91.88 377 LEU A CA 1
ATOM 2869 C C . LEU A 1 377 ? 24.523 -25.026 -29.130 1.00 91.88 377 LEU A C 1
ATOM 2871 O O . LEU A 1 377 ? 24.989 -23.918 -28.885 1.00 91.88 377 LEU A O 1
ATOM 2875 N N . TYR A 1 378 ? 24.121 -25.861 -28.169 1.00 90.81 378 TYR A N 1
ATOM 2876 C CA . TYR A 1 378 ? 24.127 -25.513 -26.751 1.00 90.81 378 TYR A CA 1
ATOM 2877 C C . TYR A 1 378 ? 24.249 -26.758 -25.869 1.00 90.81 378 TYR A C 1
ATOM 2879 O O . TYR A 1 378 ? 23.783 -27.839 -26.237 1.00 90.81 378 TYR A O 1
ATOM 2887 N N . ASN A 1 379 ? 24.881 -26.600 -24.706 1.00 91.31 379 ASN A N 1
ATOM 2888 C CA . ASN A 1 379 ? 25.103 -27.669 -23.739 1.00 91.31 379 ASN A CA 1
ATOM 2889 C C . ASN A 1 379 ? 24.978 -27.119 -22.313 1.00 91.31 379 ASN A C 1
ATOM 2891 O O . ASN A 1 379 ? 25.679 -26.175 -21.945 1.00 91.31 379 ASN A O 1
ATOM 2895 N N . THR A 1 380 ? 24.133 -27.740 -21.492 1.00 89.88 380 THR A N 1
ATOM 2896 C CA . THR A 1 380 ? 23.899 -27.291 -20.111 1.00 89.88 380 THR A CA 1
ATOM 2897 C C . THR A 1 380 ? 25.055 -27.571 -19.152 1.00 89.88 380 THR A C 1
ATOM 2899 O O . THR A 1 380 ? 25.020 -27.083 -18.027 1.00 89.88 380 THR A O 1
ATOM 2902 N N . ALA A 1 381 ? 26.109 -28.271 -19.588 1.00 87.81 381 ALA A N 1
ATOM 2903 C CA . ALA A 1 381 ? 27.383 -28.327 -18.867 1.00 87.81 381 ALA A CA 1
ATOM 2904 C C . ALA A 1 381 ? 28.042 -26.937 -18.744 1.00 87.81 381 ALA A C 1
ATOM 2906 O O . ALA A 1 381 ? 28.802 -26.686 -17.811 1.00 87.81 381 ALA A O 1
ATOM 2907 N N . ALA A 1 382 ? 27.739 -26.029 -19.678 1.00 87.44 382 ALA A N 1
ATOM 2908 C CA . ALA A 1 382 ? 28.143 -24.627 -19.660 1.00 87.44 382 ALA A CA 1
ATOM 2909 C C . ALA A 1 382 ? 26.905 -23.745 -19.912 1.00 87.44 382 ALA A C 1
ATOM 2911 O O . ALA A 1 382 ? 26.749 -23.173 -20.994 1.00 87.44 382 ALA A O 1
ATOM 2912 N N . PRO A 1 383 ? 25.993 -23.626 -18.927 1.00 82.62 383 PRO A N 1
ATOM 2913 C CA . PRO A 1 383 ? 24.649 -23.109 -19.167 1.00 82.62 383 PRO A CA 1
ATOM 2914 C C . PRO A 1 383 ? 24.634 -21.628 -19.579 1.00 82.62 383 PRO A C 1
ATOM 2916 O O . PRO A 1 383 ? 23.695 -21.176 -20.224 1.00 82.62 383 PRO A O 1
ATOM 2919 N N . ASN A 1 384 ? 25.693 -20.873 -19.296 1.00 82.94 384 ASN A N 1
ATOM 2920 C CA . ASN A 1 384 ? 25.775 -19.453 -19.643 1.00 82.94 384 ASN A CA 1
ATOM 2921 C C . ASN A 1 384 ? 26.504 -19.186 -20.976 1.00 82.94 384 ASN A C 1
ATOM 2923 O O . ASN A 1 384 ? 26.843 -18.045 -21.279 1.00 82.94 384 ASN A O 1
ATOM 2927 N N . THR A 1 385 ? 26.769 -20.220 -21.782 1.00 85.50 385 THR A N 1
ATOM 2928 C CA . THR A 1 385 ? 27.350 -20.088 -23.129 1.00 85.50 385 THR A CA 1
ATOM 2929 C C . THR A 1 385 ? 26.259 -20.233 -24.183 1.00 85.50 385 THR A C 1
ATOM 2931 O O . THR A 1 385 ? 26.069 -21.299 -24.761 1.00 85.50 385 THR A O 1
ATOM 2934 N N . PHE A 1 386 ? 25.502 -19.161 -24.409 1.00 80.31 386 PHE A N 1
ATOM 2935 C CA . PHE A 1 386 ? 24.326 -19.204 -25.275 1.00 80.31 386 PHE A CA 1
ATOM 2936 C C . PHE A 1 386 ? 24.675 -19.229 -26.773 1.00 80.31 386 PHE A C 1
ATOM 2938 O O . PHE A 1 386 ? 25.550 -18.478 -27.213 1.00 80.31 386 PHE A O 1
ATOM 2945 N N . PRO A 1 387 ? 23.963 -20.027 -27.591 1.00 77.38 387 PRO A N 1
ATOM 2946 C CA . PRO A 1 387 ? 24.000 -19.891 -29.037 1.00 77.38 387 PRO A CA 1
ATOM 2947 C C . PRO A 1 387 ? 23.409 -18.546 -29.458 1.00 77.38 387 PRO A C 1
ATOM 2949 O O . PRO A 1 387 ? 22.524 -17.995 -28.804 1.00 77.38 387 PRO A O 1
ATOM 2952 N N . ALA A 1 388 ? 23.829 -18.064 -30.627 1.00 73.31 388 ALA A N 1
ATOM 2953 C CA . ALA A 1 388 ? 23.272 -16.849 -31.222 1.00 73.31 388 ALA A CA 1
ATOM 2954 C C . ALA A 1 388 ? 21.767 -16.959 -31.547 1.00 73.31 388 ALA A C 1
ATOM 2956 O O . ALA A 1 388 ? 21.101 -15.936 -31.700 1.00 73.31 388 ALA A O 1
ATOM 2957 N N . ASP A 1 38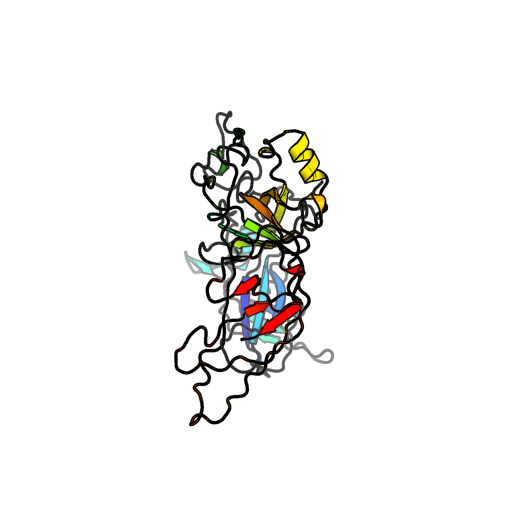9 ? 21.237 -18.180 -31.705 1.00 84.31 389 ASP A N 1
ATOM 2958 C CA . ASP A 1 389 ? 19.849 -18.392 -32.107 1.00 84.31 389 ASP A CA 1
ATOM 2959 C C . ASP A 1 389 ? 19.297 -19.762 -31.677 1.00 84.31 389 ASP A C 1
ATOM 2961 O O . ASP A 1 389 ? 19.550 -20.782 -32.324 1.00 84.31 389 ASP A O 1
ATOM 2965 N N . PHE A 1 390 ? 18.504 -19.779 -30.601 1.00 83.81 390 PHE A N 1
ATOM 2966 C CA . PHE A 1 390 ? 17.811 -20.986 -30.133 1.00 83.81 390 PHE A CA 1
ATOM 2967 C C . PHE A 1 390 ? 16.733 -21.485 -31.097 1.00 83.81 390 PHE A C 1
ATOM 2969 O O . PHE A 1 390 ? 16.436 -22.676 -31.081 1.00 83.81 390 PHE A O 1
ATOM 2976 N N . SER A 1 391 ? 16.214 -20.644 -32.000 1.00 84.56 391 SER A N 1
ATOM 2977 C CA . SER A 1 391 ? 15.215 -21.092 -32.983 1.00 84.56 391 SER A CA 1
ATOM 2978 C C . SER A 1 391 ? 15.762 -22.091 -34.007 1.00 84.56 391 SER A C 1
ATOM 2980 O O . SER A 1 391 ? 15.001 -22.753 -34.707 1.00 84.56 391 SER A O 1
ATOM 2982 N N . LYS A 1 392 ? 17.091 -22.246 -34.068 1.00 89.62 392 LYS A N 1
ATOM 2983 C CA . LYS A 1 392 ? 17.769 -23.242 -34.907 1.00 89.62 392 LYS A CA 1
ATOM 2984 C C . LYS A 1 392 ? 17.859 -24.623 -34.264 1.00 89.62 392 LYS A C 1
ATOM 2986 O O . LYS A 1 392 ? 18.246 -25.572 -34.946 1.00 89.62 392 LYS A O 1
ATOM 2991 N N . VAL A 1 393 ? 17.543 -24.748 -32.975 1.00 88.94 393 VAL A N 1
ATOM 2992 C CA . VAL A 1 393 ? 17.501 -26.048 -32.307 1.00 88.94 393 VAL A CA 1
ATOM 2993 C C . VAL A 1 393 ? 16.328 -26.845 -32.864 1.00 88.94 393 VAL A C 1
ATOM 2995 O O . VAL A 1 393 ? 15.189 -26.389 -32.842 1.00 88.94 393 VAL A O 1
ATOM 2998 N N . ALA A 1 394 ? 16.623 -28.058 -33.323 1.00 89.75 394 ALA A N 1
ATOM 2999 C CA . ALA A 1 394 ? 15.625 -28.992 -33.826 1.00 89.75 394 ALA A CA 1
ATOM 3000 C C . ALA A 1 394 ? 15.465 -30.220 -32.927 1.00 89.75 394 ALA A C 1
ATOM 3002 O O . ALA A 1 394 ? 14.424 -30.874 -32.976 1.00 89.75 394 ALA A O 1
ATOM 3003 N N . LYS A 1 395 ? 16.497 -30.587 -32.151 1.00 89.56 395 LYS A N 1
ATOM 3004 C CA . LYS A 1 395 ? 16.467 -31.768 -31.277 1.00 89.56 395 LYS A CA 1
ATOM 3005 C C . LYS A 1 395 ? 17.235 -31.533 -29.979 1.00 89.56 395 LYS A C 1
ATOM 3007 O O . LYS A 1 395 ? 18.199 -30.768 -29.955 1.00 89.56 395 LYS A O 1
ATOM 3012 N N . VAL A 1 396 ? 16.850 -32.253 -28.933 1.00 88.38 396 VAL A N 1
ATOM 3013 C CA . VAL A 1 396 ? 17.549 -32.313 -27.645 1.00 88.38 396 VAL A CA 1
ATOM 3014 C C . VAL A 1 396 ? 17.807 -33.767 -27.254 1.00 88.38 396 VAL A C 1
ATOM 3016 O O . VAL A 1 396 ? 17.022 -34.652 -27.591 1.00 88.38 396 VAL A O 1
ATOM 3019 N N . TYR A 1 397 ? 18.914 -34.022 -26.570 1.00 86.81 397 TYR A N 1
ATOM 3020 C CA . TYR A 1 397 ? 19.196 -35.292 -25.898 1.00 86.81 397 TYR A CA 1
ATOM 3021 C C . TYR A 1 397 ? 19.972 -35.033 -24.606 1.00 86.81 397 TYR A C 1
ATOM 3023 O O . TYR A 1 397 ? 20.347 -33.893 -24.333 1.00 86.81 397 TYR A O 1
ATOM 3031 N N . THR A 1 398 ? 20.196 -36.078 -23.818 1.00 83.56 398 THR A N 1
ATOM 3032 C CA . THR A 1 398 ? 20.888 -36.031 -22.523 1.00 83.56 398 THR A CA 1
ATOM 3033 C C . THR A 1 398 ? 22.087 -36.954 -22.472 1.00 83.56 398 THR A C 1
ATOM 3035 O O . THR A 1 398 ? 22.026 -38.000 -23.168 1.00 83.56 398 THR A O 1
#

Secondary structure (DSSP, 8-state):
--BTPPPP-TT---PPPEEEEEE-SSTT----GGGEEEEETTS-B-TTTEEEEEEEE-----SS------EEEEEEEES---HHHHHHHHEEEETTEEEEPPEEEEEE---TTSS--EEE--S-B----------S--EEEETTEEGGGB---SSB-TTSPBP----EEESSS-BSS---TTSTT--EEE-GGG--TTSBPEEEETTSEEEEEEESSSSS----SSEEEEEEEE-GGG--TTTTHHHHHHHHS-EESTTB-EESSEEEEEE--GGGTT-EEEEEEEEEETTS-BSSTT-EEEEEEEEPPP-PPP----------TTT--GGG-PPPPEE---PPPSS----------BTTBSSSS--EEE-TT--EEEETTSTT---S-GGG--EEE-

=== Feature glossary ===
The record interleaves many kinds of information about one protein. Here is each kind framed as the question it answers.

Q: Are the domains correctly placed relative to each other?
A: Predicted aligned error is AlphaFold's pairwise confidence. Unlike pLDDT (per-residue), PAE is per-residue-pair and captures whether two parts of the structure are correctly placed relative to each other. Units are ångströms of expected positional error.

Q: Which residues are in helices, strands, or loops?
A: Eight-state secondary structure (DSSP): H is the canonical α-helix, G the tighter 3₁₀-helix, I the wider π-helix; E/B are β-structure, T and S are turns and bends, and '-' is everything else. DSSP derives these from the pattern of main-chain N–H···O=C hydrogen bonds, not from the sequence.

Q: What if only a Cα trace is available?
A: P-SEA three-state annotation labels each residue as helix, strand, or coil based purely on the geometry of the Cα trace. It serves as a fallback when the full backbone (and thus DSSP) is unavailable.

Q: What are the backbone torsion angles?
A: φ (phi) and ψ (psi) are the two rotatable backbone dihedrals per residue: φ is the C(i-1)–N–Cα–C torsion, ψ is the N–Cα–C–N(i+1) torsion, both in degrees on (−180°, 180°]. α-helical residues cluster near (−60°, −45°); β-strand residues near (−120°, +130°). A Ramachandran plot is simply a scatter of (φ, ψ) for every residue.

Q: What known structures does this most resemble?
A: Structural nearest neighbors (via Foldseek easy-search vs the PDB). Reported per hit: target PDB id, E-value, and alignment TM-score. A TM-score above ~0.5 is the conventional threshold for 'same fold'.

Q: What family and function is it annotated with?
A: Database cross-references. InterPro integrates a dozen domain/family signature databases into unified entries with residue-range hits. GO terms attach function/process/location labels with evidence codes. CATH codes position the fold in a four-level structural taxonomy. Organism is the NCBI-taxonomy species name.

Q: Which residues are buried vs exposed?
A: Solvent accessibility: the surface area of each residue that a 1.4 Å water probe can touch, in Å². When only backbone atoms are present the absolute values are lower than full-atom SASA (side chains contribute most of the area) and are flagged as backbone-only.

Q: What do the diagnostic plots show?
A: Three diagnostic plots accompany the record. The Cα contact map visualizes the tertiary structure as a 2D adjacency matrix (8 Å cutoff, sequence-local contacts suppressed). The Ramachandran plot shows the distribution of backbone (φ, ψ) torsions, with points in the α and β basins reflecting secondary structure content. The PAE plot shows AlphaFold's inter-residue confidence as a color matrix.

Q: What is the amino-acid chain?
A: The amino-acid sequence is the protein's primary structure: the linear order of residues from the N-terminus to the C-terminus, written in one-letter code. Everything else here — the 3D coordinates, the secondary structure, the domain annotations — is ultimately a consequence of this string.

Q: What do the rendered images show?
A: The six renders are orthographic views along the three Cartesian axes in both directions. Representation (cartoon, sticks, or surface) and color scheme (sequence-rainbow or by-chain) vary across proteins so the training set covers all the common visualization conventions.

Q: Where is each backbone atom in 3D?
A: The mmCIF table is the protein's shape written out atom by atom. For each backbone N, Cα, C, and carbonyl O, it records an (x, y, z) coordinate triple in Å plus the residue type, chain letter, and residue number.

Q: How mobile is each atom in the crystal?
A: For experimental (PDB) structures, the B-factor (temperature factor) quantifies the positional spread of each atom in the crystal — a combination of thermal vibration and static disorder — in units of Å². High B-factors mark flexible loops or poorly resolved regions; low B-factors mark the rigid, well-ordered core.

Q: How big and how compact is the whole molecule?
A: Three whole-structure scalars: the radius of gyration (RMS distance of Cα from centroid, in Å), the count of Cα–Cα contacts (pairs closer than 8 Å and separated by more than four residues in sequence — i.e. tertiary, not local, contacts), and the bounding-box dimensions. Together they distinguish compact globular folds from extended fibres or disordered chains.

Q: What does the local fold look like, residue by residue?
A: A 3Di character summarizes, for each residue, the relative orientation of the Cα frame of its nearest spatial neighbor. Because it encodes fold topology rather than chemistry, 3Di alignments detect remote structural similarity that sequence alignment misses.

Q: How confident is the AlphaFold model at each residue?
A: For AlphaFold models, the B-factor field carries pLDDT — the model's own estimate of local accuracy on a 0–100 scale. Regions with pLDDT<50 should be treated as essentially unmodeled; they often correspond to intrinsically disordered segments.